Protein AF-A0A4Y6VAG4-F1 (afdb_monomer_lite)

Radius of gyration: 31.55 Å; chains: 1; bounding box: 88×59×96 Å

pLDDT: mean 84.58, std 19.12, range [27.62, 98.25]

Foldseek 3Di:
DALVLQLVLLCVPPVPLSVLCVLAARVLSRLLLVLLLVVDDDDPPDDSSNSSSVSSVVLLVPDDPLLSNCRNVLQDALVRQVVVCVVPVDRCVVVSVLSVLLSCLQSVNFPVRPPSVVRRVVVVLVVQQPAFDAADPVCRVPTDGNNNVVVVVLVVLLVLLLLQQQLQVCCQCVQLVWFKKKFKAFAPPVCSNPRLVVLVVLQVVLVVQLLVVCVVVVWAKWHKWKFDADRSRRTIITTIITGHPVCVVVSLVSSCVSRVVCPVVVPVRIDTCPDSVVSSCVRCVCRPPPPIDMDIGQWDPCLSVLSVCLCVVHDPQQAWPLLSVLLNVCVVVVPHRNLSCLSSVTGPDVLSVQLLPPDHRCPSPPDPVSQVVSQVSVCSRPVDRDRPPDPDPPPPPDDDDDDDDDDDDDDDDDDPPPPTNNDPPDPPDDDPPPPPDDDDDDDD

Sequence (444 aa):
MQYEEIESYIKTDRPDIWRRLCPLHRFYKDQITRTTAENCVFLACYEEAEQVAHEVIAWVKTQPDELVSGFDLLSQSHTELKELRRITGRVFTRKANRLRRNLRRVIGLLPEHDAVQQNFDNARTISAKSFIIVPDAEHPERSLSAHDLRQFHLRRSYAVNLAIADGIHDLAVNFLNHEGLFLTLTLPAEYRNCSYEQAKAEIGRRWKRVRRKARNRDILLLGMTALELHEDETPHYHIQLYVSAEHRAWVEEQILDAFPNELDRRDDAIKDIRDVARASRYTTKDYGKPETSLTFIGLRKDIKRRYRGVYEGKNTGTLSEWRVSRASQLMKQKTSGGAVLLLLRGFSDERLNRLSARHPDFHYARTDTQKLQTMFLHTLHFRVVKNFRKTDTFQVSMISKAPKQGNTASCFGPVPTCLYKNQEGVHVRGLPCECINSLGQPPP

Secondary structure (DSSP, 8-state):
--HHHHHHHHHHH-HHHHHHHTTS-HHHHHHHHHHHHHH----TTS-HHHHHHHHHHHHHHHS-HHHHTTHHHHH--HHHHHHHHHHHS---HHHHHHHHHHHHHHHT--GGG-HHHHHHHHHHHHHHHS-EEE--SS-GGGPEEHHHHHHHHHHHHHHHHHHHHHHHHHIIIIIT-EEEEEEEE---GGGGGS-HHHHHHHHHHHHHHHHHHHHHTT---EEEEEEEE-TTS-EEEEEEEEEEHHHHHHHHHHHHHH-GGGSTTHHHHEEE-S-HHHHHHHHHTTTTSTT-EEEEESB-TTHHHHHHHHHTT---TTS-HHHHHHHHHHHHHT--SHHHHHHTT-BSSHHHHHTTSSS---TT--SHHHHHHHHHHHHHHHS----TT-------------------------------TT-TT--S----------------

InterPro domains:
  IPR056906 Replication-associated protein ORF2/G2P domain [PF23343] (181-285)

Organism: NCBI:txid661191

Structure (mmCIF, N/CA/C/O backbone):
data_AF-A0A4Y6VAG4-F1
#
_entry.id   AF-A0A4Y6VAG4-F1
#
loop_
_atom_site.group_PDB
_atom_site.id
_atom_site.type_symbol
_atom_site.label_atom_id
_atom_site.label_alt_id
_atom_site.label_comp_id
_atom_site.label_asym_id
_atom_site.label_entity_id
_atom_site.label_seq_id
_atom_site.pdbx_PDB_ins_code
_atom_site.Cartn_x
_atom_site.Cartn_y
_atom_site.Cartn_z
_atom_site.occupancy
_atom_site.B_iso_or_equiv
_atom_site.auth_seq_id
_atom_site.auth_comp_id
_atom_site.auth_asym_id
_atom_site.auth_atom_id
_atom_site.pdbx_PDB_model_num
ATOM 1 N N . MET A 1 1 ? 27.426 -9.714 -24.149 1.00 87.44 1 MET A N 1
ATOM 2 C CA . MET A 1 1 ? 26.994 -8.860 -25.263 1.00 87.44 1 MET A CA 1
ATOM 3 C C . MET A 1 1 ? 26.466 -7.546 -24.711 1.00 87.44 1 MET A C 1
ATOM 5 O O . MET A 1 1 ? 25.578 -7.575 -23.859 1.00 87.44 1 MET A O 1
ATOM 9 N N . GLN A 1 2 ? 27.067 -6.428 -25.110 1.00 92.88 2 GLN A N 1
ATOM 10 C CA . GLN A 1 2 ? 26.607 -5.063 -24.817 1.00 92.88 2 GLN A CA 1
ATOM 11 C C . GLN A 1 2 ? 25.712 -4.534 -25.943 1.00 92.88 2 GLN A C 1
ATOM 13 O O . GLN A 1 2 ? 25.754 -5.051 -27.060 1.00 92.88 2 GLN A O 1
ATOM 18 N N . TYR A 1 3 ? 24.922 -3.486 -25.686 1.00 94.50 3 TYR A N 1
ATOM 19 C CA . TYR A 1 3 ? 24.035 -2.931 -26.715 1.00 94.50 3 TYR A CA 1
ATOM 20 C C . TYR A 1 3 ? 24.801 -2.379 -27.928 1.00 94.50 3 TYR A C 1
ATOM 22 O O . TYR A 1 3 ? 24.326 -2.475 -29.058 1.00 94.50 3 TYR A O 1
ATOM 30 N N . GLU A 1 4 ? 26.000 -1.828 -27.717 1.00 95.00 4 GLU A N 1
ATOM 31 C CA . GLU A 1 4 ? 26.813 -1.278 -28.809 1.00 95.00 4 GLU A CA 1
ATOM 32 C C . GLU A 1 4 ? 27.215 -2.332 -29.852 1.00 95.00 4 GLU A C 1
ATOM 34 O O . GLU A 1 4 ? 27.414 -1.987 -31.014 1.00 95.00 4 GLU A O 1
ATOM 39 N N . GLU A 1 5 ? 27.298 -3.607 -29.457 1.00 93.88 5 GLU A N 1
ATOM 40 C CA . GLU A 1 5 ? 27.646 -4.723 -30.347 1.00 93.88 5 GLU A CA 1
ATOM 41 C C . GLU A 1 5 ? 26.517 -5.036 -31.345 1.00 93.88 5 GLU A C 1
ATOM 43 O O . GLU A 1 5 ? 26.783 -5.538 -32.433 1.00 93.88 5 GLU A O 1
ATOM 48 N N . ILE A 1 6 ? 25.266 -4.709 -30.999 1.00 95.31 6 ILE A N 1
ATOM 49 C CA . ILE A 1 6 ? 24.076 -5.038 -31.801 1.00 95.31 6 ILE A CA 1
ATOM 50 C C . ILE A 1 6 ? 23.415 -3.814 -32.455 1.00 95.31 6 ILE A C 1
ATOM 52 O O . ILE A 1 6 ? 22.513 -3.951 -33.284 1.00 95.31 6 ILE A O 1
ATOM 56 N N . GLU A 1 7 ? 23.830 -2.596 -32.092 1.00 96.38 7 GLU A N 1
ATOM 57 C CA . GLU A 1 7 ? 23.147 -1.359 -32.488 1.00 96.38 7 GLU A CA 1
ATOM 58 C C . GLU A 1 7 ? 23.098 -1.157 -34.012 1.00 96.38 7 GLU A C 1
ATOM 60 O O . GLU A 1 7 ? 22.078 -0.700 -34.540 1.00 96.38 7 GLU A O 1
ATOM 65 N N . SER A 1 8 ? 24.175 -1.499 -34.727 1.00 95.38 8 SER A N 1
ATOM 66 C CA . SER A 1 8 ? 24.268 -1.362 -36.187 1.00 95.38 8 SER A CA 1
ATOM 67 C C . SER A 1 8 ? 23.216 -2.204 -36.914 1.00 95.38 8 SER A C 1
ATOM 69 O O . SER A 1 8 ? 22.565 -1.695 -37.833 1.00 95.38 8 SER A O 1
ATOM 71 N N . TYR A 1 9 ? 22.997 -3.444 -36.468 1.00 95.38 9 TYR A N 1
ATOM 72 C CA . TYR A 1 9 ? 21.982 -4.345 -37.015 1.00 95.38 9 TYR A CA 1
ATOM 73 C C . TYR A 1 9 ? 20.579 -3.785 -36.766 1.00 95.38 9 TYR A C 1
ATOM 75 O O . TYR A 1 9 ? 19.806 -3.609 -37.707 1.00 95.38 9 TYR A O 1
ATOM 83 N N . ILE A 1 10 ? 20.273 -3.358 -35.530 1.00 95.75 10 ILE A N 1
ATOM 84 C CA . ILE A 1 10 ? 18.957 -2.773 -35.206 1.00 95.75 10 ILE A CA 1
ATOM 85 C C . ILE A 1 10 ? 18.687 -1.521 -36.048 1.00 95.75 10 ILE A C 1
ATOM 87 O O . ILE A 1 10 ? 17.578 -1.328 -36.555 1.00 95.75 10 ILE A O 1
ATOM 91 N N . LYS A 1 11 ? 19.691 -0.654 -36.207 1.00 95.81 11 LYS A N 1
ATOM 92 C CA . LYS A 1 11 ? 19.572 0.589 -36.977 1.00 95.81 11 LYS A CA 1
ATOM 93 C C . LYS A 1 11 ? 19.311 0.331 -38.462 1.00 95.81 11 LYS A C 1
ATOM 95 O O . LYS A 1 11 ? 18.573 1.106 -39.072 1.00 95.81 11 LYS A O 1
ATOM 100 N N . THR A 1 12 ? 19.908 -0.721 -39.014 1.00 95.12 12 THR A N 1
ATOM 101 C CA . THR A 1 12 ? 19.772 -1.103 -40.426 1.00 95.12 12 THR A CA 1
ATOM 102 C C . THR A 1 12 ? 18.420 -1.761 -40.683 1.00 95.12 12 THR A C 1
ATOM 104 O O . THR A 1 12 ? 17.682 -1.316 -41.562 1.00 95.12 12 THR A O 1
ATOM 107 N N . ASP A 1 13 ? 18.041 -2.734 -39.857 1.00 93.69 13 ASP A N 1
ATOM 108 C CA . ASP A 1 13 ? 16.842 -3.543 -40.083 1.00 93.69 13 ASP A CA 1
ATOM 109 C C . ASP A 1 13 ? 15.559 -2.822 -39.664 1.00 93.69 13 ASP A C 1
ATOM 111 O O . ASP A 1 13 ? 14.528 -2.901 -40.338 1.00 93.69 13 ASP A O 1
ATOM 115 N N . ARG A 1 14 ? 15.591 -2.125 -38.519 1.00 95.56 14 ARG A N 1
ATOM 116 C CA . ARG A 1 14 ? 14.425 -1.480 -37.893 1.00 95.56 14 ARG A CA 1
ATOM 117 C C . ARG A 1 14 ? 14.773 -0.105 -37.316 1.00 95.56 14 ARG A C 1
ATOM 119 O O . ARG A 1 14 ? 14.751 0.093 -36.094 1.00 95.56 14 ARG A O 1
ATOM 126 N N . PRO A 1 15 ? 14.994 0.904 -38.182 1.00 95.69 15 PRO A N 1
ATOM 127 C CA . PRO A 1 15 ? 15.335 2.260 -37.750 1.00 95.69 15 PRO A CA 1
ATOM 128 C C . PRO A 1 15 ? 14.253 2.906 -36.871 1.00 95.69 15 PRO A C 1
ATOM 130 O O . PRO A 1 15 ? 14.553 3.789 -36.068 1.00 95.69 15 PRO A O 1
ATOM 133 N N . ASP A 1 16 ? 12.993 2.483 -36.991 1.00 95.38 16 ASP A N 1
ATOM 134 C CA . ASP A 1 16 ? 11.889 2.935 -36.142 1.00 95.38 16 ASP A CA 1
ATOM 135 C C . ASP A 1 16 ? 12.039 2.474 -34.683 1.00 95.38 16 ASP A C 1
ATOM 137 O O . ASP A 1 16 ? 11.803 3.262 -33.765 1.00 95.38 16 ASP A O 1
ATOM 141 N N . ILE A 1 17 ? 12.474 1.230 -34.460 1.00 95.00 17 ILE A N 1
ATOM 142 C CA . ILE A 1 17 ? 12.711 0.668 -33.122 1.00 95.00 17 ILE A CA 1
ATOM 143 C C . ILE A 1 17 ? 13.999 1.225 -32.533 1.00 95.00 17 ILE A C 1
ATOM 145 O O . ILE A 1 17 ? 14.003 1.624 -31.367 1.00 95.00 17 ILE A O 1
ATOM 149 N N . TRP A 1 18 ? 15.050 1.362 -33.344 1.00 96.69 18 TRP A N 1
ATOM 150 C CA . TRP A 1 18 ? 16.277 2.039 -32.928 1.00 96.69 18 TRP A CA 1
ATOM 151 C C . TRP A 1 18 ? 15.993 3.450 -32.382 1.00 96.69 18 TRP A C 1
ATOM 153 O O . TRP A 1 18 ? 16.444 3.789 -31.288 1.00 96.69 18 TRP A O 1
ATOM 163 N N . ARG A 1 19 ? 15.158 4.256 -33.062 1.00 95.62 19 ARG A N 1
ATOM 164 C CA . ARG A 1 19 ? 14.761 5.593 -32.565 1.00 95.62 19 ARG A CA 1
ATOM 165 C C . ARG A 1 19 ? 14.032 5.542 -31.223 1.00 95.62 19 ARG A C 1
ATOM 167 O O . ARG A 1 19 ? 14.214 6.446 -30.413 1.00 95.62 19 ARG A O 1
ATOM 174 N N . ARG A 1 20 ? 13.209 4.515 -30.984 1.00 94.44 20 ARG A N 1
ATOM 175 C CA . ARG A 1 20 ? 12.506 4.329 -29.702 1.00 94.44 20 ARG A CA 1
ATOM 176 C C . ARG A 1 20 ? 13.467 3.942 -28.585 1.00 94.44 20 ARG A C 1
ATOM 178 O O . ARG A 1 20 ? 13.320 4.446 -27.479 1.00 94.44 20 ARG A O 1
ATOM 185 N N . LEU A 1 21 ? 14.447 3.086 -28.873 1.00 95.50 21 LEU A N 1
ATOM 186 C CA . LEU A 1 21 ? 15.484 2.678 -27.924 1.00 95.50 21 LEU A CA 1
ATOM 187 C C . LEU A 1 21 ? 16.494 3.791 -27.651 1.00 95.50 21 LEU A C 1
ATOM 189 O O . LEU A 1 21 ? 17.008 3.866 -26.545 1.00 95.50 21 LEU A O 1
ATOM 193 N N . CYS A 1 22 ? 16.762 4.672 -28.615 1.00 94.81 22 CYS A N 1
ATOM 194 C CA . CYS A 1 22 ? 17.738 5.757 -28.508 1.00 94.81 22 CYS A CA 1
ATOM 195 C C . CYS A 1 22 ? 17.709 6.521 -27.161 1.00 94.81 22 CYS A C 1
ATOM 197 O O . CYS A 1 22 ? 18.756 6.548 -26.508 1.00 94.81 22 CYS A O 1
ATOM 199 N N . PRO A 1 23 ? 16.562 7.041 -26.674 1.00 95.19 23 PRO A N 1
ATOM 200 C CA . PRO A 1 23 ? 16.489 7.768 -25.404 1.00 95.19 23 PRO A CA 1
ATOM 201 C C . PRO A 1 23 ? 16.596 6.891 -24.142 1.00 95.19 23 PRO A C 1
ATOM 203 O O . PRO A 1 23 ? 16.655 7.422 -23.035 1.00 95.19 23 PRO A O 1
ATOM 206 N N . LEU A 1 24 ? 16.595 5.560 -24.271 1.00 96.88 24 LEU A N 1
ATOM 207 C CA . LEU A 1 24 ? 16.756 4.656 -23.138 1.00 96.88 24 LEU A CA 1
ATOM 208 C C . LEU A 1 24 ? 18.189 4.735 -22.586 1.00 96.88 24 LEU A C 1
ATOM 210 O O . LEU A 1 24 ? 19.168 4.695 -23.336 1.00 96.88 24 LEU A O 1
ATOM 214 N N . HIS A 1 25 ? 18.320 4.809 -21.264 1.00 97.25 25 HIS A N 1
ATOM 215 C CA . HIS A 1 25 ? 19.608 4.846 -20.583 1.00 97.25 25 HIS A CA 1
ATOM 216 C C . HIS A 1 25 ? 20.439 3.610 -20.948 1.00 97.25 25 HIS A C 1
ATOM 218 O O . HIS A 1 25 ? 19.922 2.491 -20.914 1.00 97.25 25 HIS A O 1
ATOM 224 N N . ARG A 1 26 ? 21.735 3.805 -21.228 1.00 96.56 26 ARG A N 1
ATOM 225 C CA . ARG A 1 26 ? 22.671 2.746 -21.651 1.00 96.56 26 ARG A CA 1
ATOM 226 C C . ARG A 1 26 ? 22.583 1.493 -20.777 1.00 96.56 26 ARG A C 1
ATOM 228 O O . ARG A 1 26 ? 22.306 0.423 -21.291 1.00 96.56 26 ARG A O 1
ATOM 235 N N . PHE A 1 27 ? 22.638 1.670 -19.453 1.00 96.81 27 PHE A N 1
ATOM 236 C CA . PHE A 1 27 ? 22.433 0.585 -18.484 1.00 96.81 27 PHE A CA 1
ATOM 237 C C . PHE A 1 27 ? 21.229 -0.318 -18.813 1.00 96.81 27 PHE A C 1
ATOM 239 O O . PHE A 1 27 ? 21.370 -1.531 -18.825 1.00 96.81 27 PHE A O 1
ATOM 246 N N . TYR A 1 28 ? 20.050 0.242 -19.105 1.00 97.44 28 TYR A N 1
ATOM 247 C CA . TYR A 1 28 ? 18.873 -0.572 -19.414 1.00 97.44 28 TYR A CA 1
ATOM 248 C C . TYR A 1 28 ? 18.969 -1.246 -20.784 1.00 97.44 28 TYR A C 1
ATOM 250 O O . TYR A 1 28 ? 18.512 -2.377 -20.919 1.00 97.44 28 TYR A O 1
ATOM 258 N N . LYS A 1 29 ? 19.573 -0.588 -21.781 1.00 96.81 29 LYS A N 1
ATOM 259 C CA . LYS A 1 29 ? 19.835 -1.201 -23.091 1.00 96.81 29 LYS A CA 1
ATOM 260 C C . LYS A 1 29 ? 20.732 -2.431 -22.953 1.00 96.81 29 LYS A C 1
ATOM 262 O O . LYS A 1 29 ? 20.414 -3.477 -23.513 1.00 96.81 29 LYS A O 1
ATOM 267 N N . ASP A 1 30 ? 21.789 -2.323 -22.154 1.00 96.56 30 ASP A N 1
ATOM 268 C CA . ASP A 1 30 ? 22.719 -3.424 -21.898 1.00 96.56 30 ASP A CA 1
ATOM 269 C C . ASP A 1 30 ? 22.041 -4.557 -21.125 1.00 96.56 30 ASP A C 1
ATOM 271 O O . ASP A 1 30 ? 22.222 -5.724 -21.460 1.00 96.56 30 ASP A O 1
ATOM 275 N N . GLN A 1 31 ? 21.198 -4.231 -20.137 1.00 96.12 31 GLN A N 1
ATOM 276 C CA . GLN A 1 31 ? 20.412 -5.237 -19.415 1.00 96.12 31 GLN A CA 1
ATOM 277 C C . GLN A 1 31 ? 19.458 -5.992 -20.344 1.00 96.12 31 GLN A C 1
ATOM 279 O O . GLN A 1 31 ? 19.462 -7.217 -20.338 1.00 96.12 31 GLN A O 1
ATOM 284 N N . ILE A 1 32 ? 18.688 -5.282 -21.175 1.00 95.88 32 ILE A N 1
ATOM 285 C CA . ILE A 1 32 ? 17.787 -5.904 -22.157 1.00 95.88 32 ILE A CA 1
ATOM 286 C C . ILE A 1 32 ? 18.582 -6.798 -23.110 1.00 95.88 32 ILE A C 1
ATOM 288 O O . ILE A 1 32 ? 18.198 -7.943 -23.331 1.00 95.88 32 ILE A O 1
ATOM 292 N N . THR A 1 33 ? 19.699 -6.298 -23.640 1.00 95.94 33 THR A N 1
ATOM 293 C CA . THR A 1 33 ? 20.556 -7.037 -24.579 1.00 95.94 33 THR A CA 1
ATOM 294 C C . THR A 1 33 ? 21.098 -8.309 -23.942 1.00 95.94 33 THR A C 1
ATOM 296 O O . THR A 1 33 ? 20.971 -9.386 -24.517 1.00 95.94 33 THR A O 1
ATOM 299 N N . ARG A 1 34 ? 21.632 -8.212 -22.721 1.00 94.75 34 ARG A N 1
ATOM 300 C CA . ARG A 1 34 ? 22.160 -9.354 -21.973 1.00 94.75 34 ARG A CA 1
ATOM 301 C C . ARG A 1 34 ? 21.080 -10.391 -21.677 1.00 94.75 34 ARG A C 1
ATOM 303 O O . ARG A 1 34 ? 21.273 -11.555 -22.001 1.00 94.75 34 ARG A O 1
ATOM 310 N N . THR A 1 35 ? 19.949 -9.974 -21.110 1.00 92.19 35 THR A N 1
ATOM 311 C CA . THR A 1 35 ? 18.838 -10.885 -20.797 1.00 92.19 35 THR A CA 1
ATOM 312 C C . THR A 1 35 ? 18.273 -11.529 -22.061 1.00 92.19 35 THR A C 1
ATOM 314 O O . THR A 1 35 ? 17.873 -12.687 -22.033 1.00 92.19 35 THR A O 1
ATOM 317 N N . THR A 1 36 ? 18.260 -10.814 -23.186 1.00 92.94 36 THR A N 1
ATOM 318 C CA . THR A 1 36 ? 17.840 -11.384 -24.471 1.00 92.94 36 THR A CA 1
ATOM 319 C C . THR A 1 36 ? 18.849 -12.423 -24.951 1.00 92.94 36 THR A C 1
ATOM 321 O O . THR A 1 36 ? 18.453 -13.545 -25.242 1.00 92.94 36 THR A O 1
ATOM 324 N N . ALA A 1 37 ? 20.146 -12.100 -24.946 1.00 91.94 37 ALA A N 1
ATOM 325 C CA . ALA A 1 37 ? 21.214 -13.012 -25.353 1.00 91.94 37 ALA A CA 1
ATOM 326 C C . ALA A 1 37 ? 2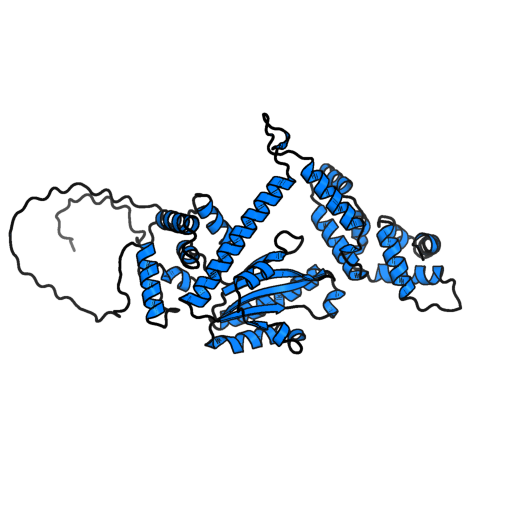1.253 -14.304 -24.518 1.00 91.94 37 ALA A C 1
ATOM 328 O O . ALA A 1 37 ? 21.430 -15.380 -25.075 1.00 91.94 37 ALA A O 1
ATOM 329 N N . GLU A 1 38 ? 21.026 -14.217 -23.204 1.00 89.44 38 GLU A N 1
ATOM 330 C CA . GLU A 1 38 ? 20.948 -15.382 -22.305 1.00 89.44 38 GLU A CA 1
ATOM 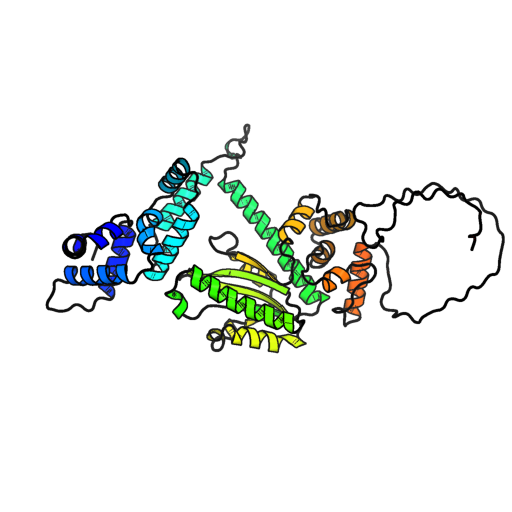331 C C . GLU A 1 38 ? 19.788 -16.335 -22.646 1.00 89.44 38 GLU A C 1
ATOM 333 O O . GLU A 1 38 ? 19.862 -17.522 -22.339 1.00 89.44 38 GLU A O 1
ATOM 338 N N . ASN A 1 39 ? 18.730 -15.828 -23.287 1.00 86.81 39 ASN A N 1
ATOM 339 C CA . ASN A 1 39 ? 17.550 -16.602 -23.681 1.00 86.81 39 ASN A CA 1
ATOM 340 C C . ASN A 1 39 ? 17.514 -16.932 -25.185 1.00 86.81 39 ASN A C 1
ATOM 342 O O . ASN A 1 39 ? 16.582 -17.601 -25.636 1.00 86.81 39 ASN A O 1
ATOM 346 N N . CYS A 1 40 ? 18.494 -16.469 -25.967 1.00 87.88 40 CYS A N 1
ATOM 347 C CA . CYS A 1 40 ? 18.567 -16.743 -27.398 1.00 87.88 40 CYS A CA 1
ATOM 348 C C . CYS A 1 40 ? 19.004 -18.187 -27.650 1.00 87.88 40 CYS A C 1
ATOM 350 O O . CYS A 1 40 ? 19.985 -18.672 -27.087 1.00 87.88 40 CYS A O 1
ATOM 352 N N . VAL A 1 41 ? 18.302 -18.864 -28.558 1.00 85.56 41 VAL A N 1
ATOM 353 C CA . VAL A 1 41 ? 18.765 -20.136 -29.117 1.00 85.56 41 VAL A CA 1
ATOM 354 C C . VAL A 1 41 ? 19.588 -19.818 -30.356 1.00 85.56 41 VAL A C 1
ATOM 356 O O . VAL A 1 41 ? 19.028 -19.501 -31.404 1.00 85.56 41 VAL A O 1
ATOM 359 N N . PHE A 1 42 ? 20.912 -19.885 -30.226 1.00 86.81 42 PHE A N 1
ATOM 360 C CA . PHE A 1 42 ? 21.798 -19.485 -31.311 1.00 86.81 42 PHE A CA 1
ATOM 361 C C . PHE A 1 42 ? 21.744 -20.464 -32.487 1.00 86.81 42 PHE A C 1
ATOM 363 O O . PHE A 1 42 ? 22.041 -21.653 -32.343 1.00 86.81 42 PHE A O 1
ATOM 370 N N . LEU A 1 43 ? 21.372 -19.965 -33.667 1.00 80.62 43 LEU A N 1
ATOM 371 C CA . LEU A 1 43 ? 21.391 -20.744 -34.907 1.00 80.62 43 LEU A CA 1
ATOM 372 C C . LEU A 1 43 ? 22.765 -20.625 -35.574 1.00 80.62 43 LEU A C 1
ATOM 374 O O . LEU A 1 43 ? 23.318 -19.535 -35.670 1.00 80.62 43 LEU A O 1
ATOM 378 N N . ALA A 1 44 ? 23.294 -21.721 -36.117 1.00 78.12 44 ALA A N 1
ATOM 379 C CA . ALA A 1 44 ? 24.623 -21.732 -36.742 1.00 78.12 44 ALA A CA 1
ATOM 380 C C . ALA A 1 44 ? 24.746 -20.859 -38.013 1.00 78.12 44 ALA A C 1
ATOM 382 O O . ALA A 1 44 ? 25.845 -20.679 -38.529 1.00 78.12 44 ALA A O 1
ATOM 383 N N . CYS A 1 45 ? 23.629 -20.364 -38.554 1.00 75.19 45 CYS A N 1
ATOM 384 C CA . CYS A 1 45 ? 23.563 -19.649 -39.828 1.00 75.19 45 CYS A CA 1
ATOM 385 C C . CYS A 1 45 ? 2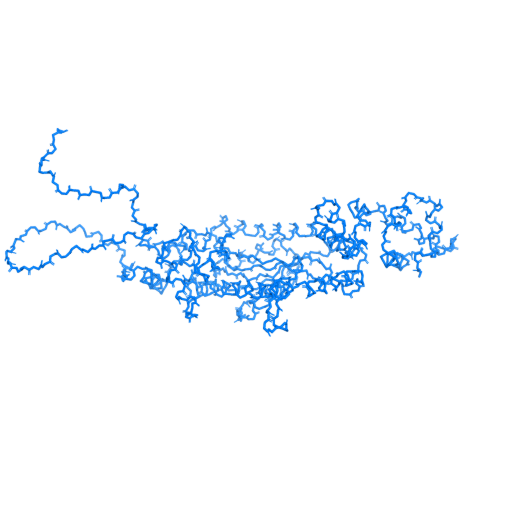3.613 -18.117 -39.733 1.00 75.19 45 CYS A C 1
ATOM 387 O O . CYS A 1 45 ? 23.691 -17.484 -40.783 1.00 75.19 45 CYS A O 1
ATOM 389 N N . TYR A 1 46 ? 23.587 -17.523 -38.536 1.00 75.38 46 TYR A N 1
ATOM 390 C CA . TYR A 1 46 ? 23.767 -16.075 -38.384 1.00 75.38 46 TYR A CA 1
ATOM 391 C C . TYR A 1 46 ? 24.850 -15.760 -37.359 1.00 75.38 46 TYR A C 1
ATOM 393 O O . TYR A 1 46 ? 25.143 -16.570 -36.478 1.00 75.38 46 TYR A O 1
ATOM 401 N N . GLU A 1 47 ? 25.396 -14.550 -37.448 1.00 87.94 47 GLU A N 1
ATOM 402 C CA . GLU A 1 47 ? 26.224 -13.996 -36.385 1.00 87.94 47 GLU A CA 1
ATOM 403 C C . GLU A 1 47 ? 25.389 -13.828 -35.107 1.00 87.94 47 GLU A C 1
ATOM 405 O O . GLU A 1 47 ? 24.242 -13.376 -35.145 1.00 87.94 47 GLU A O 1
ATOM 410 N N . GLU A 1 48 ? 25.966 -14.173 -33.953 1.00 89.88 48 GLU A N 1
ATOM 411 C CA . GLU A 1 48 ? 25.266 -14.111 -32.661 1.00 89.88 48 GLU A CA 1
ATOM 412 C C . GLU A 1 48 ? 24.694 -12.710 -32.381 1.00 89.88 48 GLU A C 1
ATOM 414 O O . GLU A 1 48 ? 23.578 -12.578 -31.881 1.00 89.88 48 GLU A O 1
ATOM 419 N N . ALA A 1 49 ? 25.429 -11.657 -32.758 1.00 90.81 49 ALA A N 1
ATOM 420 C CA . ALA A 1 49 ? 25.008 -10.267 -32.594 1.00 90.81 49 ALA A CA 1
ATOM 421 C C . ALA A 1 49 ? 23.774 -9.911 -33.442 1.00 90.81 49 ALA A C 1
ATOM 423 O O . ALA A 1 49 ? 22.889 -9.194 -32.971 1.00 90.81 49 ALA A O 1
ATOM 424 N N . GLU A 1 50 ? 23.680 -10.442 -34.663 1.00 92.94 50 GLU A N 1
ATOM 425 C CA . GLU A 1 50 ? 22.533 -10.235 -35.550 1.00 92.94 50 GLU A CA 1
ATOM 426 C C . GLU A 1 50 ? 21.273 -10.908 -34.982 1.00 92.94 50 GLU A C 1
ATOM 428 O O . GLU A 1 50 ? 20.206 -10.293 -34.923 1.00 92.94 50 GLU A O 1
ATOM 433 N N . GLN A 1 51 ? 21.400 -12.134 -34.464 1.00 92.88 51 GLN A N 1
ATOM 434 C CA . GLN A 1 51 ? 20.270 -12.846 -33.853 1.00 92.88 51 GLN A CA 1
ATOM 435 C C . GLN A 1 51 ? 19.760 -12.134 -32.606 1.00 92.88 51 GLN A C 1
ATOM 437 O O . GLN A 1 51 ? 18.557 -11.915 -32.457 1.00 92.88 51 GLN A O 1
ATOM 442 N N . VAL A 1 52 ? 20.670 -11.713 -31.724 1.00 94.25 52 VAL A N 1
ATOM 443 C CA . VAL A 1 52 ? 20.283 -10.965 -30.524 1.00 94.25 52 VAL A CA 1
ATOM 444 C C . VAL A 1 52 ? 19.639 -9.632 -30.908 1.00 94.25 52 VAL A C 1
ATOM 446 O O . VAL A 1 52 ? 18.660 -9.234 -30.277 1.00 94.25 52 VAL A O 1
ATOM 449 N N . ALA A 1 53 ? 20.103 -8.957 -31.967 1.00 95.19 53 ALA A N 1
ATOM 450 C CA . ALA A 1 53 ? 19.449 -7.754 -32.482 1.00 95.19 53 ALA A CA 1
ATOM 451 C C . ALA A 1 53 ? 17.991 -8.019 -32.900 1.00 95.19 53 ALA A C 1
ATOM 453 O O . ALA A 1 53 ? 17.097 -7.239 -32.548 1.00 95.19 53 ALA A O 1
ATOM 454 N N . HIS A 1 54 ? 17.732 -9.120 -33.613 1.00 94.25 54 HIS A N 1
ATOM 455 C CA . HIS A 1 54 ? 16.381 -9.520 -34.030 1.00 94.25 54 HIS A CA 1
ATOM 456 C C . HIS A 1 54 ? 15.481 -9.849 -32.840 1.00 94.25 54 HIS A C 1
ATOM 458 O O . HIS A 1 54 ? 14.329 -9.404 -32.804 1.00 94.25 54 HIS A O 1
ATOM 464 N N . GLU A 1 55 ? 16.007 -10.539 -31.833 1.00 95.19 55 GLU A N 1
ATOM 465 C CA . GLU A 1 55 ? 15.263 -10.862 -30.614 1.00 95.19 55 GLU A CA 1
ATOM 466 C C . GLU A 1 55 ? 14.989 -9.619 -29.754 1.00 95.19 55 GLU A C 1
ATOM 468 O O . GLU A 1 55 ? 13.880 -9.450 -29.245 1.00 95.19 55 GLU A O 1
ATOM 473 N N . VAL A 1 56 ? 15.920 -8.662 -29.669 1.00 96.00 56 VAL A N 1
ATOM 474 C CA . VAL A 1 56 ? 15.671 -7.367 -29.006 1.00 96.00 56 VAL A CA 1
ATOM 475 C C . VAL A 1 56 ? 14.581 -6.586 -29.747 1.00 96.00 56 VAL A C 1
ATOM 477 O O . VAL A 1 56 ? 13.678 -6.021 -29.120 1.00 96.00 56 VAL A O 1
ATOM 480 N N . ILE A 1 57 ? 14.609 -6.573 -31.083 1.00 96.06 57 ILE A N 1
ATOM 481 C CA . ILE A 1 57 ? 13.553 -5.979 -31.917 1.00 96.06 57 ILE A CA 1
ATOM 482 C C . ILE A 1 57 ? 12.197 -6.632 -31.626 1.00 96.06 57 ILE A C 1
ATOM 484 O O . ILE A 1 57 ? 11.190 -5.925 -31.503 1.00 96.06 57 ILE A O 1
ATOM 488 N N . ALA A 1 58 ? 12.153 -7.962 -31.539 1.00 95.19 58 ALA A N 1
ATOM 489 C CA . ALA A 1 58 ? 10.942 -8.708 -31.221 1.00 95.19 58 ALA A CA 1
ATOM 490 C C . ALA A 1 58 ? 10.446 -8.370 -29.809 1.00 95.19 58 ALA A C 1
ATOM 492 O O . ALA A 1 58 ? 9.276 -8.020 -29.641 1.00 95.19 58 ALA A O 1
ATOM 493 N N . TRP A 1 59 ? 11.341 -8.354 -28.822 1.00 94.81 59 TRP A N 1
ATOM 494 C CA . TRP A 1 59 ? 11.036 -7.997 -27.441 1.00 94.81 59 TRP A CA 1
ATOM 495 C C . TRP A 1 59 ? 10.440 -6.591 -27.322 1.00 94.81 59 TRP A C 1
ATOM 497 O O . TRP A 1 59 ? 9.418 -6.425 -26.660 1.00 94.81 59 TRP A O 1
ATOM 507 N N . VAL A 1 60 ? 10.997 -5.575 -27.997 1.00 95.38 60 VAL A N 1
ATOM 508 C CA . VAL A 1 60 ? 10.442 -4.205 -27.947 1.00 95.38 60 VAL A CA 1
ATOM 509 C C . VAL A 1 60 ? 9.009 -4.164 -28.483 1.00 95.38 60 VAL A C 1
ATOM 511 O O . VAL A 1 60 ? 8.180 -3.426 -27.950 1.00 95.38 60 VAL A O 1
ATOM 514 N N . LYS A 1 61 ? 8.695 -4.954 -29.517 1.00 94.50 61 LYS A N 1
ATOM 515 C CA . LYS A 1 61 ? 7.346 -5.013 -30.107 1.00 94.50 61 LYS A CA 1
ATOM 516 C C . LYS A 1 61 ? 6.319 -5.679 -29.195 1.00 94.50 61 LYS A C 1
ATOM 518 O O . LYS A 1 61 ? 5.137 -5.379 -29.332 1.00 94.50 61 LYS A O 1
ATOM 523 N N . THR A 1 62 ? 6.738 -6.575 -28.302 1.00 93.12 62 THR A N 1
ATOM 524 C CA . THR A 1 62 ? 5.826 -7.226 -27.348 1.00 93.12 62 THR A CA 1
ATOM 525 C C . THR A 1 62 ? 5.555 -6.367 -26.114 1.00 93.12 62 THR A C 1
ATOM 527 O O . THR A 1 62 ? 4.615 -6.651 -25.370 1.00 93.12 62 THR A O 1
ATOM 530 N N . GLN A 1 63 ? 6.332 -5.299 -25.898 1.00 93.25 63 GLN A N 1
ATOM 531 C CA . GLN A 1 63 ? 6.160 -4.435 -24.736 1.00 93.25 63 GLN A CA 1
ATOM 532 C C . GLN A 1 63 ? 4.955 -3.493 -24.856 1.00 93.25 63 GLN A C 1
ATOM 534 O O . GLN A 1 63 ? 4.646 -3.010 -25.946 1.00 93.25 63 GLN A O 1
ATOM 539 N N . PRO A 1 64 ? 4.304 -3.144 -23.728 1.00 92.25 64 PRO A N 1
ATOM 540 C CA . PRO A 1 64 ? 3.229 -2.160 -23.728 1.00 92.25 64 PRO A CA 1
ATOM 541 C C . PRO A 1 64 ? 3.688 -0.799 -24.267 1.00 92.25 64 PRO A C 1
ATOM 543 O O . PRO A 1 64 ? 4.726 -0.277 -23.849 1.00 92.25 64 PRO A O 1
ATOM 546 N N . ASP A 1 65 ? 2.858 -0.160 -25.094 1.00 92.25 65 ASP A N 1
ATOM 547 C CA . ASP A 1 65 ? 3.155 1.157 -25.679 1.00 92.25 65 ASP A CA 1
ATOM 548 C C . ASP A 1 65 ? 3.476 2.227 -24.625 1.00 92.25 65 ASP A C 1
ATOM 550 O O . ASP A 1 65 ? 4.335 3.084 -24.841 1.00 92.25 65 ASP A O 1
ATOM 554 N N . GLU A 1 66 ? 2.828 2.179 -23.453 1.00 92.75 66 GLU A N 1
ATOM 555 C CA . GLU A 1 66 ? 3.118 3.102 -22.347 1.00 92.75 66 GLU A CA 1
ATOM 556 C C . GLU A 1 66 ? 4.566 2.968 -21.848 1.00 92.75 66 GLU A C 1
ATOM 558 O O . GLU A 1 66 ? 5.188 3.972 -21.491 1.00 92.75 66 GLU A O 1
ATOM 563 N N . LEU A 1 67 ? 5.108 1.748 -21.825 1.00 94.19 67 LEU A N 1
ATOM 564 C CA . LEU A 1 67 ? 6.480 1.497 -21.396 1.00 94.19 67 LEU A CA 1
ATOM 565 C C . LEU A 1 67 ? 7.471 2.009 -22.445 1.00 94.19 67 LEU A C 1
ATOM 567 O O . LEU A 1 67 ? 8.363 2.785 -22.104 1.00 94.19 67 LEU A O 1
ATOM 571 N N . VAL A 1 68 ? 7.267 1.642 -23.714 1.00 94.56 68 VAL A N 1
ATOM 572 C CA . VAL A 1 68 ? 8.170 1.994 -24.824 1.00 94.56 68 VAL A CA 1
ATOM 573 C C . VAL A 1 68 ? 8.185 3.503 -25.079 1.00 94.56 68 VAL A C 1
ATOM 575 O O . VAL A 1 68 ? 9.247 4.110 -25.187 1.00 94.56 68 VAL A O 1
ATOM 578 N N . SER A 1 69 ? 7.016 4.150 -25.092 1.00 94.81 69 SER A N 1
ATOM 579 C CA . SER A 1 69 ? 6.925 5.617 -25.190 1.00 94.81 69 SER A CA 1
ATOM 580 C C . SER A 1 69 ? 7.483 6.343 -23.957 1.00 94.81 69 SER A C 1
ATOM 582 O O . SER A 1 69 ? 7.741 7.545 -24.002 1.00 94.81 69 SER A O 1
ATOM 584 N N . GLY A 1 70 ? 7.675 5.626 -22.847 1.00 96.00 70 GLY A N 1
ATOM 585 C CA . GLY A 1 70 ? 8.218 6.131 -21.592 1.00 96.00 70 GLY A CA 1
ATOM 586 C C . GLY A 1 70 ? 9.739 6.027 -21.445 1.00 96.00 70 GLY A C 1
ATOM 587 O O . GLY A 1 70 ? 10.245 6.445 -20.402 1.00 96.00 70 GLY A O 1
ATOM 588 N N . PHE A 1 71 ? 10.464 5.490 -22.434 1.00 97.00 71 PHE A N 1
ATOM 589 C CA . PHE A 1 71 ? 11.912 5.239 -22.348 1.00 97.00 71 PHE A CA 1
ATOM 590 C C . PHE A 1 71 ? 12.755 6.482 -22.066 1.00 97.00 71 PHE A C 1
ATOM 592 O O . PHE A 1 71 ? 13.653 6.422 -21.231 1.00 97.00 71 PHE A O 1
ATOM 599 N N . ASP A 1 72 ? 12.425 7.617 -22.677 1.00 95.88 72 ASP A N 1
ATOM 600 C CA . ASP A 1 72 ? 13.039 8.905 -22.335 1.00 95.88 72 ASP A CA 1
ATOM 601 C C . ASP A 1 72 ? 12.809 9.241 -20.855 1.00 95.88 72 ASP A C 1
ATOM 603 O O . ASP A 1 72 ? 13.739 9.358 -20.056 1.00 95.88 72 ASP A O 1
ATOM 607 N N . LEU A 1 73 ? 11.543 9.277 -20.439 1.00 96.50 73 LEU A N 1
ATOM 608 C CA . LEU A 1 73 ? 11.184 9.735 -19.103 1.00 96.50 73 LEU A CA 1
ATOM 609 C C . LEU A 1 73 ? 11.756 8.862 -17.977 1.00 96.50 73 LEU A C 1
ATOM 611 O O . LEU A 1 73 ? 12.099 9.376 -16.909 1.00 96.50 73 LEU A O 1
ATOM 615 N N . LEU A 1 74 ? 11.821 7.543 -18.172 1.00 96.31 74 LEU A N 1
ATOM 616 C CA . LEU A 1 74 ? 12.386 6.636 -17.172 1.00 96.31 74 LEU A CA 1
ATOM 617 C C . LEU A 1 74 ? 13.914 6.744 -17.097 1.00 96.31 74 LEU A C 1
ATOM 619 O O . LEU A 1 74 ? 14.490 6.450 -16.051 1.00 96.31 74 LEU A O 1
ATOM 623 N N . SER A 1 75 ? 14.565 7.223 -18.153 1.00 97.00 75 SER A N 1
ATOM 624 C CA . SER A 1 75 ? 16.023 7.359 -18.222 1.00 97.00 75 SER A CA 1
ATOM 625 C C . SER A 1 75 ? 16.534 8.656 -17.596 1.00 97.00 75 SER A C 1
ATOM 627 O O . SER A 1 75 ? 17.697 8.729 -17.214 1.00 97.00 75 SER A O 1
ATOM 629 N N . GLN A 1 76 ? 15.658 9.648 -17.409 1.00 96.44 76 GLN A N 1
ATOM 630 C CA . GLN A 1 76 ? 16.018 10.948 -16.842 1.00 96.44 76 GLN A CA 1
ATOM 631 C C . GLN A 1 76 ? 16.435 10.880 -15.364 1.00 96.44 76 GLN A C 1
ATOM 633 O O . GLN A 1 76 ? 15.745 10.331 -14.497 1.00 96.44 76 GLN A O 1
ATOM 638 N N . SER A 1 77 ? 17.543 11.536 -15.051 1.00 96.25 77 SER A N 1
ATOM 639 C CA . SER A 1 77 ? 18.060 11.779 -13.708 1.00 96.25 77 SER A CA 1
ATOM 640 C C . SER A 1 77 ? 17.119 12.642 -12.853 1.00 96.25 77 SER A C 1
ATOM 642 O O . SER A 1 77 ? 16.146 13.248 -13.312 1.00 96.25 77 SER A O 1
ATOM 644 N N . HIS A 1 78 ? 17.413 12.737 -11.551 1.00 95.69 78 HIS A N 1
ATOM 645 C CA . HIS A 1 78 ? 16.629 13.590 -10.655 1.00 95.69 78 HIS A CA 1
ATOM 646 C C . HIS A 1 78 ? 16.675 15.075 -11.053 1.00 95.69 78 HIS A C 1
ATOM 648 O O . HIS A 1 78 ? 15.664 15.772 -10.927 1.00 95.69 78 HIS A O 1
ATOM 654 N N . THR A 1 79 ? 17.826 15.545 -11.535 1.00 94.38 79 THR A N 1
ATOM 655 C CA . THR A 1 79 ? 18.038 16.935 -11.952 1.00 94.38 79 THR A CA 1
ATOM 656 C C . THR A 1 79 ? 17.267 17.249 -13.229 1.00 94.38 79 THR A C 1
ATOM 658 O O . THR A 1 79 ? 16.556 18.251 -13.268 1.00 94.38 79 THR A O 1
ATOM 661 N N . GLU A 1 80 ? 17.299 16.358 -14.220 1.00 95.94 80 GLU A N 1
ATOM 662 C CA . GLU A 1 80 ? 16.541 16.518 -15.469 1.00 95.94 80 GLU A CA 1
ATOM 663 C C . GLU A 1 80 ? 15.032 16.553 -15.206 1.00 95.94 80 GLU A C 1
ATOM 665 O O . GLU A 1 80 ? 14.347 17.459 -15.673 1.00 95.94 80 GLU A O 1
ATOM 670 N N . LEU A 1 81 ? 14.504 15.669 -14.346 1.00 96.00 81 LEU A N 1
ATOM 671 C CA . LEU A 1 81 ? 13.083 15.717 -13.973 1.00 96.00 81 LEU A CA 1
ATOM 672 C C . LEU A 1 81 ? 12.696 16.991 -13.206 1.00 96.00 81 LEU A C 1
ATOM 674 O O . LEU A 1 81 ? 11.538 17.419 -13.261 1.00 96.00 81 LEU A O 1
ATOM 678 N N . LYS A 1 82 ? 13.624 17.586 -12.446 1.00 93.75 82 LYS A N 1
ATOM 679 C CA . LYS A 1 82 ? 13.401 18.882 -11.790 1.00 93.75 82 LYS A CA 1
ATOM 680 C C . LYS A 1 82 ? 13.341 20.013 -12.807 1.00 93.75 82 LYS A C 1
ATOM 682 O O . LYS A 1 82 ? 12.481 20.881 -12.665 1.00 93.75 82 LYS A O 1
ATOM 687 N N . GLU A 1 83 ? 14.208 19.984 -13.808 1.00 94.56 83 GLU A N 1
ATOM 688 C CA . GLU A 1 83 ? 14.218 20.978 -14.875 1.00 94.56 83 GLU A CA 1
ATOM 689 C C . GLU A 1 83 ? 12.972 20.854 -15.755 1.00 94.56 83 GLU A C 1
ATOM 691 O O . GLU A 1 83 ? 12.242 21.824 -15.950 1.00 94.56 83 GLU A O 1
ATOM 696 N N . LEU A 1 84 ? 12.599 19.630 -16.126 1.00 93.81 84 LEU A N 1
ATOM 697 C CA . LEU A 1 84 ? 11.356 19.360 -16.842 1.00 93.81 84 LEU A CA 1
ATOM 698 C C . LEU A 1 84 ? 10.128 19.864 -16.066 1.00 93.81 84 LEU A C 1
ATOM 700 O O . LEU A 1 84 ? 9.192 20.408 -16.655 1.00 93.81 84 LEU A O 1
ATOM 704 N N . ARG A 1 85 ? 10.128 19.741 -14.731 1.00 93.94 85 ARG A N 1
ATOM 705 C CA . ARG A 1 85 ? 9.085 20.329 -13.877 1.00 93.94 85 ARG A CA 1
ATOM 706 C C . ARG A 1 85 ? 9.083 21.856 -13.930 1.00 93.94 85 ARG A C 1
ATOM 708 O O . ARG A 1 85 ? 7.998 22.428 -13.885 1.00 93.94 85 ARG A O 1
ATOM 715 N N . ARG A 1 86 ? 10.243 22.514 -13.971 1.00 92.81 86 ARG A N 1
ATOM 716 C CA . ARG A 1 86 ? 10.325 23.981 -14.078 1.00 92.81 86 ARG A CA 1
ATOM 717 C C . ARG A 1 86 ? 9.737 24.467 -15.397 1.00 92.81 86 ARG A C 1
ATOM 719 O O . ARG A 1 86 ? 8.934 25.390 -15.377 1.00 92.81 86 ARG A O 1
ATOM 726 N N . ILE A 1 87 ? 10.060 23.787 -16.495 1.00 94.00 87 ILE A N 1
ATOM 727 C CA . ILE A 1 87 ? 9.584 24.130 -17.842 1.00 94.00 87 ILE A CA 1
ATOM 728 C C . ILE A 1 87 ? 8.075 23.886 -17.980 1.00 94.00 87 ILE A C 1
ATOM 730 O O . ILE A 1 87 ? 7.336 24.732 -18.471 1.00 94.00 87 ILE A O 1
ATOM 734 N N . THR A 1 88 ? 7.595 22.720 -17.545 1.00 93.44 88 THR A N 1
ATOM 735 C CA . THR A 1 88 ? 6.210 22.280 -17.813 1.00 93.44 88 THR A CA 1
ATOM 736 C C . THR A 1 88 ? 5.223 22.573 -16.680 1.00 93.44 88 THR A C 1
ATOM 738 O O . THR A 1 88 ? 4.019 22.366 -16.838 1.00 93.44 88 THR A O 1
ATOM 741 N N . GLY A 1 89 ? 5.714 22.930 -15.491 1.00 92.81 89 GLY A N 1
ATOM 742 C CA . GLY A 1 89 ? 4.934 23.013 -14.252 1.00 92.81 89 GLY A CA 1
ATOM 743 C C . GLY A 1 89 ? 4.478 21.660 -13.678 1.00 92.81 89 GLY A C 1
ATOM 744 O O . GLY A 1 89 ? 3.890 21.617 -12.594 1.00 92.81 89 GLY A O 1
ATOM 745 N N . ARG A 1 90 ? 4.734 20.532 -14.360 1.00 92.69 90 ARG A N 1
ATOM 746 C CA . ARG A 1 90 ? 4.218 19.201 -13.989 1.00 92.69 90 ARG A CA 1
ATOM 747 C C . ARG A 1 90 ? 5.268 18.351 -13.275 1.00 92.69 90 ARG A C 1
ATOM 749 O O . ARG A 1 90 ? 6.453 18.388 -13.578 1.00 92.69 90 ARG A O 1
ATOM 756 N N . VAL A 1 91 ? 4.833 17.539 -12.309 1.00 91.94 91 VAL A N 1
ATOM 757 C CA . VAL A 1 91 ? 5.723 16.641 -11.550 1.00 91.94 91 VAL A CA 1
ATOM 758 C C . VAL A 1 91 ? 5.753 15.256 -12.192 1.00 91.94 91 VAL A C 1
ATOM 760 O O . VAL A 1 91 ? 4.785 14.505 -12.084 1.00 91.94 91 VAL A O 1
ATOM 763 N N . PHE A 1 92 ? 6.889 14.876 -12.779 1.00 94.00 92 PHE A N 1
ATOM 764 C CA . PHE A 1 92 ? 7.024 13.591 -13.476 1.00 94.00 92 PHE A CA 1
ATOM 765 C C . PHE A 1 92 ? 7.698 12.472 -12.675 1.00 94.00 92 PHE A C 1
ATOM 767 O O . PHE A 1 92 ? 7.615 11.312 -13.067 1.00 94.00 92 PHE A O 1
ATOM 774 N N . THR A 1 93 ? 8.285 12.768 -11.511 1.00 92.81 93 THR A N 1
ATOM 775 C CA . THR A 1 93 ? 9.011 11.785 -10.680 1.00 92.81 93 THR A CA 1
ATOM 776 C C . THR A 1 93 ? 8.220 10.507 -10.395 1.00 92.81 93 THR A C 1
ATOM 778 O O . THR A 1 93 ? 8.773 9.414 -10.441 1.00 92.81 93 THR A O 1
ATOM 781 N N . ARG A 1 94 ? 6.914 10.619 -10.117 1.00 91.75 94 ARG A N 1
ATOM 782 C CA . ARG A 1 94 ? 6.070 9.438 -9.866 1.00 91.75 94 ARG A CA 1
ATOM 783 C C . ARG A 1 94 ? 5.900 8.578 -11.118 1.00 91.75 94 ARG A C 1
ATOM 785 O O . ARG A 1 94 ? 5.953 7.360 -11.011 1.00 91.75 94 ARG A O 1
ATOM 792 N N . LYS A 1 95 ? 5.712 9.208 -12.283 1.00 94.00 95 LYS A N 1
ATOM 793 C CA . LYS A 1 95 ? 5.563 8.508 -13.563 1.00 94.00 95 LYS A CA 1
ATOM 794 C C . LYS A 1 95 ? 6.876 7.832 -13.969 1.00 94.00 95 LYS A C 1
ATOM 796 O O . LYS A 1 95 ? 6.844 6.662 -14.320 1.00 94.00 95 LYS A O 1
ATOM 801 N N . ALA A 1 96 ? 8.012 8.517 -13.827 1.00 95.81 96 ALA A N 1
ATOM 802 C CA . ALA A 1 96 ? 9.334 7.944 -14.093 1.00 95.81 96 ALA A CA 1
ATOM 803 C C . ALA A 1 96 ? 9.614 6.710 -13.214 1.00 95.81 96 ALA A C 1
ATOM 805 O O . ALA A 1 96 ? 9.913 5.642 -13.736 1.00 95.81 96 ALA A O 1
ATOM 806 N N . ASN A 1 97 ? 9.415 6.806 -11.892 1.00 94.69 97 ASN A N 1
ATOM 807 C CA . ASN A 1 97 ? 9.622 5.669 -10.983 1.00 94.69 97 ASN A CA 1
ATOM 808 C C . ASN A 1 97 ? 8.693 4.481 -11.291 1.00 94.69 97 ASN A C 1
ATOM 810 O O . ASN A 1 97 ? 9.096 3.330 -11.144 1.00 94.69 97 ASN A O 1
ATOM 814 N N . ARG A 1 98 ? 7.453 4.755 -11.714 1.00 94.19 98 ARG A N 1
ATOM 815 C CA . ARG A 1 98 ? 6.503 3.726 -12.153 1.00 94.19 98 ARG A CA 1
ATOM 816 C C . ARG A 1 98 ? 6.993 3.003 -13.407 1.00 94.19 98 ARG A C 1
ATOM 818 O O . ARG A 1 98 ? 6.966 1.780 -13.446 1.00 94.19 98 ARG A O 1
ATOM 825 N N . LEU A 1 99 ? 7.466 3.754 -14.400 1.00 95.94 99 LEU A N 1
ATOM 826 C CA . LEU A 1 99 ? 8.017 3.193 -15.633 1.00 95.94 99 LEU A CA 1
ATOM 827 C C . LEU A 1 99 ? 9.268 2.353 -15.361 1.00 95.94 99 LEU A C 1
ATOM 829 O O . LEU A 1 99 ? 9.348 1.243 -15.870 1.00 95.94 99 LEU A O 1
ATOM 833 N N . ARG A 1 100 ? 10.189 2.817 -14.502 1.00 95.94 100 ARG A N 1
ATOM 834 C CA . ARG A 1 100 ? 11.368 2.025 -14.104 1.00 95.94 100 ARG A CA 1
ATOM 835 C C . ARG A 1 100 ? 10.990 0.716 -13.424 1.00 95.94 100 ARG A C 1
ATOM 837 O O . ARG A 1 100 ? 11.565 -0.310 -13.752 1.00 95.94 100 ARG A O 1
ATOM 844 N N . ARG A 1 101 ? 9.996 0.728 -12.528 1.00 94.88 101 ARG A N 1
ATOM 845 C CA . ARG A 1 101 ? 9.458 -0.511 -11.941 1.00 94.88 101 ARG A CA 1
ATOM 846 C C . ARG A 1 101 ? 8.929 -1.453 -13.010 1.00 94.88 101 ARG A C 1
ATOM 848 O O . ARG A 1 101 ? 9.263 -2.627 -13.009 1.00 94.88 101 ARG A O 1
ATOM 855 N N . ASN A 1 102 ? 8.080 -0.956 -13.903 1.00 94.94 102 ASN A N 1
ATOM 856 C CA . ASN A 1 102 ? 7.502 -1.815 -14.930 1.00 94.94 102 ASN A CA 1
ATOM 857 C C . ASN A 1 102 ? 8.589 -2.362 -15.867 1.00 94.94 102 ASN A C 1
ATOM 859 O O . ASN A 1 102 ? 8.534 -3.538 -16.199 1.00 94.94 102 ASN A O 1
ATOM 863 N N . LEU A 1 103 ? 9.615 -1.570 -16.197 1.00 95.19 103 LEU A N 1
ATOM 864 C CA . LEU A 1 103 ? 10.781 -2.055 -16.932 1.00 95.19 103 LEU A CA 1
ATOM 865 C C . LEU A 1 103 ? 11.506 -3.168 -16.168 1.00 95.19 103 LEU A C 1
ATOM 867 O O . LEU A 1 103 ? 11.706 -4.239 -16.726 1.00 95.19 103 LEU A O 1
ATOM 871 N N . ARG A 1 104 ? 11.840 -2.940 -14.890 1.00 94.31 104 ARG A N 1
ATOM 872 C CA . ARG A 1 104 ? 12.493 -3.926 -14.014 1.00 94.31 104 ARG A CA 1
ATOM 873 C C . ARG A 1 104 ? 11.740 -5.248 -13.957 1.00 94.31 104 ARG A C 1
ATOM 875 O O . ARG A 1 104 ? 12.352 -6.295 -14.122 1.00 94.31 104 ARG A O 1
ATOM 882 N N . ARG A 1 105 ? 10.417 -5.195 -13.788 1.00 92.06 105 ARG A N 1
ATOM 883 C CA . ARG A 1 105 ? 9.549 -6.382 -13.774 1.00 92.06 105 ARG A CA 1
ATOM 884 C C . ARG A 1 105 ? 9.613 -7.165 -15.082 1.00 92.06 105 ARG A C 1
ATOM 886 O O . ARG A 1 105 ? 9.677 -8.384 -15.041 1.00 92.06 105 ARG A O 1
ATOM 893 N N . VAL A 1 106 ? 9.621 -6.471 -16.220 1.00 91.12 106 VAL A N 1
ATOM 894 C CA . VAL A 1 106 ? 9.691 -7.107 -17.545 1.00 91.12 106 VAL A CA 1
ATOM 895 C C . VAL A 1 106 ? 11.048 -7.770 -17.783 1.00 91.12 106 VAL A C 1
ATOM 897 O O . VAL A 1 106 ? 11.093 -8.866 -18.329 1.00 91.12 106 VAL A O 1
ATOM 900 N N . ILE A 1 107 ? 12.148 -7.123 -17.388 1.00 91.38 107 ILE A N 1
ATOM 901 C CA . ILE A 1 107 ? 13.509 -7.635 -17.633 1.00 91.38 107 ILE A CA 1
ATOM 902 C C . ILE A 1 107 ? 14.052 -8.499 -16.482 1.00 91.38 107 ILE A C 1
ATOM 904 O O . ILE A 1 107 ? 15.207 -8.904 -16.518 1.00 91.38 107 ILE A O 1
ATOM 908 N N . GLY A 1 108 ? 13.259 -8.744 -15.433 1.00 89.12 108 GLY A N 1
ATOM 909 C CA . GLY A 1 108 ? 13.684 -9.514 -14.258 1.00 89.12 108 GLY A CA 1
ATOM 910 C C . GLY A 1 108 ? 14.777 -8.845 -13.410 1.00 89.12 108 GLY A C 1
ATOM 911 O O . GLY A 1 108 ? 15.497 -9.529 -12.686 1.00 89.12 108 GLY A O 1
ATOM 912 N N . LEU A 1 109 ? 14.926 -7.519 -13.483 1.00 92.25 109 LEU A N 1
ATOM 913 C CA . LEU A 1 109 ? 15.956 -6.783 -12.746 1.00 92.25 109 LEU A CA 1
ATOM 914 C C . LEU A 1 109 ? 15.482 -6.442 -11.328 1.00 92.25 109 LEU A C 1
ATOM 916 O O . LEU A 1 109 ? 14.519 -5.696 -11.147 1.00 92.25 109 LEU A O 1
ATOM 920 N N . LEU A 1 110 ? 16.208 -6.921 -10.316 1.00 91.81 110 LEU A N 1
ATOM 921 C CA . LEU A 1 110 ? 15.924 -6.585 -8.919 1.00 91.81 110 LEU A CA 1
ATOM 922 C C . LEU A 1 110 ? 16.182 -5.091 -8.629 1.00 91.81 110 LEU A C 1
ATOM 924 O O . LEU A 1 110 ? 17.136 -4.517 -9.163 1.00 91.81 110 LEU A O 1
ATOM 928 N N . PRO A 1 111 ? 15.398 -4.444 -7.740 1.00 91.06 111 PRO A N 1
ATOM 929 C CA . PRO A 1 111 ? 15.578 -3.027 -7.401 1.00 91.06 111 PRO A CA 1
ATOM 930 C C . PRO A 1 111 ? 16.979 -2.663 -6.891 1.00 91.06 111 PRO A C 1
ATOM 932 O O . PRO A 1 111 ? 17.460 -1.556 -7.124 1.00 91.06 111 PRO A O 1
ATOM 935 N N . GLU A 1 112 ? 17.642 -3.588 -6.202 1.00 91.69 112 GLU A N 1
ATOM 936 C CA . GLU A 1 112 ? 19.003 -3.433 -5.674 1.00 91.69 112 GLU A CA 1
ATOM 937 C C . GLU A 1 112 ? 20.105 -3.522 -6.739 1.00 91.69 112 GLU A C 1
ATOM 939 O O . GLU A 1 112 ? 21.240 -3.129 -6.483 1.00 91.69 112 GLU A O 1
ATOM 944 N N . HIS A 1 113 ? 19.773 -3.977 -7.945 1.00 94.44 113 HIS A N 1
ATOM 945 C CA . HIS A 1 113 ? 20.691 -4.019 -9.080 1.00 94.44 113 HIS A CA 1
ATOM 946 C C . HIS A 1 113 ? 20.422 -2.896 -10.091 1.00 94.44 113 HIS A C 1
ATOM 948 O O . HIS A 1 113 ? 21.164 -2.741 -11.056 1.00 94.44 113 HIS A O 1
ATOM 954 N N . ASP A 1 114 ? 19.388 -2.077 -9.877 1.00 95.56 114 ASP A N 1
ATOM 955 C CA . ASP A 1 114 ? 19.066 -0.944 -10.742 1.00 95.56 114 ASP A CA 1
ATOM 956 C C . ASP A 1 114 ? 19.879 0.301 -10.360 1.00 95.56 114 ASP A C 1
ATOM 958 O O . ASP A 1 114 ? 19.444 1.159 -9.583 1.00 95.56 114 ASP A O 1
ATOM 962 N N . ALA A 1 115 ? 21.069 0.415 -10.955 1.00 95.69 115 ALA A N 1
ATOM 963 C CA . ALA A 1 115 ? 21.975 1.544 -10.750 1.00 95.69 115 ALA A CA 1
ATOM 964 C C . ALA A 1 115 ? 21.333 2.898 -11.112 1.00 95.69 115 ALA A C 1
ATOM 966 O O . ALA A 1 115 ? 21.607 3.914 -10.468 1.00 95.69 115 ALA A O 1
ATOM 967 N N . VAL A 1 116 ? 20.440 2.932 -12.109 1.00 96.38 116 VAL A N 1
ATOM 968 C CA . VAL A 1 116 ? 19.749 4.162 -12.528 1.00 96.38 116 VAL A CA 1
ATOM 969 C C . VAL A 1 116 ? 18.782 4.619 -11.435 1.00 96.38 116 VAL A C 1
ATOM 971 O O . VAL A 1 116 ? 18.780 5.795 -11.056 1.00 96.38 116 VAL A O 1
ATOM 974 N N . GLN A 1 117 ? 17.995 3.700 -10.871 1.00 95.44 117 GLN A N 1
ATOM 975 C CA . GLN A 1 117 ? 17.093 3.996 -9.756 1.00 95.44 117 GLN A CA 1
ATOM 976 C C . GLN A 1 117 ? 17.859 4.375 -8.480 1.00 95.44 117 GLN A C 1
ATOM 978 O O . GLN A 1 117 ? 17.464 5.325 -7.799 1.00 95.44 117 GLN A O 1
ATOM 983 N N . GLN A 1 118 ? 18.964 3.696 -8.172 1.00 95.62 118 GLN A N 1
ATOM 984 C CA . GLN A 1 118 ? 19.803 4.025 -7.015 1.00 95.62 118 GLN A CA 1
ATOM 985 C C . GLN A 1 118 ? 20.388 5.432 -7.120 1.00 95.62 118 GLN A C 1
ATOM 987 O O . GLN A 1 118 ? 20.242 6.236 -6.197 1.00 95.62 118 GLN A O 1
ATOM 992 N N . ASN A 1 119 ? 20.977 5.773 -8.269 1.00 96.12 119 ASN A N 1
ATOM 993 C CA . ASN A 1 119 ? 21.500 7.113 -8.527 1.00 96.12 119 ASN A CA 1
ATOM 994 C C . ASN A 1 119 ? 20.398 8.172 -8.420 1.00 96.12 119 ASN A C 1
ATOM 996 O O . ASN A 1 119 ? 20.599 9.232 -7.820 1.00 96.12 119 ASN A O 1
ATOM 1000 N N . PHE A 1 120 ? 19.207 7.865 -8.937 1.00 96.06 120 PHE A N 1
ATOM 1001 C CA . PHE A 1 120 ? 18.043 8.734 -8.826 1.00 96.06 120 PHE A CA 1
ATOM 1002 C C . PHE A 1 120 ? 17.638 9.002 -7.366 1.00 96.06 120 PHE A C 1
ATOM 1004 O O . PHE A 1 120 ? 17.442 10.160 -6.976 1.00 96.06 120 PHE A O 1
ATOM 1011 N N . ASP A 1 121 ? 17.512 7.957 -6.547 1.00 94.00 121 ASP A N 1
ATOM 1012 C CA . ASP A 1 121 ? 17.095 8.079 -5.146 1.00 94.00 121 ASP A CA 1
ATOM 1013 C C . ASP A 1 121 ? 18.172 8.731 -4.268 1.00 94.00 121 ASP A C 1
ATOM 1015 O O . ASP A 1 121 ? 17.844 9.537 -3.383 1.00 94.00 121 ASP A O 1
ATOM 1019 N N . ASN A 1 122 ? 19.449 8.479 -4.564 1.00 95.75 122 ASN A N 1
ATOM 1020 C CA . ASN A 1 122 ? 20.587 9.136 -3.924 1.00 95.75 122 ASN A CA 1
ATOM 1021 C C . ASN A 1 122 ? 20.595 10.637 -4.221 1.00 95.75 122 ASN A C 1
ATOM 1023 O O . ASN A 1 122 ? 20.582 11.447 -3.291 1.00 95.75 122 ASN A O 1
ATOM 1027 N N . ALA A 1 123 ? 20.508 11.028 -5.496 1.00 95.44 123 ALA A N 1
ATOM 1028 C CA . ALA A 1 123 ? 20.454 12.433 -5.903 1.00 95.44 123 ALA A CA 1
ATOM 1029 C C . ALA A 1 123 ? 19.247 13.163 -5.290 1.00 95.44 123 ALA A C 1
ATOM 1031 O O . ALA A 1 123 ? 19.355 14.299 -4.817 1.00 95.44 123 ALA A O 1
ATOM 1032 N N . ARG A 1 124 ? 18.089 12.495 -5.226 1.00 93.94 124 ARG A N 1
ATOM 1033 C CA . ARG A 1 124 ? 16.890 13.021 -4.562 1.00 93.94 124 ARG A CA 1
ATOM 1034 C C . ARG A 1 124 ? 17.097 13.233 -3.065 1.00 93.94 124 ARG A C 1
ATOM 1036 O O . ARG A 1 124 ? 16.620 14.230 -2.521 1.00 93.94 124 ARG A O 1
ATOM 1043 N N . THR A 1 125 ? 17.777 12.309 -2.398 1.00 93.75 125 THR A N 1
ATOM 1044 C CA . THR A 1 125 ? 18.059 12.398 -0.961 1.00 93.75 125 THR A CA 1
ATOM 1045 C C . THR A 1 125 ? 19.065 13.503 -0.664 1.00 93.75 125 THR A C 1
ATOM 1047 O O . THR A 1 125 ? 18.805 14.325 0.213 1.00 93.75 125 THR A O 1
ATOM 1050 N N . ILE A 1 126 ? 20.155 13.583 -1.431 1.00 95.06 126 ILE A N 1
ATOM 1051 C CA . ILE A 1 126 ? 21.157 14.654 -1.335 1.00 95.06 126 ILE A CA 1
ATOM 1052 C C . ILE A 1 126 ? 20.486 16.015 -1.517 1.00 95.06 126 ILE A C 1
ATOM 1054 O O . ILE A 1 126 ? 20.624 16.890 -0.667 1.00 95.06 126 ILE A O 1
ATOM 1058 N N . SER A 1 127 ? 19.665 16.165 -2.559 1.00 93.19 127 SER A N 1
ATOM 1059 C CA . SER A 1 127 ? 18.956 17.419 -2.800 1.00 93.19 127 SER A CA 1
ATOM 1060 C C . SER A 1 127 ? 17.965 17.789 -1.690 1.00 93.19 127 SER A C 1
ATOM 1062 O O . SER A 1 127 ? 17.681 18.972 -1.515 1.00 93.19 127 SER A O 1
ATOM 1064 N N . ALA A 1 128 ? 17.383 16.815 -0.987 1.00 92.50 128 ALA A N 1
ATOM 1065 C CA . ALA A 1 128 ? 16.492 17.089 0.138 1.00 92.50 128 ALA A CA 1
ATOM 1066 C C . ALA A 1 128 ? 17.265 17.476 1.408 1.00 92.50 128 ALA A C 1
ATOM 1068 O O . ALA A 1 128 ? 16.756 18.262 2.203 1.00 92.50 128 ALA A O 1
ATOM 1069 N N . LYS A 1 129 ? 18.473 16.936 1.597 1.00 93.81 129 LYS A N 1
ATOM 1070 C CA . LYS A 1 129 ? 19.362 17.280 2.714 1.00 93.81 129 LYS A CA 1
ATOM 1071 C C . LYS A 1 129 ? 19.978 18.670 2.554 1.00 93.81 129 LYS A C 1
ATOM 1073 O O . LYS A 1 129 ? 20.123 19.375 3.541 1.00 93.81 129 LYS A O 1
ATOM 1078 N N . SER A 1 130 ? 20.295 19.082 1.327 1.00 92.31 130 SER A N 1
ATOM 1079 C CA . SER A 1 130 ? 20.897 20.396 1.070 1.00 92.31 130 SER A CA 1
ATOM 1080 C C . SER A 1 130 ? 19.917 21.570 1.176 1.00 92.31 130 SER A C 1
ATOM 1082 O O . SER A 1 130 ? 20.344 22.714 1.286 1.00 92.31 130 SER A O 1
ATOM 1084 N N . PHE A 1 131 ? 18.605 21.318 1.138 1.00 92.19 131 PHE A N 1
ATOM 1085 C CA . PHE A 1 131 ? 17.594 22.371 1.211 1.00 92.19 131 PHE A CA 1
ATOM 1086 C C . PHE A 1 131 ? 17.147 22.608 2.657 1.00 92.19 131 PHE A C 1
ATOM 1088 O O . PHE A 1 131 ? 16.340 21.842 3.190 1.00 92.19 131 PHE A O 1
ATOM 1095 N N . ILE A 1 132 ? 17.657 23.673 3.277 1.00 93.06 132 ILE A N 1
ATOM 1096 C CA . ILE A 1 132 ? 17.272 24.104 4.626 1.00 93.06 132 ILE A CA 1
ATOM 1097 C C . ILE A 1 132 ? 15.897 24.777 4.589 1.00 93.06 132 ILE A C 1
ATOM 1099 O O . ILE A 1 132 ? 15.671 25.698 3.808 1.00 93.06 132 ILE A O 1
ATOM 1103 N N . ILE A 1 133 ? 14.972 24.297 5.426 1.00 92.38 133 ILE A N 1
ATOM 1104 C CA . ILE A 1 133 ? 13.615 24.853 5.551 1.00 92.38 133 ILE A CA 1
ATOM 1105 C C . ILE A 1 133 ? 13.486 25.701 6.813 1.00 92.38 133 ILE A C 1
ATOM 1107 O O . ILE A 1 133 ? 12.876 26.766 6.768 1.00 92.38 133 ILE A O 1
ATOM 1111 N N . VAL A 1 134 ? 14.027 25.220 7.933 1.00 92.50 134 VAL A N 1
ATOM 1112 C CA . VAL A 1 134 ? 14.006 25.943 9.209 1.00 92.50 134 VAL A CA 1
ATOM 1113 C C . VAL A 1 134 ? 15.449 26.273 9.565 1.00 92.50 134 VAL A C 1
ATOM 1115 O O . VAL A 1 134 ? 16.157 25.377 10.029 1.00 92.50 134 VAL A O 1
ATOM 1118 N N . PRO A 1 135 ? 15.911 27.502 9.288 1.00 90.69 135 PRO A N 1
ATOM 1119 C CA . PRO A 1 135 ? 17.233 27.931 9.705 1.00 90.69 135 PRO A CA 1
ATOM 1120 C C . PRO A 1 135 ? 17.246 28.175 11.216 1.00 90.69 135 PRO A C 1
ATOM 1122 O O . PRO A 1 135 ? 16.288 28.713 11.772 1.00 90.69 135 PRO A O 1
ATOM 1125 N N . ASP A 1 136 ? 18.343 27.800 11.860 1.00 89.12 136 ASP A N 1
ATOM 1126 C CA . ASP A 1 136 ? 18.670 28.207 13.224 1.00 89.12 136 ASP A CA 1
ATOM 1127 C C . ASP A 1 136 ? 19.832 29.206 13.139 1.00 89.12 136 ASP A C 1
ATOM 1129 O O . ASP A 1 136 ? 20.912 28.878 12.645 1.00 89.12 136 ASP A O 1
ATOM 1133 N N . ALA A 1 137 ? 19.561 30.458 13.517 1.00 84.94 137 ALA A N 1
ATOM 1134 C CA . ALA A 1 137 ? 20.503 31.567 13.368 1.00 84.94 137 ALA A CA 1
ATOM 1135 C C . ALA A 1 137 ? 21.645 31.516 14.393 1.00 84.94 137 ALA A C 1
ATOM 1137 O O . ALA A 1 137 ? 22.729 32.023 14.116 1.00 84.94 137 ALA A O 1
ATOM 1138 N N . GLU A 1 138 ? 21.401 30.915 15.558 1.00 86.44 138 GLU A N 1
ATOM 1139 C CA . GLU A 1 138 ? 22.382 30.804 16.641 1.00 86.44 138 GLU A CA 1
ATOM 1140 C C . GLU A 1 138 ? 23.228 29.537 16.484 1.00 86.44 138 GLU A C 1
ATOM 1142 O O . GLU A 1 138 ? 24.415 29.531 16.807 1.00 86.44 138 GLU A O 1
ATOM 1147 N N . HIS A 1 139 ? 22.626 28.482 15.932 1.00 86.38 139 HIS A N 1
ATOM 1148 C CA . HIS A 1 139 ? 23.244 27.173 15.761 1.00 86.38 139 HIS A CA 1
ATOM 1149 C C . HIS A 1 139 ? 22.981 26.617 14.356 1.00 86.38 139 HIS A C 1
ATOM 1151 O O . HIS A 1 139 ? 22.096 25.772 14.187 1.00 86.38 139 HIS A O 1
ATOM 1157 N N . PRO A 1 140 ? 23.735 27.041 13.323 1.00 84.31 140 PRO A N 1
ATOM 1158 C CA . PRO A 1 140 ? 23.520 26.600 11.944 1.00 84.31 140 PRO A CA 1
ATOM 1159 C C . PRO A 1 140 ? 23.464 25.074 11.779 1.00 84.31 140 PRO A C 1
ATOM 1161 O O . PRO A 1 140 ? 22.696 24.571 10.957 1.00 84.31 140 PRO A O 1
ATOM 1164 N N . GLU A 1 141 ? 24.203 24.328 12.602 1.00 84.44 141 GLU A N 1
ATOM 1165 C CA . GLU A 1 141 ? 24.219 22.864 12.666 1.00 84.44 141 GLU A CA 1
ATOM 1166 C C . GLU A 1 141 ? 22.894 22.228 13.121 1.00 84.44 141 GLU A C 1
ATOM 1168 O O . GLU A 1 141 ? 22.660 21.045 12.867 1.00 84.44 141 GLU A O 1
ATOM 1173 N N . ARG A 1 142 ? 22.013 22.994 13.774 1.00 86.94 142 ARG A N 1
ATOM 1174 C CA . ARG A 1 142 ? 20.669 22.571 14.205 1.00 86.94 142 ARG A CA 1
ATOM 1175 C C . ARG A 1 142 ? 19.577 22.912 13.194 1.00 86.94 142 ARG A C 1
ATOM 1177 O O . ARG A 1 142 ? 18.415 22.556 13.411 1.00 86.94 142 ARG A O 1
ATOM 1184 N N . SER A 1 143 ? 19.933 23.562 12.086 1.00 89.56 143 SER A N 1
ATOM 1185 C CA . SER A 1 143 ? 18.993 23.874 11.011 1.00 89.56 143 SER A CA 1
ATOM 1186 C C . SER A 1 143 ? 18.345 22.602 10.461 1.00 89.56 143 SER A C 1
ATOM 1188 O O . SER A 1 143 ? 19.009 21.593 10.225 1.00 89.56 143 SER A O 1
ATOM 1190 N N . LEU A 1 144 ? 17.036 22.649 10.213 1.00 92.62 144 LEU A N 1
ATOM 1191 C CA . LEU A 1 144 ? 16.292 21.492 9.721 1.00 92.62 144 LEU A CA 1
ATOM 1192 C C . LEU A 1 144 ? 16.172 21.536 8.200 1.00 92.62 144 LEU A C 1
ATOM 1194 O O . LEU A 1 144 ? 15.574 22.455 7.622 1.00 92.62 144 LEU A O 1
ATOM 1198 N N . SER A 1 145 ? 16.682 20.492 7.550 1.00 94.81 145 SER A N 1
ATOM 1199 C CA . SER A 1 145 ? 16.520 20.301 6.112 1.00 94.81 145 SER A CA 1
ATOM 1200 C C . SER A 1 145 ? 15.122 19.790 5.747 1.00 94.81 145 SER A C 1
ATOM 1202 O O . SER A 1 145 ? 14.355 19.289 6.581 1.00 94.81 145 SER A O 1
ATOM 1204 N N . ALA A 1 146 ? 14.787 19.841 4.456 1.00 92.81 146 ALA A N 1
ATOM 1205 C CA . ALA A 1 146 ? 13.587 19.194 3.928 1.00 92.81 146 ALA A CA 1
ATOM 1206 C C . ALA A 1 146 ? 13.569 17.688 4.204 1.00 92.81 146 ALA A C 1
ATOM 1208 O O . ALA A 1 146 ? 12.499 17.103 4.406 1.00 92.81 146 ALA A O 1
ATOM 1209 N N . HIS A 1 147 ? 14.742 17.053 4.211 1.00 93.81 147 HIS A N 1
ATOM 1210 C CA . HIS A 1 147 ? 14.873 15.656 4.591 1.00 93.81 147 HIS A CA 1
ATOM 1211 C C . HIS A 1 147 ? 14.481 15.439 6.061 1.00 93.81 147 HIS A C 1
ATOM 1213 O O . HIS A 1 147 ? 13.679 14.545 6.340 1.00 93.81 147 HIS A O 1
ATOM 1219 N N . ASP A 1 148 ? 14.962 16.272 6.982 1.00 93.56 148 ASP A N 1
ATOM 1220 C CA . ASP A 1 148 ? 14.734 16.094 8.425 1.00 93.56 148 ASP A CA 1
ATOM 1221 C C . ASP A 1 148 ? 13.267 16.274 8.796 1.00 93.56 148 ASP A C 1
ATOM 1223 O O . ASP A 1 148 ? 12.682 15.423 9.471 1.00 93.56 148 ASP A O 1
ATOM 1227 N N . LEU A 1 149 ? 12.622 17.311 8.256 1.00 93.38 149 LEU A N 1
ATOM 1228 C CA . LEU A 1 149 ? 11.184 17.510 8.434 1.00 93.38 149 LEU A CA 1
ATOM 1229 C C . LEU A 1 149 ? 10.373 16.344 7.861 1.00 93.38 149 LEU A C 1
ATOM 1231 O O . LEU A 1 149 ? 9.407 15.885 8.480 1.00 93.38 149 LEU A O 1
ATOM 1235 N N . ARG A 1 150 ? 10.774 15.803 6.702 1.00 92.12 150 ARG A N 1
ATOM 1236 C CA . ARG A 1 150 ? 10.120 14.624 6.118 1.00 92.12 150 ARG A CA 1
ATOM 1237 C C . ARG A 1 150 ? 10.258 13.401 7.025 1.00 92.12 150 ARG A C 1
ATOM 1239 O O . ARG A 1 150 ? 9.260 12.706 7.228 1.00 92.12 150 ARG A O 1
ATOM 1246 N N . GLN A 1 151 ? 11.443 13.144 7.580 1.00 92.69 151 GLN A N 1
ATOM 1247 C CA . GLN A 1 151 ? 11.662 12.033 8.513 1.00 92.69 151 GLN A CA 1
ATOM 1248 C C . GLN A 1 151 ? 10.874 12.219 9.810 1.00 92.69 151 GLN A C 1
ATOM 1250 O O . GLN A 1 151 ? 10.235 11.277 10.284 1.00 92.69 151 GLN A O 1
ATOM 1255 N N . PHE A 1 152 ? 10.839 13.436 10.353 1.00 91.69 152 PHE A N 1
ATOM 1256 C CA . PHE A 1 152 ? 10.037 13.768 11.527 1.00 91.69 152 PHE A CA 1
ATOM 1257 C C . PHE A 1 152 ? 8.547 13.483 11.293 1.00 91.69 152 PHE A C 1
ATOM 1259 O O . PHE A 1 152 ? 7.911 12.766 12.073 1.00 91.69 152 PHE A O 1
ATOM 1266 N N . HIS A 1 153 ? 7.985 13.966 10.181 1.00 90.81 153 HIS A N 1
ATOM 1267 C CA . HIS A 1 153 ? 6.593 13.696 9.821 1.00 90.81 153 HIS A CA 1
ATOM 1268 C C . HIS A 1 153 ? 6.319 12.208 9.593 1.00 90.81 153 HIS A C 1
ATOM 1270 O O . HIS A 1 153 ? 5.245 11.723 9.970 1.00 90.81 153 HIS A O 1
ATOM 1276 N N . LEU A 1 154 ? 7.273 11.475 9.012 1.00 90.81 154 LEU A N 1
ATOM 1277 C CA . LEU A 1 154 ? 7.152 10.037 8.805 1.00 90.81 154 LEU A CA 1
ATOM 1278 C C . LEU A 1 154 ? 7.097 9.286 10.141 1.00 90.81 154 LEU A C 1
ATOM 1280 O O . LEU A 1 154 ? 6.134 8.553 10.368 1.00 90.81 154 LEU A O 1
ATOM 1284 N N . ARG A 1 155 ? 8.051 9.534 11.049 1.00 90.69 155 ARG A N 1
ATOM 1285 C CA . ARG A 1 155 ? 8.094 8.947 12.405 1.00 90.69 155 ARG A CA 1
ATOM 1286 C C . ARG A 1 155 ? 6.825 9.253 13.190 1.00 90.69 155 ARG A C 1
ATOM 1288 O O . ARG A 1 155 ? 6.228 8.363 13.792 1.00 90.69 155 ARG A O 1
ATOM 1295 N N . ARG A 1 156 ? 6.354 10.500 13.126 1.00 89.19 156 ARG A N 1
ATOM 1296 C CA . ARG A 1 156 ? 5.101 10.905 13.769 1.00 89.19 156 ARG A CA 1
ATOM 1297 C C . ARG A 1 156 ? 3.906 10.144 13.203 1.00 89.19 156 ARG A C 1
ATOM 1299 O O . ARG A 1 156 ? 3.063 9.655 13.950 1.00 89.19 156 ARG A O 1
ATOM 1306 N N . SER A 1 157 ? 3.809 10.049 11.879 1.00 89.81 157 SER A N 1
ATOM 1307 C CA . SER A 1 157 ? 2.706 9.336 11.241 1.00 89.81 157 SER A CA 1
ATOM 1308 C C . SER A 1 157 ? 2.758 7.829 11.494 1.00 89.81 157 SER A C 1
ATOM 1310 O O . SER A 1 157 ? 1.698 7.215 11.586 1.00 89.81 157 SER A O 1
ATOM 1312 N N . TYR A 1 158 ? 3.954 7.254 11.607 1.00 90.88 158 TYR A N 1
ATOM 1313 C CA . TYR A 1 158 ? 4.176 5.870 12.011 1.00 90.88 158 TYR A CA 1
ATOM 1314 C C . TYR A 1 158 ? 3.656 5.624 13.432 1.00 90.88 158 TYR A C 1
ATOM 1316 O O . TYR A 1 158 ? 2.828 4.739 13.626 1.00 90.88 158 TYR A O 1
ATOM 1324 N N . ALA A 1 159 ? 4.038 6.469 14.395 1.00 88.81 159 ALA A N 1
ATOM 1325 C CA . ALA A 1 159 ? 3.578 6.366 15.781 1.00 88.81 159 ALA A CA 1
ATOM 1326 C C . ALA A 1 159 ? 2.046 6.450 15.898 1.00 88.81 159 ALA A C 1
ATOM 1328 O O . ALA A 1 159 ? 1.438 5.682 16.637 1.00 88.81 159 ALA A O 1
ATOM 1329 N N . VAL A 1 160 ? 1.404 7.332 15.120 1.00 90.12 160 VAL A N 1
ATOM 1330 C CA . VAL A 1 160 ? -0.067 7.404 15.050 1.00 90.12 160 VAL A CA 1
ATOM 1331 C C . VAL A 1 160 ? -0.667 6.112 14.497 1.00 90.12 160 VAL A C 1
ATOM 1333 O O . VAL A 1 160 ? -1.675 5.645 15.018 1.00 90.12 160 VAL A O 1
ATOM 1336 N N . ASN A 1 161 ? -0.081 5.530 13.445 1.00 91.38 161 ASN A N 1
ATOM 1337 C CA . ASN A 1 161 ? -0.598 4.279 12.894 1.00 91.38 161 ASN A CA 1
ATOM 1338 C C . ASN A 1 161 ? -0.484 3.132 13.906 1.00 91.38 161 ASN A C 1
ATOM 1340 O O . ASN A 1 161 ? -1.432 2.365 14.035 1.00 91.38 161 ASN A O 1
ATOM 1344 N N . LEU A 1 162 ? 0.636 3.055 14.631 1.00 90.50 162 LEU A N 1
ATOM 1345 C CA . LEU A 1 162 ? 0.862 2.046 15.663 1.00 90.50 162 LEU A CA 1
ATOM 1346 C C . LEU A 1 162 ? -0.122 2.207 16.830 1.00 90.50 162 LEU A C 1
ATOM 1348 O O . LEU A 1 162 ? -0.772 1.251 17.217 1.00 90.50 162 LEU A O 1
ATOM 1352 N N . ALA A 1 163 ? -0.346 3.433 17.306 1.00 90.31 163 ALA A N 1
ATOM 1353 C CA . ALA A 1 163 ? -1.317 3.670 18.373 1.00 90.31 163 ALA A CA 1
ATOM 1354 C C . ALA A 1 163 ? -2.760 3.306 17.965 1.00 90.31 163 ALA A C 1
ATOM 1356 O O . ALA A 1 163 ? -3.531 2.794 18.773 1.00 90.31 163 ALA A O 1
ATOM 1357 N N . ILE A 1 164 ? -3.138 3.545 16.702 1.00 92.88 164 ILE A N 1
ATOM 1358 C CA . ILE A 1 164 ? -4.446 3.116 16.178 1.00 92.88 164 ILE A CA 1
ATOM 1359 C C . ILE A 1 164 ? -4.515 1.588 16.077 1.00 92.88 164 ILE A C 1
ATOM 1361 O O . ILE A 1 164 ? -5.540 1.014 16.431 1.00 92.88 164 ILE A O 1
ATOM 1365 N N . ALA A 1 165 ? -3.451 0.943 15.596 1.00 92.75 165 ALA A N 1
ATOM 1366 C CA . ALA A 1 165 ? -3.335 -0.510 15.529 1.00 92.75 165 ALA A CA 1
ATOM 1367 C C . ALA A 1 165 ? -3.522 -1.164 16.904 1.00 92.75 165 ALA A C 1
ATOM 1369 O O . ALA A 1 165 ? -4.381 -2.032 17.055 1.00 92.75 165 ALA A O 1
ATOM 1370 N N . ASP A 1 166 ? -2.794 -0.677 17.906 1.00 90.75 166 ASP A N 1
ATOM 1371 C CA . ASP A 1 166 ? -2.878 -1.158 19.283 1.00 90.75 166 ASP A CA 1
ATOM 1372 C C . ASP A 1 166 ? -4.283 -0.928 19.860 1.00 90.75 166 ASP A C 1
ATOM 1374 O O . ASP A 1 166 ? -4.847 -1.804 20.511 1.00 90.75 166 ASP A O 1
ATOM 1378 N N . GLY A 1 167 ? -4.905 0.217 19.554 1.00 92.38 167 GLY A N 1
ATOM 1379 C CA . GLY A 1 167 ? -6.289 0.492 19.939 1.00 92.38 167 GLY A CA 1
ATOM 1380 C C . GLY A 1 167 ? -7.309 -0.448 19.285 1.00 92.38 167 GLY A C 1
ATOM 1381 O O . GLY A 1 167 ? -8.286 -0.830 19.927 1.00 92.38 167 GLY A O 1
ATOM 1382 N N . ILE A 1 168 ? -7.101 -0.843 18.023 1.00 94.75 168 ILE A N 1
ATOM 1383 C CA . ILE A 1 168 ? -7.949 -1.849 17.370 1.00 94.75 168 ILE A CA 1
ATOM 1384 C C . ILE A 1 168 ? -7.785 -3.195 18.067 1.00 94.75 168 ILE A C 1
ATOM 1386 O O . ILE A 1 168 ? -8.790 -3.837 18.362 1.00 94.75 168 ILE A O 1
ATOM 1390 N N . HIS A 1 169 ? -6.543 -3.610 18.316 1.00 93.56 169 HIS A N 1
ATOM 1391 C CA . HIS A 1 169 ? -6.251 -4.874 18.976 1.00 93.56 169 HIS A CA 1
ATOM 1392 C C . HIS A 1 169 ? -6.903 -4.955 20.359 1.00 93.56 169 HIS A C 1
ATOM 1394 O O . HIS A 1 169 ? -7.619 -5.915 20.634 1.00 93.56 169 HIS A O 1
ATOM 1400 N N . ASP A 1 170 ? -6.706 -3.930 21.189 1.00 91.12 170 ASP A N 1
ATOM 1401 C CA . ASP A 1 170 ? -7.272 -3.853 22.535 1.00 91.12 170 ASP A CA 1
ATOM 1402 C C . ASP A 1 170 ? -8.802 -3.977 22.506 1.00 91.12 170 ASP A C 1
ATOM 1404 O O . ASP A 1 170 ? -9.376 -4.785 23.233 1.00 91.12 170 ASP A O 1
ATOM 1408 N N . LEU A 1 171 ? -9.479 -3.260 21.598 1.00 92.69 171 LEU A N 1
ATOM 1409 C CA . LEU A 1 171 ? -10.928 -3.416 21.451 1.00 92.69 171 LEU A CA 1
ATOM 1410 C C . LEU A 1 171 ? -11.306 -4.819 20.958 1.00 92.69 171 LEU A C 1
ATOM 1412 O O . LEU A 1 171 ? -12.247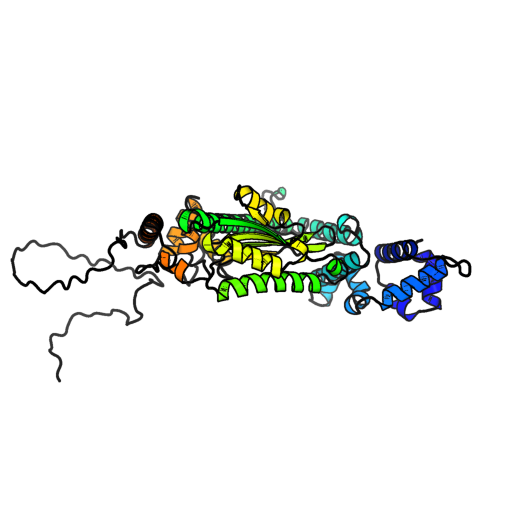 -5.422 21.466 1.00 92.69 171 LEU A O 1
ATOM 1416 N N . ALA A 1 172 ? -10.622 -5.332 19.941 1.00 94.50 172 ALA A N 1
ATOM 1417 C CA . ALA A 1 172 ? -10.992 -6.593 19.319 1.00 94.50 172 ALA A CA 1
ATOM 1418 C C . ALA A 1 172 ? -10.829 -7.771 20.287 1.00 94.50 172 ALA A C 1
ATOM 1420 O O . ALA A 1 172 ? -11.750 -8.567 20.443 1.00 94.50 172 ALA A O 1
ATOM 1421 N N . VAL A 1 173 ? -9.694 -7.859 20.972 1.00 91.56 173 VAL A N 1
ATOM 1422 C CA . VAL A 1 173 ? -9.373 -9.004 21.827 1.00 91.56 173 VAL A CA 1
ATOM 1423 C C . VAL A 1 173 ? -9.953 -8.823 23.227 1.00 91.56 173 VAL A C 1
ATOM 1425 O O . VAL A 1 173 ? -10.740 -9.654 23.669 1.00 91.56 173 VAL A O 1
ATOM 1428 N N . ASN A 1 174 ? -9.653 -7.713 23.906 1.00 88.94 174 ASN A N 1
ATOM 1429 C CA . ASN A 1 174 ? -10.000 -7.557 25.326 1.00 88.94 174 ASN A CA 1
ATOM 1430 C C . ASN A 1 174 ? -11.470 -7.181 25.560 1.00 88.94 174 ASN A C 1
ATOM 1432 O O . ASN A 1 174 ? -11.996 -7.401 26.654 1.00 88.94 174 ASN A O 1
ATOM 1436 N N . PHE A 1 175 ? -12.132 -6.590 24.561 1.00 90.25 175 PHE A N 1
ATOM 1437 C CA . PHE A 1 175 ? -13.546 -6.225 24.652 1.00 90.25 175 PHE A CA 1
ATOM 1438 C C . PHE A 1 175 ? -14.427 -7.151 23.807 1.00 90.25 175 PHE A C 1
ATOM 1440 O O . PHE A 1 175 ? -15.338 -7.779 24.336 1.00 90.25 175 PHE A O 1
ATOM 1447 N N . LEU A 1 176 ? -14.173 -7.288 22.503 1.00 92.06 176 LEU A N 1
ATOM 1448 C CA . LEU A 1 176 ? -15.036 -8.083 21.617 1.00 92.06 176 LEU A CA 1
ATOM 1449 C C . LEU A 1 176 ? -14.773 -9.595 21.677 1.00 92.06 176 LEU A C 1
ATOM 1451 O O . LEU A 1 176 ? -15.552 -10.353 21.097 1.00 92.06 176 LEU A O 1
ATOM 1455 N N . ASN A 1 177 ? -13.715 -10.037 22.366 1.00 92.62 177 ASN A N 1
ATOM 1456 C CA . ASN A 1 177 ? -13.290 -11.437 22.414 1.00 92.62 177 ASN A CA 1
ATOM 1457 C C . ASN A 1 177 ? -13.127 -12.048 21.006 1.00 92.62 177 ASN A C 1
ATOM 1459 O O . ASN A 1 177 ? -13.583 -13.154 20.723 1.00 92.62 177 ASN A O 1
ATOM 1463 N N . HIS A 1 178 ? -12.572 -11.265 20.083 1.00 95.44 178 HIS A N 1
ATOM 1464 C CA . HIS A 1 178 ? -12.230 -11.702 18.734 1.00 95.44 178 HIS A CA 1
ATOM 1465 C C . HIS A 1 178 ? -10.845 -12.345 18.710 1.00 95.44 178 HIS A C 1
ATOM 1467 O O . HIS A 1 178 ? -9.964 -11.998 19.495 1.00 95.44 178 HIS A O 1
ATOM 1473 N N . GLU A 1 179 ? -10.639 -13.234 17.751 1.00 95.81 179 GLU A N 1
ATOM 1474 C CA . GLU A 1 179 ? -9.359 -13.878 17.495 1.00 95.81 179 GLU A CA 1
ATOM 1475 C C . GLU A 1 179 ? -8.546 -13.075 16.480 1.00 95.81 179 GLU A C 1
ATOM 1477 O O . GLU A 1 179 ? -9.102 -12.448 15.574 1.00 95.81 179 GLU A O 1
ATOM 1482 N N . GLY A 1 180 ? -7.222 -13.075 16.646 1.00 96.56 180 GLY A N 1
ATOM 1483 C CA . GLY A 1 180 ? -6.289 -12.371 15.772 1.00 96.56 180 GLY A CA 1
ATOM 1484 C C . GLY A 1 180 ? -5.630 -13.299 14.755 1.00 96.56 180 GLY A C 1
ATOM 1485 O O . GLY A 1 180 ? -4.965 -14.259 15.132 1.00 96.56 180 GLY A O 1
ATOM 1486 N N . LEU A 1 181 ? -5.741 -12.943 13.479 1.00 97.44 181 LEU A N 1
ATOM 1487 C CA . LEU A 1 181 ? -5.111 -13.594 12.336 1.00 97.44 181 LEU A CA 1
ATOM 1488 C C . LEU A 1 181 ? -4.075 -12.664 11.702 1.00 97.44 181 LEU A C 1
ATOM 1490 O O . LEU A 1 181 ? -4.360 -11.502 11.402 1.00 97.44 181 LEU A O 1
ATOM 1494 N N . PHE A 1 182 ? -2.883 -13.186 11.450 1.00 97.50 182 PHE A N 1
ATOM 1495 C CA . PHE A 1 182 ? -1.847 -12.559 10.652 1.00 97.50 182 PHE A CA 1
ATOM 1496 C C . PHE A 1 182 ? -1.811 -13.211 9.272 1.00 97.50 182 PHE A C 1
ATOM 1498 O O . PHE A 1 182 ? -1.474 -14.387 9.145 1.00 97.50 182 PHE A O 1
ATOM 1505 N N . LEU A 1 183 ? -2.166 -12.445 8.243 1.00 97.31 183 LEU A N 1
ATOM 1506 C CA . LEU A 1 183 ? -2.242 -12.921 6.868 1.00 97.31 183 LEU A CA 1
ATOM 1507 C C . LEU A 1 183 ? -1.050 -12.420 6.057 1.00 97.31 183 LEU A C 1
ATOM 1509 O O . LEU A 1 183 ? -0.725 -11.232 6.111 1.00 97.31 183 LEU A O 1
ATOM 1513 N N . THR A 1 184 ? -0.465 -13.299 5.250 1.00 96.00 184 THR A N 1
ATOM 1514 C CA . THR A 1 184 ? 0.507 -12.953 4.204 1.00 96.00 184 THR A CA 1
ATOM 1515 C C . THR A 1 184 ? -0.006 -13.460 2.865 1.00 96.00 184 THR A C 1
ATOM 1517 O O . THR A 1 184 ? 0.188 -14.624 2.528 1.00 96.00 184 THR A O 1
ATOM 1520 N N . LEU A 1 185 ? -0.672 -12.580 2.117 1.00 96.75 185 LEU A N 1
ATOM 1521 C CA . LEU A 1 185 ? -1.372 -12.923 0.877 1.00 96.75 185 LEU A CA 1
ATOM 1522 C C . LEU A 1 185 ? -0.591 -12.414 -0.332 1.00 96.75 185 LEU A C 1
ATOM 1524 O O . LEU A 1 185 ? -0.354 -11.209 -0.457 1.00 96.75 185 LEU A O 1
ATOM 1528 N N . THR A 1 186 ? -0.227 -13.314 -1.233 1.00 95.44 186 THR A N 1
ATOM 1529 C CA . THR A 1 186 ? 0.528 -13.041 -2.455 1.00 95.44 186 THR A CA 1
ATOM 1530 C C . THR A 1 186 ? -0.333 -13.294 -3.690 1.00 95.44 186 THR A C 1
ATOM 1532 O O . THR A 1 186 ? -1.444 -13.828 -3.623 1.00 95.44 186 THR A O 1
ATOM 1535 N N . LEU A 1 187 ? 0.165 -12.848 -4.841 1.00 95.12 187 LEU A N 1
ATOM 1536 C CA . LEU A 1 187 ? -0.405 -13.201 -6.134 1.00 95.12 187 LEU A CA 1
ATOM 1537 C C . LEU A 1 187 ? 0.310 -14.423 -6.724 1.00 95.12 187 LEU A C 1
ATOM 1539 O O . LEU A 1 187 ? 1.495 -14.618 -6.448 1.00 95.12 187 LEU A O 1
ATOM 1543 N N . PRO A 1 188 ? -0.375 -15.209 -7.576 1.00 91.75 188 PRO A N 1
ATOM 1544 C CA . PRO A 1 188 ? 0.264 -16.264 -8.354 1.00 91.75 188 PRO A CA 1
ATOM 1545 C C . PRO A 1 188 ? 1.421 -15.736 -9.218 1.00 91.75 188 PRO A C 1
ATOM 1547 O O . PRO A 1 188 ? 1.445 -14.562 -9.598 1.00 91.75 188 PRO A O 1
ATOM 1550 N N . ALA A 1 189 ? 2.355 -16.622 -9.575 1.00 87.88 189 ALA A N 1
ATOM 1551 C CA . ALA A 1 189 ? 3.566 -16.267 -10.320 1.00 87.88 189 ALA A CA 1
ATOM 1552 C C . ALA A 1 189 ? 3.290 -15.600 -11.682 1.00 87.88 189 ALA A C 1
ATOM 1554 O O . ALA A 1 189 ? 4.081 -14.772 -12.120 1.00 87.88 189 ALA A O 1
ATOM 1555 N N . GLU A 1 190 ? 2.146 -15.881 -12.314 1.00 89.00 190 GLU A N 1
ATOM 1556 C CA . GLU A 1 190 ? 1.718 -15.243 -13.571 1.00 89.00 190 GLU A CA 1
ATOM 1557 C C . GLU A 1 190 ? 1.663 -13.705 -13.483 1.00 89.00 190 GLU A C 1
ATOM 1559 O O . GLU A 1 190 ? 1.926 -13.011 -14.464 1.00 89.00 190 GLU A O 1
ATOM 1564 N N . TYR A 1 191 ? 1.407 -13.149 -12.292 1.00 90.81 191 TYR A N 1
ATOM 1565 C CA . TYR A 1 191 ? 1.365 -11.701 -12.090 1.00 90.81 191 TYR A CA 1
ATOM 1566 C C . TYR A 1 191 ? 2.749 -11.062 -12.031 1.00 90.81 191 TYR A C 1
ATOM 1568 O O . TYR A 1 191 ? 2.825 -9.837 -12.061 1.00 90.81 191 TYR A O 1
ATOM 1576 N N . ARG A 1 192 ? 3.844 -11.831 -11.980 1.00 84.56 192 ARG A N 1
ATOM 1577 C CA . ARG A 1 192 ? 5.211 -11.287 -12.084 1.00 84.56 192 ARG A CA 1
ATOM 1578 C C . ARG A 1 192 ? 5.436 -10.593 -13.425 1.00 84.56 192 ARG A C 1
ATOM 1580 O O . ARG A 1 192 ? 6.028 -9.520 -13.458 1.00 84.56 192 ARG A O 1
ATOM 1587 N N . ASN A 1 193 ? 4.848 -11.145 -14.484 1.00 81.62 193 ASN A N 1
ATOM 1588 C CA . ASN A 1 193 ? 5.050 -10.706 -15.865 1.00 81.62 193 ASN A CA 1
ATOM 1589 C C . ASN A 1 193 ? 4.076 -9.599 -16.303 1.00 81.62 193 ASN A C 1
ATOM 1591 O O . ASN A 1 193 ? 4.099 -9.172 -17.454 1.00 81.62 193 ASN A O 1
ATOM 1595 N N . CYS A 1 194 ? 3.199 -9.131 -15.410 1.00 88.12 194 CYS A N 1
ATOM 1596 C CA . CYS A 1 194 ? 2.271 -8.043 -15.700 1.00 88.12 194 CYS A CA 1
ATOM 1597 C C . CYS A 1 194 ? 2.761 -6.707 -15.121 1.00 88.12 194 CYS A C 1
ATOM 1599 O O . CYS A 1 194 ? 3.654 -6.651 -14.262 1.00 88.12 194 CYS A O 1
ATOM 1601 N N . SER A 1 195 ? 2.124 -5.607 -15.536 1.00 90.75 195 SER A N 1
ATOM 1602 C CA . SER A 1 195 ? 2.435 -4.299 -14.958 1.00 90.75 195 SER A CA 1
ATOM 1603 C C . SER A 1 195 ? 2.120 -4.271 -13.462 1.00 90.75 195 SER A C 1
ATOM 1605 O O . SER A 1 195 ? 1.219 -4.965 -12.971 1.00 90.75 195 SER A O 1
ATOM 1607 N N . TYR A 1 196 ? 2.843 -3.437 -12.717 1.00 93.25 196 TYR A N 1
ATOM 1608 C CA . TYR A 1 196 ? 2.586 -3.250 -11.292 1.00 93.25 196 TYR A CA 1
ATOM 1609 C C . TYR A 1 196 ? 1.136 -2.814 -11.026 1.00 93.25 196 TYR A C 1
ATOM 1611 O O . TYR A 1 196 ? 0.517 -3.245 -10.053 1.00 93.25 196 TYR A O 1
ATOM 1619 N N . GLU A 1 197 ? 0.562 -1.991 -11.902 1.00 93.38 197 GLU A N 1
ATOM 1620 C CA . GLU A 1 197 ? -0.815 -1.509 -11.798 1.00 93.38 197 GLU A CA 1
ATOM 1621 C C . GLU A 1 197 ? -1.825 -2.650 -11.895 1.00 93.38 197 GLU A C 1
ATOM 1623 O O . GLU A 1 197 ? -2.774 -2.690 -11.108 1.00 93.38 197 GLU A O 1
ATOM 1628 N N . GLN A 1 198 ? -1.610 -3.579 -12.831 1.00 94.38 198 GLN A N 1
ATOM 1629 C CA . GLN A 1 198 ? -2.453 -4.759 -13.011 1.00 94.38 198 GLN A CA 1
ATOM 1630 C C . GLN A 1 198 ? -2.383 -5.664 -11.778 1.00 94.38 198 GLN A C 1
ATOM 1632 O O . GLN A 1 198 ? -3.424 -5.988 -11.202 1.00 94.38 198 GLN A O 1
ATOM 1637 N N . ALA A 1 199 ? -1.175 -5.975 -11.298 1.00 95.38 199 ALA A N 1
ATOM 1638 C CA . ALA A 1 199 ? -0.984 -6.776 -10.089 1.00 95.38 199 ALA A CA 1
ATOM 1639 C C . ALA A 1 199 ? -1.636 -6.108 -8.862 1.00 95.38 199 ALA A C 1
ATOM 1641 O O . ALA A 1 199 ? -2.408 -6.720 -8.121 1.00 95.38 199 ALA A O 1
ATOM 1642 N N . LYS A 1 200 ? -1.415 -4.803 -8.671 1.00 95.94 200 LYS A N 1
ATOM 1643 C CA . LYS A 1 200 ? -2.002 -4.030 -7.566 1.00 95.94 200 LYS A CA 1
ATOM 1644 C C . LYS A 1 200 ? -3.530 -3.999 -7.622 1.00 95.94 200 LYS A C 1
ATOM 1646 O O . LYS A 1 200 ? -4.194 -4.083 -6.582 1.00 95.94 200 LYS A O 1
ATOM 1651 N N . ALA A 1 201 ? -4.099 -3.837 -8.814 1.00 96.50 201 ALA A N 1
ATOM 1652 C CA . ALA A 1 201 ? -5.542 -3.853 -9.006 1.00 96.50 201 ALA A CA 1
ATOM 1653 C C . ALA A 1 201 ? -6.122 -5.225 -8.648 1.00 96.50 201 ALA A C 1
ATOM 1655 O O . ALA A 1 201 ? -7.132 -5.288 -7.939 1.00 96.50 201 ALA A O 1
ATOM 1656 N N . GLU A 1 202 ? -5.457 -6.300 -9.067 1.00 97.44 202 GLU A N 1
ATOM 1657 C CA . GLU A 1 202 ? -5.904 -7.666 -8.824 1.00 97.44 202 GLU A CA 1
ATOM 1658 C C . GLU A 1 202 ? -5.871 -8.038 -7.342 1.00 97.44 202 GLU A C 1
ATOM 1660 O O . GLU A 1 202 ? -6.898 -8.442 -6.785 1.00 97.44 202 GLU A O 1
ATOM 1665 N N . ILE A 1 203 ? -4.737 -7.840 -6.664 1.00 97.06 203 ILE A N 1
ATOM 1666 C CA . ILE A 1 203 ? -4.631 -8.175 -5.239 1.00 97.06 203 ILE A CA 1
ATOM 1667 C C . ILE A 1 203 ? -5.650 -7.375 -4.415 1.00 97.06 203 ILE A C 1
ATOM 1669 O O . ILE A 1 203 ? -6.342 -7.907 -3.540 1.00 97.06 203 ILE A O 1
ATOM 1673 N N . GLY A 1 204 ? -5.839 -6.098 -4.763 1.00 97.19 204 GLY A N 1
ATOM 1674 C CA . GLY A 1 204 ? -6.852 -5.244 -4.160 1.00 97.19 204 GLY A CA 1
ATOM 1675 C C . GLY A 1 204 ? -8.281 -5.720 -4.440 1.00 97.19 204 GLY A C 1
ATOM 1676 O O . GLY A 1 204 ? -9.141 -5.611 -3.561 1.00 97.19 204 GLY A O 1
ATOM 1677 N N . ARG A 1 205 ? -8.563 -6.248 -5.637 1.00 98.06 205 ARG A N 1
ATOM 1678 C CA . ARG A 1 205 ? -9.868 -6.815 -6.017 1.00 98.06 205 ARG A CA 1
ATOM 1679 C C . ARG A 1 205 ? -10.180 -8.071 -5.205 1.00 98.06 205 ARG A C 1
ATOM 1681 O O . ARG A 1 205 ? -11.282 -8.151 -4.654 1.00 98.06 205 ARG A O 1
ATOM 1688 N N . ARG A 1 206 ? -9.221 -8.995 -5.073 1.00 98.06 206 ARG A N 1
ATOM 1689 C CA . ARG A 1 206 ? -9.341 -10.215 -4.252 1.00 98.06 206 ARG A CA 1
ATOM 1690 C C . ARG A 1 206 ? -9.642 -9.868 -2.795 1.00 98.06 206 ARG A C 1
ATOM 1692 O O . ARG A 1 206 ? -10.670 -10.280 -2.261 1.00 98.06 206 ARG A O 1
ATOM 1699 N N . TRP A 1 207 ? -8.867 -8.968 -2.189 1.00 97.62 207 TRP A N 1
ATOM 1700 C CA . TRP A 1 207 ? -9.116 -8.547 -0.806 1.00 97.62 207 TRP A CA 1
ATOM 1701 C C . TRP A 1 207 ? -10.448 -7.794 -0.614 1.00 97.62 207 TRP A C 1
ATOM 1703 O O . TRP A 1 207 ? -11.161 -7.976 0.378 1.00 97.62 207 TRP A O 1
ATOM 1713 N N . LYS A 1 208 ? -10.849 -6.945 -1.573 1.00 97.25 208 LYS A N 1
ATOM 1714 C CA . LYS A 1 208 ? -12.175 -6.297 -1.552 1.00 97.25 208 LYS A CA 1
ATOM 1715 C C . LYS A 1 208 ? -13.312 -7.320 -1.616 1.00 97.25 208 LYS A C 1
ATOM 1717 O O . LYS A 1 208 ? -14.330 -7.097 -0.962 1.00 97.25 208 LYS A O 1
ATOM 1722 N N . ARG A 1 209 ? -13.151 -8.419 -2.363 1.00 98.00 209 ARG A N 1
ATOM 1723 C CA . ARG A 1 209 ? -14.140 -9.504 -2.452 1.00 98.00 209 ARG A CA 1
ATOM 1724 C C . ARG A 1 209 ? -14.373 -10.148 -1.086 1.00 98.00 209 ARG A C 1
ATOM 1726 O O . ARG A 1 209 ? -15.532 -10.222 -0.682 1.00 98.00 209 ARG A O 1
ATOM 1733 N N . VAL A 1 210 ? -13.308 -10.507 -0.363 1.00 98.12 210 VAL A N 1
ATOM 1734 C CA . VAL A 1 210 ? -13.389 -11.078 0.999 1.00 98.12 210 VAL A CA 1
ATOM 1735 C C . VAL A 1 210 ? -14.172 -10.149 1.926 1.00 98.12 210 VAL A C 1
ATOM 1737 O O . VAL A 1 210 ? -15.206 -10.527 2.476 1.00 98.12 210 VAL A O 1
ATOM 1740 N N . ARG A 1 211 ? -13.757 -8.878 2.019 1.00 97.56 211 ARG A N 1
ATOM 1741 C CA . ARG A 1 211 ? -14.424 -7.891 2.888 1.00 97.56 211 ARG A CA 1
ATOM 1742 C C . ARG A 1 211 ? -15.884 -7.642 2.514 1.00 97.56 211 ARG A C 1
ATOM 1744 O O . ARG A 1 211 ? -16.701 -7.386 3.394 1.00 97.56 211 ARG A O 1
ATOM 1751 N N . ARG A 1 212 ? -16.222 -7.687 1.221 1.00 97.25 212 ARG A N 1
ATOM 1752 C CA . ARG A 1 212 ? -17.607 -7.552 0.750 1.00 97.25 212 ARG A CA 1
ATOM 1753 C C . ARG A 1 212 ? -18.451 -8.749 1.181 1.00 97.25 212 ARG A C 1
ATOM 1755 O O . ARG A 1 212 ? -19.536 -8.538 1.705 1.00 97.25 212 ARG A O 1
ATOM 1762 N N . LYS A 1 213 ? -17.953 -9.977 0.996 1.00 98.12 213 LYS A N 1
ATOM 1763 C CA . LYS A 1 213 ? -18.654 -11.193 1.434 1.00 98.12 213 LYS A CA 1
ATOM 1764 C C . LYS A 1 213 ? -18.897 -11.174 2.949 1.00 98.12 213 LYS A C 1
ATOM 1766 O O . LYS A 1 213 ? -20.011 -11.455 3.370 1.00 98.12 213 LYS A O 1
ATOM 1771 N N . ALA A 1 214 ? -17.895 -10.783 3.742 1.00 97.62 214 ALA A N 1
ATOM 1772 C CA . ALA A 1 214 ? -18.030 -10.673 5.197 1.00 97.62 214 ALA A CA 1
ATOM 1773 C C . ALA A 1 214 ? -19.094 -9.639 5.596 1.00 97.62 214 ALA A C 1
ATOM 1775 O O . ALA A 1 214 ? -19.993 -9.945 6.371 1.00 97.62 214 ALA A O 1
ATOM 1776 N N . ARG A 1 215 ? -19.069 -8.449 4.981 1.00 95.94 215 ARG A N 1
ATOM 1777 C CA . ARG A 1 215 ? -20.082 -7.411 5.220 1.00 95.94 215 ARG A CA 1
ATOM 1778 C C . ARG A 1 215 ? -21.500 -7.877 4.887 1.00 95.94 215 ARG A C 1
ATOM 1780 O O . ARG A 1 215 ? -22.418 -7.561 5.627 1.00 95.94 215 ARG A O 1
ATOM 1787 N N . ASN A 1 216 ? -21.682 -8.610 3.789 1.00 96.69 216 ASN A N 1
ATOM 1788 C CA . ASN A 1 216 ? -22.999 -9.118 3.393 1.00 96.69 216 ASN A CA 1
ATOM 1789 C C . ASN A 1 216 ? -23.565 -10.142 4.390 1.00 96.69 216 ASN A C 1
ATOM 1791 O O . ASN A 1 216 ? -24.774 -10.333 4.428 1.00 96.69 216 ASN A O 1
ATOM 1795 N N . ARG A 1 217 ? -22.701 -10.784 5.184 1.00 96.88 217 ARG A N 1
ATOM 1796 C CA . ARG A 1 217 ? -23.079 -11.678 6.286 1.00 96.88 217 ARG A CA 1
ATOM 1797 C C . ARG A 1 217 ? -23.124 -10.980 7.649 1.00 96.88 217 ARG A C 1
ATOM 1799 O O . ARG A 1 217 ? -23.205 -11.656 8.662 1.00 96.88 217 ARG A O 1
ATOM 1806 N N . ASP A 1 218 ? -23.035 -9.652 7.674 1.00 95.19 218 ASP A N 1
ATOM 1807 C CA . ASP A 1 218 ? -22.940 -8.856 8.902 1.00 95.19 218 ASP A CA 1
ATOM 1808 C C . ASP A 1 218 ? -21.756 -9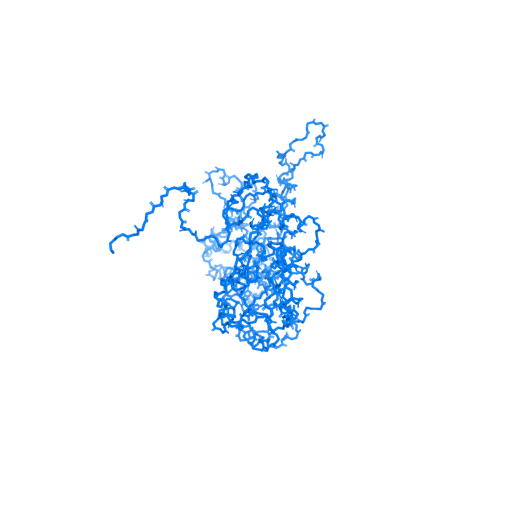.247 9.813 1.00 95.19 218 ASP A C 1
ATOM 1810 O O . ASP A 1 218 ? -21.790 -9.089 11.029 1.00 95.19 218 ASP A O 1
ATOM 1814 N N . ILE A 1 219 ? -20.669 -9.752 9.219 1.00 96.50 219 ILE A N 1
ATOM 1815 C CA . ILE A 1 219 ? -19.464 -10.143 9.954 1.00 96.50 219 ILE A CA 1
ATOM 1816 C C . ILE A 1 219 ? -18.560 -8.923 10.104 1.00 96.50 219 ILE A C 1
ATOM 1818 O O . ILE A 1 219 ? -18.032 -8.375 9.125 1.00 96.50 219 ILE A O 1
ATOM 1822 N N . LEU A 1 220 ? -18.353 -8.518 11.354 1.00 96.56 220 LEU A N 1
ATOM 1823 C CA . LEU A 1 220 ? -17.434 -7.451 11.712 1.00 96.56 220 LEU A CA 1
ATOM 1824 C C . LEU A 1 220 ? -15.984 -7.907 11.510 1.00 96.56 220 LEU A C 1
ATOM 1826 O O . LEU A 1 220 ? -15.507 -8.835 12.157 1.00 96.56 220 LEU A O 1
ATOM 1830 N N . LEU A 1 221 ? -15.270 -7.200 10.633 1.00 97.75 221 LEU A N 1
ATOM 1831 C CA . LEU A 1 221 ? -13.826 -7.333 10.469 1.00 97.75 221 LEU A CA 1
ATOM 1832 C C . LEU A 1 221 ? -13.138 -6.072 10.987 1.00 97.75 221 LEU A C 1
ATOM 1834 O O . LEU A 1 221 ? -13.480 -4.958 10.573 1.00 97.75 221 LEU A O 1
ATOM 1838 N N . LEU A 1 222 ? -12.130 -6.254 11.835 1.00 97.88 222 LEU A N 1
ATOM 1839 C CA . LEU A 1 222 ? -11.279 -5.187 12.363 1.00 97.88 222 LEU A CA 1
ATOM 1840 C C . LEU A 1 222 ? -9.810 -5.480 12.046 1.00 97.88 222 LEU A C 1
ATOM 1842 O O . LEU A 1 222 ? -9.445 -6.623 11.802 1.00 97.88 222 LEU A O 1
ATOM 1846 N N . GLY A 1 223 ? -8.957 -4.456 12.041 1.00 96.81 223 GLY A N 1
ATOM 1847 C CA . GLY A 1 223 ? -7.506 -4.641 11.942 1.00 96.81 223 GLY A CA 1
ATOM 1848 C C . GLY A 1 223 ? -6.819 -3.661 10.999 1.00 96.81 223 GLY A C 1
ATOM 1849 O O . GLY A 1 223 ? -7.268 -2.525 10.822 1.00 96.81 223 GLY A O 1
ATOM 1850 N N . MET A 1 224 ? -5.721 -4.081 10.376 1.00 96.06 224 MET A N 1
ATOM 1851 C CA . MET A 1 224 ? -4.945 -3.249 9.458 1.00 96.06 224 MET A CA 1
ATOM 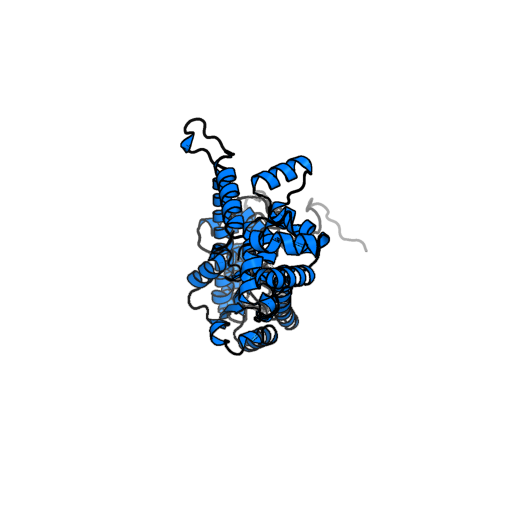1852 C C . MET A 1 224 ? -4.374 -4.059 8.297 1.00 96.06 224 MET A C 1
ATOM 1854 O O . MET A 1 224 ? -4.075 -5.238 8.433 1.00 96.06 224 MET A O 1
ATOM 1858 N N . THR A 1 225 ? -4.175 -3.400 7.163 1.00 96.25 225 THR A N 1
ATOM 1859 C CA . THR A 1 225 ? -3.494 -3.954 5.991 1.00 96.25 225 THR A CA 1
ATOM 1860 C C . THR A 1 225 ? -2.273 -3.108 5.666 1.00 96.25 225 THR A C 1
ATOM 1862 O O . THR A 1 225 ? -2.404 -1.882 5.568 1.00 96.25 225 THR A O 1
ATOM 1865 N N . ALA A 1 226 ? -1.159 -3.749 5.358 1.00 95.94 226 ALA A N 1
ATOM 1866 C CA . ALA A 1 226 ? -0.048 -3.171 4.626 1.00 95.94 226 ALA A CA 1
ATOM 1867 C C . ALA A 1 226 ? 0.057 -3.856 3.264 1.00 95.94 226 ALA A C 1
ATOM 1869 O O . ALA A 1 226 ? 0.136 -5.076 3.180 1.00 95.94 226 ALA A O 1
ATOM 1870 N N . LEU A 1 227 ? -0.017 -3.065 2.198 1.00 95.75 227 LEU A N 1
ATOM 1871 C CA . LEU A 1 227 ? 0.394 -3.498 0.869 1.00 95.75 227 LEU A CA 1
ATOM 1872 C C . LEU A 1 227 ? 1.878 -3.179 0.747 1.00 95.75 227 LEU A C 1
ATOM 1874 O O . LEU A 1 227 ? 2.224 -2.003 0.871 1.00 95.75 227 LEU A O 1
ATOM 1878 N N . GLU A 1 228 ? 2.702 -4.185 0.510 1.00 92.94 228 GLU A N 1
ATOM 1879 C CA . GLU A 1 228 ? 4.153 -4.074 0.354 1.00 92.94 228 GLU A CA 1
ATOM 1880 C C . GLU A 1 228 ? 4.575 -4.674 -0.991 1.00 92.94 228 GLU A C 1
ATOM 1882 O O . GLU A 1 228 ? 3.803 -5.381 -1.643 1.00 92.94 228 GLU A O 1
ATOM 1887 N N . LEU A 1 229 ? 5.782 -4.337 -1.436 1.00 91.25 229 LEU A N 1
ATOM 1888 C CA . LEU A 1 229 ? 6.393 -4.932 -2.619 1.00 91.25 229 LEU A CA 1
ATOM 1889 C C . LEU A 1 229 ? 7.296 -6.077 -2.171 1.00 91.25 229 LEU A C 1
ATOM 1891 O O . LEU A 1 229 ? 8.079 -5.908 -1.239 1.00 91.25 229 LEU A O 1
ATOM 1895 N N . HIS A 1 230 ? 7.183 -7.229 -2.826 1.00 89.06 230 HIS A N 1
ATOM 1896 C CA . HIS A 1 230 ? 8.170 -8.297 -2.698 1.00 89.06 230 HIS A CA 1
ATOM 1897 C C . HIS A 1 230 ? 9.461 -7.916 -3.458 1.00 89.06 230 HIS A C 1
ATOM 1899 O O . HIS A 1 230 ? 9.510 -6.874 -4.117 1.00 89.06 230 HIS A O 1
ATOM 1905 N N . GLU A 1 231 ? 10.511 -8.732 -3.366 1.00 86.12 231 GLU A N 1
ATOM 1906 C CA . GLU A 1 231 ? 11.806 -8.489 -4.031 1.00 86.12 231 GLU A CA 1
ATOM 1907 C C . GLU A 1 231 ? 11.674 -8.346 -5.558 1.00 86.12 231 GLU A C 1
ATOM 1909 O O . GLU A 1 231 ? 12.333 -7.509 -6.168 1.00 86.12 231 GLU A O 1
ATOM 1914 N N . ASP A 1 232 ? 10.731 -9.078 -6.158 1.00 86.75 232 ASP A N 1
ATOM 1915 C CA . ASP A 1 232 ? 10.355 -9.024 -7.581 1.00 86.75 232 ASP A CA 1
ATOM 1916 C C . ASP A 1 232 ? 9.380 -7.867 -7.910 1.00 86.75 232 ASP A C 1
ATOM 1918 O O . ASP A 1 232 ? 8.747 -7.822 -8.968 1.00 86.75 232 ASP A O 1
ATOM 1922 N N . GLU A 1 233 ? 9.197 -6.937 -6.972 1.00 90.19 233 GLU A N 1
ATOM 1923 C CA . GLU A 1 233 ? 8.233 -5.836 -7.005 1.00 90.19 233 GLU A CA 1
ATOM 1924 C C . GLU A 1 233 ? 6.764 -6.274 -7.157 1.00 90.19 233 GLU A C 1
ATOM 1926 O O . GLU A 1 233 ? 5.898 -5.446 -7.466 1.00 90.19 233 GLU A O 1
ATOM 1931 N N . THR A 1 234 ? 6.444 -7.556 -6.938 1.00 92.25 234 THR A N 1
ATOM 1932 C CA . THR A 1 234 ? 5.058 -8.035 -6.957 1.00 92.25 234 THR A CA 1
ATOM 1933 C C . THR A 1 234 ? 4.383 -7.637 -5.645 1.00 92.25 234 THR A C 1
ATOM 1935 O O . THR A 1 234 ? 4.916 -7.900 -4.562 1.00 92.25 234 THR A O 1
ATOM 1938 N N . PRO A 1 235 ? 3.221 -6.960 -5.695 1.00 94.62 235 PRO A N 1
ATOM 1939 C CA . PRO A 1 235 ? 2.551 -6.523 -4.486 1.00 94.62 235 PRO A CA 1
ATOM 1940 C C . PRO A 1 235 ? 2.022 -7.721 -3.693 1.00 94.62 235 PRO A C 1
ATOM 1942 O O . PRO A 1 235 ? 1.409 -8.622 -4.263 1.00 94.62 235 PRO A O 1
ATOM 1945 N N . HIS A 1 236 ? 2.190 -7.687 -2.375 1.00 94.56 236 HIS A N 1
ATOM 1946 C CA . HIS A 1 236 ? 1.593 -8.637 -1.439 1.00 94.56 236 HIS A CA 1
ATOM 1947 C C . HIS A 1 236 ? 0.996 -7.901 -0.236 1.00 94.56 236 HIS A C 1
ATOM 1949 O O . HIS A 1 236 ? 1.347 -6.756 0.065 1.00 94.56 236 HIS A O 1
ATOM 1955 N N . TYR A 1 237 ? 0.040 -8.538 0.433 1.00 96.62 237 TYR A N 1
ATOM 1956 C CA . TYR A 1 237 ? -0.578 -8.006 1.639 1.00 96.62 237 TYR A CA 1
ATOM 1957 C C . TYR A 1 237 ? -0.008 -8.672 2.884 1.00 96.62 237 TYR A C 1
ATOM 1959 O O . TYR A 1 237 ? -0.049 -9.893 3.006 1.00 96.62 237 TYR A O 1
ATOM 1967 N N . HIS A 1 238 ? 0.371 -7.850 3.857 1.00 96.69 238 HIS A N 1
ATOM 1968 C CA . HIS A 1 238 ? 0.415 -8.237 5.259 1.00 96.69 238 HIS A CA 1
ATOM 1969 C C . HIS A 1 238 ? -0.813 -7.673 5.967 1.00 96.69 238 HIS A C 1
ATOM 1971 O O . HIS A 1 238 ? -1.091 -6.472 5.898 1.00 96.69 238 HIS A O 1
ATOM 1977 N N . ILE A 1 239 ? -1.596 -8.532 6.612 1.00 97.38 239 ILE A N 1
ATOM 1978 C CA . ILE A 1 239 ? -2.862 -8.138 7.234 1.00 97.38 239 ILE A CA 1
ATOM 1979 C C . ILE A 1 239 ? -2.884 -8.623 8.669 1.00 97.38 239 ILE A C 1
ATOM 1981 O O . ILE A 1 239 ? -2.732 -9.808 8.926 1.00 97.38 239 ILE A O 1
ATOM 1985 N N . GLN A 1 240 ? -3.158 -7.715 9.594 1.00 97.31 240 GLN A N 1
ATOM 1986 C CA . GLN A 1 240 ? -3.687 -8.093 10.896 1.00 97.31 240 GLN A CA 1
ATOM 1987 C C . GLN A 1 240 ? -5.194 -8.009 10.819 1.00 97.31 240 GLN A C 1
ATOM 1989 O O . GLN A 1 240 ? -5.739 -6.943 10.521 1.00 97.31 240 GLN A O 1
ATOM 1994 N N . LEU A 1 241 ? -5.853 -9.128 11.054 1.00 98.12 241 LEU A N 1
ATOM 1995 C CA . LEU A 1 241 ? -7.291 -9.262 10.967 1.00 98.12 241 LEU A CA 1
ATOM 1996 C C . LEU A 1 241 ? -7.815 -9.788 12.293 1.00 98.12 241 LEU A C 1
ATOM 1998 O O . LEU A 1 241 ? -7.310 -10.776 12.806 1.00 98.12 241 LEU A O 1
ATOM 2002 N N . TYR A 1 242 ? -8.848 -9.148 12.819 1.00 98.12 242 TYR A N 1
ATOM 2003 C CA . TYR A 1 242 ? -9.580 -9.637 13.972 1.00 98.12 242 TYR A CA 1
ATOM 2004 C C . TYR A 1 242 ? -11.005 -9.988 13.571 1.00 98.12 242 TYR A C 1
ATOM 2006 O O . TYR A 1 242 ? -11.675 -9.201 12.887 1.00 98.12 242 TYR A O 1
ATOM 2014 N N . VAL A 1 243 ? -11.449 -11.163 14.005 1.00 97.62 243 VAL A N 1
ATOM 2015 C CA . VAL A 1 243 ? -12.756 -11.741 13.684 1.00 97.62 243 VAL A CA 1
ATOM 2016 C C . VAL A 1 243 ? -13.286 -12.529 14.883 1.00 97.62 243 VAL A C 1
ATOM 2018 O O . VAL A 1 243 ? -12.514 -13.093 15.652 1.00 97.62 243 VAL A O 1
ATOM 2021 N N . SER A 1 244 ? -14.606 -12.566 15.061 1.00 96.19 244 SER A N 1
ATOM 2022 C CA . SER A 1 244 ? -15.239 -13.442 16.056 1.00 96.19 244 SER A CA 1
ATOM 2023 C C . SER A 1 244 ? -14.874 -14.911 15.806 1.00 96.19 244 SER A C 1
ATOM 2025 O O . SER A 1 244 ? -14.913 -15.354 14.655 1.00 96.19 244 SER A O 1
ATOM 2027 N N . ALA A 1 245 ? -14.598 -15.672 16.870 1.00 95.56 245 ALA A N 1
ATOM 2028 C CA . ALA A 1 245 ? -14.282 -17.104 16.796 1.00 95.56 245 ALA A CA 1
ATOM 2029 C C . ALA A 1 245 ? -15.340 -17.900 16.004 1.00 95.56 245 ALA A C 1
ATOM 2031 O O . ALA A 1 245 ? -15.007 -18.724 15.157 1.00 95.56 245 ALA A O 1
ATOM 2032 N N . GLU A 1 246 ? -16.621 -17.557 16.188 1.00 96.00 246 GLU A N 1
ATOM 2033 C CA . GLU A 1 246 ? -17.772 -18.145 15.480 1.00 96.00 246 GLU A CA 1
ATOM 2034 C C . GLU A 1 246 ? -17.666 -18.037 13.945 1.00 96.00 246 GLU A C 1
ATOM 2036 O O . GLU A 1 246 ? -18.172 -18.882 13.211 1.00 96.00 246 GLU A O 1
ATOM 2041 N N . HIS A 1 247 ? -17.006 -16.995 13.437 1.00 97.12 247 HIS A N 1
ATOM 2042 C CA . HIS A 1 247 ? -16.924 -16.703 12.004 1.00 97.12 247 HIS A CA 1
ATOM 2043 C C . HIS A 1 247 ? -15.545 -16.974 11.408 1.00 97.12 247 HIS A C 1
ATOM 2045 O O . HIS A 1 247 ? -15.366 -16.810 10.199 1.00 97.12 247 HIS A O 1
ATOM 2051 N N . ARG A 1 248 ? -14.572 -17.390 12.224 1.00 97.25 248 ARG A N 1
ATOM 2052 C CA . ARG A 1 248 ? -13.185 -17.566 11.798 1.00 97.25 248 ARG A CA 1
ATOM 2053 C C . ARG A 1 248 ? -13.051 -18.540 10.633 1.00 97.25 248 ARG A C 1
ATOM 2055 O O . ARG A 1 248 ? -12.535 -18.147 9.591 1.00 97.25 248 ARG A O 1
ATOM 2062 N N . ALA A 1 249 ? -13.550 -19.767 10.790 1.00 97.31 249 ALA A N 1
ATOM 2063 C CA . ALA A 1 249 ? -13.425 -20.812 9.771 1.00 97.31 249 ALA A CA 1
ATOM 2064 C C . ALA A 1 249 ? -14.008 -20.359 8.423 1.00 97.31 249 ALA A C 1
ATOM 2066 O O . ALA A 1 249 ? -13.383 -20.516 7.377 1.00 97.31 249 ALA A O 1
ATOM 2067 N N . TRP A 1 250 ? -15.167 -19.698 8.467 1.00 98.25 250 TRP A N 1
ATOM 2068 C CA . TRP A 1 250 ? -15.798 -19.139 7.279 1.00 98.25 250 TRP A CA 1
ATOM 2069 C C . TRP A 1 250 ? -14.958 -18.020 6.638 1.00 98.25 250 TRP A C 1
ATOM 2071 O O . TRP A 1 250 ? -14.840 -17.955 5.414 1.00 98.25 250 TRP A O 1
ATOM 2081 N N . VAL A 1 251 ? -14.358 -17.125 7.433 1.00 98.12 251 VAL A N 1
ATOM 2082 C CA . VAL A 1 251 ? -13.496 -16.050 6.910 1.00 98.12 251 VAL A CA 1
ATOM 2083 C C . VAL A 1 251 ? -12.223 -16.610 6.276 1.00 98.12 251 VAL A C 1
ATOM 2085 O O . VAL A 1 251 ? -11.854 -16.144 5.197 1.00 98.12 251 VAL A O 1
ATOM 2088 N N . GLU A 1 252 ? -11.582 -17.603 6.894 1.00 98.00 252 GLU A N 1
ATOM 2089 C CA . GLU A 1 252 ? -10.419 -18.293 6.320 1.00 98.00 252 GLU A CA 1
ATOM 2090 C C . GLU A 1 252 ? -10.763 -18.937 4.971 1.00 98.00 252 GLU A C 1
ATOM 2092 O O . GLU A 1 252 ? -10.053 -18.716 3.992 1.00 98.00 252 GLU A O 1
ATOM 2097 N N . GLU A 1 253 ? -11.899 -19.632 4.878 1.00 97.75 253 GLU A N 1
ATOM 2098 C CA . GLU A 1 253 ? -12.397 -20.199 3.619 1.00 97.75 253 GLU A CA 1
ATOM 2099 C C . GLU A 1 253 ? -12.560 -19.120 2.537 1.00 97.75 253 GLU A C 1
ATOM 2101 O O . GLU A 1 253 ? -12.113 -19.294 1.406 1.00 97.75 253 GLU A O 1
ATOM 2106 N N . GLN A 1 254 ? -13.142 -17.960 2.868 1.00 98.19 254 GLN A N 1
ATOM 2107 C CA . GLN A 1 254 ? -13.293 -16.881 1.885 1.00 98.19 254 GLN A CA 1
ATOM 2108 C C . GLN A 1 254 ? -11.967 -16.239 1.474 1.00 98.19 254 GLN A C 1
ATOM 2110 O O . GLN A 1 254 ? -11.871 -15.715 0.361 1.00 98.19 254 GLN A O 1
ATOM 2115 N N . ILE A 1 255 ? -10.973 -16.221 2.365 1.00 98.06 255 ILE A N 1
ATOM 2116 C CA . ILE A 1 255 ? -9.618 -15.776 2.032 1.00 98.06 255 ILE A CA 1
ATOM 2117 C C . ILE A 1 255 ? -9.017 -16.747 1.018 1.00 98.06 255 ILE A C 1
ATOM 2119 O O . ILE A 1 255 ? -8.567 -16.294 -0.030 1.00 98.06 255 ILE A O 1
ATOM 2123 N N . LEU A 1 256 ? -9.083 -18.051 1.276 1.00 97.44 256 LEU A N 1
ATOM 2124 C CA . LEU A 1 256 ? -8.530 -19.078 0.390 1.00 97.44 256 LEU A CA 1
ATOM 2125 C C . LEU A 1 256 ? -9.269 -19.152 -0.960 1.00 97.44 256 LEU A C 1
ATOM 2127 O O . LEU A 1 256 ? -8.625 -19.257 -1.997 1.00 97.44 256 LEU A O 1
ATOM 2131 N N . ASP A 1 257 ? -10.592 -18.962 -0.989 1.00 97.38 257 ASP A N 1
ATOM 2132 C CA . ASP A 1 257 ? -11.372 -18.818 -2.235 1.00 97.38 257 ASP A CA 1
ATOM 2133 C C . ASP A 1 257 ? -10.929 -17.596 -3.063 1.00 97.38 257 ASP A C 1
ATOM 2135 O O . ASP A 1 257 ? -10.861 -17.625 -4.293 1.00 97.38 257 ASP A O 1
ATOM 2139 N N . ALA A 1 258 ? -10.614 -16.481 -2.401 1.00 97.25 258 ALA A N 1
ATOM 2140 C CA . ALA A 1 258 ? -10.124 -15.291 -3.088 1.00 97.25 258 ALA A CA 1
ATOM 2141 C C . ALA A 1 258 ? -8.642 -15.397 -3.488 1.00 97.25 258 ALA A C 1
ATOM 2143 O O . ALA A 1 258 ? -8.226 -14.707 -4.421 1.00 97.25 258 ALA A O 1
ATOM 2144 N N . PHE A 1 259 ? -7.865 -16.227 -2.794 1.00 97.12 259 PHE A N 1
ATOM 2145 C CA . PHE A 1 259 ? -6.428 -16.419 -2.966 1.00 97.12 259 PHE A CA 1
ATOM 2146 C C . PHE A 1 259 ? -6.092 -17.918 -3.058 1.00 97.12 259 PHE A C 1
ATOM 2148 O O . PHE A 1 259 ? -5.484 -18.472 -2.146 1.00 97.12 259 PHE A O 1
ATOM 2155 N N . PRO A 1 260 ? -6.463 -18.591 -4.161 1.00 94.88 260 PRO A N 1
ATOM 2156 C CA . PRO A 1 260 ? -6.313 -20.043 -4.278 1.00 94.88 260 PRO A CA 1
ATOM 2157 C C . PRO A 1 260 ? -4.850 -20.508 -4.249 1.00 94.88 260 PRO A C 1
ATOM 2159 O O . PRO A 1 260 ? -4.569 -21.607 -3.791 1.00 94.88 260 PRO A O 1
ATOM 2162 N N . ASN A 1 261 ? -3.903 -19.651 -4.648 1.00 93.75 261 ASN A N 1
ATOM 2163 C CA . ASN A 1 261 ? -2.460 -19.906 -4.536 1.00 93.75 261 ASN A CA 1
ATOM 2164 C C . ASN A 1 261 ? -1.954 -20.018 -3.086 1.00 93.75 261 ASN A C 1
ATOM 2166 O O . ASN A 1 261 ? -0.782 -20.306 -2.869 1.00 93.75 261 ASN A O 1
ATOM 2170 N N . GLU A 1 262 ? -2.808 -19.738 -2.104 1.00 95.44 262 GLU A N 1
ATOM 2171 C CA . GLU A 1 262 ? -2.494 -19.847 -0.683 1.00 95.44 262 GLU A CA 1
ATOM 2172 C C . GLU A 1 262 ? -2.909 -21.186 -0.082 1.00 95.44 262 GLU A C 1
ATOM 2174 O O . GLU A 1 262 ? -2.528 -21.467 1.049 1.00 95.44 262 GLU A O 1
ATOM 2179 N N . LEU A 1 263 ? -3.670 -22.013 -0.811 1.00 93.50 263 LEU A N 1
ATOM 2180 C CA . LEU A 1 263 ? -4.156 -23.305 -0.318 1.00 93.50 263 LEU A CA 1
ATOM 2181 C C . LEU A 1 263 ? -3.002 -24.223 0.097 1.00 93.50 263 LEU A C 1
ATOM 2183 O O . LEU A 1 263 ? -2.998 -24.723 1.221 1.00 93.50 263 LEU A O 1
ATOM 2187 N N . ASP A 1 264 ? -1.992 -24.356 -0.762 1.00 91.19 264 ASP A N 1
ATOM 2188 C CA . ASP A 1 264 ? -0.840 -25.239 -0.527 1.00 91.19 264 ASP A CA 1
ATOM 2189 C C . ASP A 1 264 ? 0.088 -24.731 0.585 1.00 91.19 264 ASP A C 1
ATOM 2191 O O . ASP A 1 264 ? 0.872 -25.489 1.148 1.00 91.19 264 ASP A O 1
ATOM 2195 N N . ARG A 1 265 ? -0.007 -23.439 0.924 1.00 92.81 265 ARG A N 1
ATOM 2196 C CA . ARG A 1 265 ? 0.795 -22.783 1.965 1.00 92.81 265 ARG A CA 1
ATOM 2197 C C . ARG A 1 265 ? -0.072 -22.152 3.051 1.00 92.81 265 ARG A C 1
ATOM 2199 O O . ARG A 1 265 ? 0.309 -21.135 3.631 1.00 92.81 265 ARG A O 1
ATOM 2206 N N . ARG A 1 266 ? -1.244 -22.738 3.331 1.00 92.88 266 ARG A N 1
ATOM 2207 C CA . ARG A 1 266 ? -2.251 -22.183 4.253 1.00 92.88 266 ARG A CA 1
ATOM 2208 C C . ARG A 1 266 ? -1.654 -21.817 5.609 1.00 92.88 266 ARG A C 1
ATOM 2210 O O . ARG A 1 266 ? -1.879 -20.704 6.080 1.00 92.88 266 ARG A O 1
ATOM 2217 N N . ASP A 1 267 ? -0.876 -22.724 6.193 1.00 91.19 267 ASP A N 1
ATOM 2218 C CA . ASP A 1 267 ? -0.271 -22.547 7.520 1.00 91.19 267 ASP A CA 1
ATOM 2219 C C . ASP A 1 267 ? 0.779 -21.425 7.540 1.00 91.19 267 ASP A C 1
ATOM 2221 O O . ASP A 1 267 ? 1.055 -20.821 8.580 1.00 91.19 267 ASP A O 1
ATOM 2225 N N . ASP A 1 268 ? 1.337 -21.090 6.374 1.00 91.81 268 ASP A N 1
ATOM 2226 C CA . ASP A 1 268 ? 2.222 -19.946 6.201 1.00 91.81 268 ASP A CA 1
ATOM 2227 C C . ASP A 1 268 ? 1.483 -18.644 5.900 1.00 91.81 268 ASP A C 1
ATOM 2229 O O . ASP A 1 268 ? 1.883 -17.571 6.369 1.00 91.81 268 ASP A O 1
ATOM 2233 N N . ALA A 1 269 ? 0.406 -18.735 5.126 1.00 93.62 269 ALA A N 1
ATOM 2234 C CA . ALA A 1 269 ? -0.399 -17.608 4.693 1.00 93.62 269 ALA A CA 1
ATOM 2235 C C . ALA A 1 269 ? -1.310 -17.070 5.801 1.00 93.62 269 ALA A C 1
ATOM 2237 O O . ALA A 1 269 ? -1.584 -15.870 5.805 1.00 93.62 269 ALA A O 1
ATOM 2238 N N . ILE A 1 270 ? -1.773 -17.919 6.723 1.00 96.75 270 ILE A N 1
ATOM 2239 C CA . ILE A 1 270 ? -2.722 -17.591 7.793 1.00 96.75 270 ILE A CA 1
ATOM 2240 C C . ILE A 1 270 ? -2.155 -18.088 9.128 1.00 96.75 270 ILE A C 1
ATOM 2242 O O . ILE A 1 270 ? -2.161 -19.281 9.411 1.00 96.75 270 ILE A O 1
ATOM 2246 N N . LYS A 1 271 ? -1.683 -17.166 9.973 1.00 96.50 271 LYS A N 1
ATOM 2247 C CA . LYS A 1 271 ? -1.097 -17.475 11.291 1.00 96.50 271 LYS A CA 1
ATOM 2248 C C . LYS A 1 271 ? -1.890 -16.825 12.414 1.00 96.50 271 LYS A C 1
ATOM 2250 O O . LYS A 1 271 ? -2.458 -15.755 12.229 1.00 96.50 271 LYS A O 1
ATOM 2255 N N . ASP A 1 272 ? -1.866 -17.407 13.606 1.00 95.75 272 ASP A N 1
ATOM 2256 C CA . ASP A 1 272 ? -2.403 -16.738 14.794 1.00 95.75 272 ASP A CA 1
ATOM 2257 C C . ASP A 1 272 ? -1.507 -15.579 15.240 1.00 95.75 272 ASP A C 1
ATOM 2259 O O . ASP A 1 272 ? -0.277 -15.699 15.315 1.00 95.75 272 ASP A O 1
ATOM 2263 N N . ILE A 1 273 ? -2.121 -14.460 15.624 1.00 93.62 273 ILE A N 1
ATOM 2264 C CA . ILE A 1 273 ? -1.411 -13.370 16.297 1.00 93.62 273 ILE A CA 1
ATOM 2265 C C . ILE A 1 273 ? -1.226 -13.751 17.767 1.00 93.62 273 ILE A C 1
ATOM 2267 O O . ILE A 1 273 ? -2.118 -13.559 18.588 1.00 93.62 273 ILE A O 1
ATOM 2271 N N . ARG A 1 274 ? -0.034 -14.249 18.104 1.00 88.06 274 ARG A N 1
ATOM 2272 C CA . ARG A 1 274 ? 0.382 -14.498 19.499 1.00 88.06 274 ARG A CA 1
ATOM 2273 C C . ARG A 1 274 ? 1.055 -13.287 20.145 1.00 88.06 274 ARG A C 1
ATOM 2275 O O . ARG A 1 274 ? 0.909 -13.061 21.338 1.00 88.06 274 ARG A O 1
ATOM 2282 N N . ASP A 1 275 ? 1.782 -12.509 19.343 1.00 88.56 275 ASP A N 1
ATOM 2283 C CA . ASP A 1 275 ? 2.466 -11.282 19.760 1.00 88.56 275 ASP A CA 1
ATOM 2284 C C . ASP A 1 275 ? 2.055 -10.133 18.838 1.00 88.56 275 ASP A C 1
ATOM 2286 O O . ASP A 1 275 ? 2.476 -10.029 17.680 1.00 88.56 275 ASP A O 1
ATOM 2290 N N . VAL A 1 276 ? 1.211 -9.261 19.374 1.00 86.44 276 VAL A N 1
ATOM 2291 C CA . VAL A 1 276 ? 0.631 -8.134 18.642 1.00 86.44 276 VAL A CA 1
ATOM 2292 C C . VAL A 1 276 ? 1.671 -7.063 18.378 1.00 86.44 276 VAL A C 1
ATOM 2294 O O . VAL A 1 276 ? 1.681 -6.482 17.298 1.00 86.44 276 VAL A O 1
ATOM 2297 N N . ALA A 1 277 ? 2.575 -6.811 19.324 1.00 85.56 277 ALA A N 1
ATOM 2298 C CA . ALA A 1 277 ? 3.612 -5.807 19.139 1.00 85.56 277 ALA A CA 1
ATOM 2299 C C . ALA A 1 277 ? 4.530 -6.209 17.980 1.00 85.56 277 ALA A C 1
ATOM 2301 O O . ALA A 1 277 ? 4.864 -5.375 17.131 1.00 85.56 277 ALA A O 1
ATOM 2302 N N . ARG A 1 278 ? 4.886 -7.496 17.896 1.00 88.56 278 ARG A N 1
ATOM 2303 C CA . ARG A 1 278 ? 5.649 -8.044 16.771 1.00 88.56 278 ARG A CA 1
ATOM 2304 C C . ARG A 1 278 ? 4.855 -7.997 15.468 1.00 88.56 278 ARG A C 1
ATOM 2306 O O . ARG A 1 278 ? 5.404 -7.531 14.471 1.00 88.56 278 ARG A O 1
ATOM 2313 N N . ALA A 1 279 ? 3.585 -8.403 15.467 1.00 89.69 279 ALA A N 1
ATOM 2314 C CA . ALA A 1 279 ? 2.731 -8.337 14.278 1.00 89.69 279 ALA A CA 1
ATOM 2315 C C . ALA A 1 279 ? 2.586 -6.895 13.757 1.00 89.69 279 ALA A C 1
ATOM 2317 O O . ALA A 1 279 ? 2.769 -6.646 12.562 1.00 89.69 279 ALA A O 1
ATOM 2318 N N . SER A 1 280 ? 2.333 -5.931 14.648 1.00 87.38 280 SER A N 1
ATOM 2319 C CA . SER A 1 280 ? 2.258 -4.493 14.358 1.00 87.38 280 SER A CA 1
ATOM 2320 C C . SER A 1 280 ? 3.541 -3.969 13.761 1.00 87.38 280 SER A C 1
ATOM 2322 O O . SER A 1 280 ? 3.492 -3.435 12.657 1.00 87.38 280 SER A O 1
ATOM 2324 N N . ARG A 1 281 ? 4.687 -4.197 14.408 1.00 87.25 281 ARG A N 1
ATOM 2325 C CA . ARG A 1 281 ? 5.990 -3.777 13.871 1.00 87.25 281 ARG A CA 1
ATOM 2326 C C . ARG A 1 281 ? 6.284 -4.399 12.514 1.00 87.25 281 ARG A C 1
ATOM 2328 O O . ARG A 1 281 ? 6.796 -3.714 11.638 1.00 87.25 281 ARG A O 1
ATOM 2335 N N . TYR A 1 282 ? 5.951 -5.673 12.332 1.00 89.44 282 TYR A N 1
ATOM 2336 C CA . TYR A 1 282 ? 6.167 -6.356 11.064 1.00 89.44 282 TYR A CA 1
ATOM 2337 C C . TYR A 1 282 ? 5.280 -5.777 9.952 1.00 89.44 282 TYR A C 1
ATOM 2339 O O . TYR A 1 282 ? 5.772 -5.494 8.870 1.00 89.44 282 TYR A O 1
ATOM 2347 N N . THR A 1 283 ? 4.002 -5.507 10.234 1.00 88.94 283 THR A N 1
ATOM 2348 C CA . THR A 1 283 ? 3.056 -4.911 9.264 1.00 88.94 283 THR A CA 1
ATOM 2349 C C . THR A 1 283 ? 3.403 -3.459 8.929 1.00 88.94 283 THR A C 1
ATOM 2351 O O . THR A 1 283 ? 2.976 -2.926 7.911 1.00 88.94 283 THR A O 1
ATOM 2354 N N . THR A 1 284 ? 4.128 -2.764 9.804 1.00 87.12 284 THR A N 1
ATOM 2355 C CA . THR A 1 284 ? 4.477 -1.352 9.621 1.00 87.12 284 THR A CA 1
ATOM 2356 C C . THR A 1 284 ? 5.935 -1.134 9.216 1.00 87.12 284 THR A C 1
ATOM 2358 O O . THR A 1 284 ? 6.321 0.026 9.039 1.00 87.12 284 THR A O 1
ATOM 2361 N N . LYS A 1 285 ? 6.736 -2.198 9.053 1.00 86.12 285 LYS A N 1
ATOM 2362 C CA . LYS A 1 285 ? 8.195 -2.133 8.831 1.00 86.12 285 LYS A CA 1
ATOM 2363 C C . LYS A 1 285 ? 8.574 -1.266 7.626 1.00 86.12 285 LYS A C 1
ATOM 2365 O O . LYS A 1 285 ? 9.530 -0.497 7.697 1.00 86.12 285 LYS A O 1
ATOM 2370 N N . ASP A 1 286 ? 7.765 -1.310 6.567 1.00 86.06 286 ASP A N 1
ATOM 2371 C CA . ASP A 1 286 ? 8.023 -0.603 5.311 1.00 86.06 286 ASP A CA 1
ATOM 2372 C C . ASP A 1 286 ? 7.249 0.712 5.185 1.00 86.06 286 ASP A C 1
ATOM 2374 O O . ASP A 1 286 ? 7.179 1.324 4.114 1.00 86.06 286 ASP A O 1
ATOM 2378 N N . TYR A 1 287 ? 6.660 1.196 6.280 1.00 86.75 287 TYR A N 1
ATOM 2379 C CA . TYR A 1 287 ? 5.901 2.436 6.258 1.00 86.75 287 TYR A CA 1
ATOM 2380 C C . TYR A 1 287 ? 6.767 3.623 5.809 1.00 86.75 287 TYR A C 1
ATOM 2382 O O . TYR A 1 287 ? 7.724 4.018 6.471 1.00 86.75 287 TYR A O 1
ATOM 2390 N N . GLY A 1 288 ? 6.376 4.245 4.694 1.00 84.19 288 GLY A N 1
ATOM 2391 C CA . GLY A 1 288 ? 7.099 5.370 4.096 1.00 84.19 288 GLY A CA 1
ATOM 2392 C C . GLY A 1 288 ? 7.997 5.000 2.922 1.00 84.19 288 GLY A C 1
ATOM 2393 O O . GLY A 1 288 ? 8.440 5.915 2.217 1.00 84.19 288 GLY A O 1
ATOM 2394 N N . LYS A 1 289 ? 8.213 3.703 2.666 1.00 87.94 289 LYS A N 1
ATOM 2395 C CA . LYS A 1 289 ? 8.817 3.235 1.417 1.00 87.94 289 LYS A CA 1
ATOM 2396 C C . LYS A 1 289 ? 7.892 3.532 0.226 1.00 87.94 289 LYS A C 1
ATOM 2398 O O . LYS A 1 289 ? 6.679 3.708 0.402 1.00 87.94 289 LYS A O 1
ATOM 2403 N N . PRO A 1 290 ? 8.445 3.668 -0.993 1.00 83.75 290 PRO A N 1
ATOM 2404 C CA . PRO A 1 290 ? 7.639 3.864 -2.189 1.00 83.75 290 PRO A CA 1
ATOM 2405 C C . PRO A 1 290 ? 6.614 2.741 -2.345 1.00 83.75 290 PRO A C 1
ATOM 2407 O O . PRO A 1 290 ? 6.954 1.575 -2.223 1.00 83.75 290 PRO A O 1
ATOM 2410 N N . GLU A 1 291 ? 5.372 3.107 -2.664 1.00 86.50 291 GLU A N 1
ATOM 2411 C CA . GLU A 1 291 ? 4.310 2.169 -3.071 1.00 86.50 291 GLU A CA 1
ATOM 2412 C C . GLU A 1 291 ? 3.816 1.198 -1.995 1.00 86.50 291 GLU A C 1
ATOM 2414 O O . GLU A 1 291 ? 2.835 0.488 -2.214 1.00 86.50 291 GLU A O 1
ATOM 2419 N N . THR A 1 292 ? 4.351 1.321 -0.783 1.00 88.94 292 THR A N 1
ATOM 2420 C CA . THR A 1 292 ? 3.750 0.770 0.423 1.00 88.94 292 THR A CA 1
ATOM 2421 C C . THR A 1 292 ? 2.497 1.556 0.800 1.00 88.94 292 THR A C 1
ATOM 2423 O O . THR A 1 292 ? 2.486 2.794 0.816 1.00 88.94 292 THR A O 1
ATOM 2426 N N . SER A 1 293 ? 1.415 0.857 1.144 1.00 91.38 293 SER A N 1
ATOM 2427 C CA . SER A 1 293 ? 0.187 1.507 1.617 1.00 91.38 293 SER A CA 1
ATOM 2428 C C . SER A 1 293 ? -0.358 0.843 2.871 1.00 91.38 293 SER A C 1
ATOM 2430 O O . SER A 1 293 ? -0.564 -0.363 2.894 1.00 91.38 293 SER A O 1
ATOM 2432 N N . LEU A 1 294 ? -0.632 1.649 3.902 1.00 93.56 294 LEU A N 1
ATOM 2433 C CA . LEU A 1 294 ? -1.205 1.181 5.162 1.00 93.56 294 LEU A CA 1
ATOM 2434 C C . LEU A 1 294 ? -2.637 1.684 5.329 1.00 93.56 294 LEU A C 1
ATOM 2436 O O . LEU A 1 294 ? -2.873 2.901 5.388 1.00 93.56 294 LEU A O 1
ATOM 2440 N N . THR A 1 295 ? -3.584 0.761 5.476 1.00 94.56 295 THR A N 1
ATOM 2441 C CA . THR A 1 295 ? -5.007 1.064 5.695 1.00 94.56 295 THR A CA 1
ATOM 2442 C C . THR A 1 295 ? -5.567 0.299 6.887 1.00 94.56 295 THR A C 1
ATOM 2444 O O . THR A 1 295 ? -5.043 -0.744 7.254 1.00 94.56 295 THR A O 1
ATOM 2447 N N . PHE A 1 296 ? -6.622 0.828 7.504 1.00 96.50 296 PHE A N 1
ATOM 2448 C CA . PHE A 1 296 ? -7.300 0.178 8.625 1.00 96.50 296 PHE A CA 1
ATOM 2449 C C . PHE A 1 296 ? -8.595 -0.487 8.159 1.00 96.50 296 PHE A C 1
ATOM 2451 O O . PHE A 1 296 ? -9.303 0.038 7.294 1.00 96.50 296 PHE A O 1
ATOM 2458 N N . ILE A 1 297 ? -8.901 -1.639 8.742 1.00 97.56 297 ILE A N 1
ATOM 2459 C CA . ILE A 1 297 ? -10.107 -2.428 8.504 1.00 97.56 297 ILE A CA 1
ATOM 2460 C C . ILE A 1 297 ? -11.109 -2.094 9.615 1.00 97.56 297 ILE A C 1
ATOM 2462 O O . ILE A 1 297 ? -10.746 -2.023 10.785 1.00 97.56 297 ILE A O 1
ATOM 2466 N N . GLY A 1 298 ? -12.361 -1.828 9.234 1.00 95.81 298 GLY A N 1
ATOM 2467 C CA . GLY A 1 298 ? -13.447 -1.507 10.169 1.00 95.81 298 GLY A CA 1
ATOM 2468 C C . GLY A 1 298 ? -13.394 -0.105 10.794 1.00 95.81 298 GLY A C 1
ATOM 2469 O O . GLY A 1 298 ? -14.265 0.250 11.587 1.00 95.81 298 GLY A O 1
ATOM 2470 N N . LEU A 1 299 ? -12.418 0.726 10.409 1.00 96.69 299 LEU A N 1
ATOM 2471 C CA . LEU A 1 299 ? -12.332 2.132 10.809 1.00 96.69 299 LEU A CA 1
ATOM 2472 C C . LEU A 1 299 ? -12.794 3.090 9.704 1.00 96.69 299 LEU A C 1
ATOM 2474 O O . LEU A 1 299 ? -12.789 2.774 8.511 1.00 96.69 299 LEU A O 1
ATOM 2478 N N . ARG A 1 300 ? -13.163 4.312 10.097 1.00 94.75 300 ARG A N 1
ATOM 2479 C CA . ARG A 1 300 ? -13.510 5.394 9.167 1.00 94.75 300 ARG A CA 1
ATOM 2480 C C . ARG A 1 300 ? -12.284 5.838 8.374 1.00 94.75 300 ARG A C 1
ATOM 2482 O O . ARG A 1 300 ? -11.170 5.897 8.890 1.00 94.75 300 ARG A O 1
ATOM 2489 N N . LYS A 1 301 ? -12.508 6.249 7.122 1.00 92.38 301 LYS A N 1
ATOM 2490 C CA . LYS A 1 301 ? -11.443 6.724 6.216 1.00 92.38 301 LYS A CA 1
ATOM 2491 C C . LYS A 1 301 ? -10.634 7.891 6.799 1.00 92.38 301 LYS A C 1
ATOM 2493 O O . LYS A 1 301 ? -9.453 8.021 6.494 1.00 92.38 301 LYS A O 1
ATOM 2498 N N . ASP A 1 302 ? -11.249 8.728 7.634 1.00 92.12 302 ASP A N 1
ATOM 2499 C CA . ASP A 1 302 ? -10.621 9.908 8.226 1.00 92.12 302 ASP A CA 1
ATOM 2500 C C . ASP A 1 302 ? -10.051 9.680 9.638 1.00 92.12 302 ASP A C 1
ATOM 2502 O O . ASP A 1 302 ? -9.629 10.649 10.275 1.00 92.12 302 ASP A O 1
ATOM 2506 N N . ILE A 1 303 ? -9.968 8.430 10.122 1.00 93.75 303 ILE A N 1
ATOM 2507 C CA . ILE A 1 303 ? -9.485 8.136 11.481 1.00 93.75 303 ILE A CA 1
ATOM 2508 C C . ILE A 1 303 ? -8.098 8.724 11.753 1.00 93.75 303 ILE A C 1
ATOM 2510 O O . ILE A 1 303 ? -7.905 9.376 12.774 1.00 93.75 303 ILE A O 1
ATOM 2514 N N . LYS A 1 304 ? -7.146 8.579 10.821 1.00 92.62 304 LYS A N 1
ATOM 2515 C CA . LYS A 1 304 ? -5.777 9.103 10.987 1.00 92.62 304 LYS A CA 1
ATOM 2516 C C . LYS A 1 304 ? -5.775 10.619 11.203 1.00 92.62 304 LYS A C 1
ATOM 2518 O O . LYS A 1 304 ? -5.013 11.129 12.020 1.00 92.62 304 LYS A O 1
ATOM 2523 N N . ARG A 1 305 ? -6.649 11.336 10.485 1.00 91.75 305 ARG A N 1
ATOM 2524 C CA . ARG A 1 305 ? -6.821 12.788 10.615 1.00 91.75 305 ARG A CA 1
ATOM 2525 C C . ARG A 1 305 ? -7.451 13.145 11.959 1.00 91.75 305 ARG A C 1
ATOM 2527 O O . ARG A 1 305 ? -6.951 14.053 12.610 1.00 91.75 305 ARG A O 1
ATOM 2534 N N . ARG A 1 306 ? -8.507 12.438 12.379 1.00 91.38 306 ARG A N 1
ATOM 2535 C CA . ARG A 1 306 ? -9.172 12.652 13.679 1.00 91.38 306 ARG A CA 1
ATOM 2536 C C . ARG A 1 306 ? -8.212 12.426 14.839 1.00 91.38 306 ARG A C 1
ATOM 2538 O O . ARG A 1 306 ? -8.057 13.305 15.676 1.00 91.38 306 ARG A O 1
ATOM 2545 N N . TYR A 1 307 ? -7.531 11.282 14.833 1.00 92.75 307 TYR A N 1
ATOM 2546 C CA . TYR A 1 307 ? -6.573 10.900 15.864 1.00 92.75 307 TYR A CA 1
ATOM 2547 C C . TYR A 1 307 ? -5.462 11.944 15.992 1.00 92.75 307 TYR A C 1
ATOM 2549 O O . TYR A 1 307 ? -5.215 12.464 17.076 1.00 92.75 307 TYR A O 1
ATOM 2557 N N . ARG A 1 308 ? -4.841 12.320 14.863 1.00 90.88 308 ARG A N 1
ATOM 2558 C CA . ARG A 1 308 ? -3.811 13.363 14.834 1.00 90.88 308 ARG A CA 1
ATOM 2559 C C . ARG A 1 308 ? -4.348 14.716 15.293 1.00 90.88 308 ARG A C 1
ATOM 2561 O O . ARG A 1 308 ? -3.660 15.395 16.039 1.00 90.88 308 ARG A O 1
ATOM 2568 N N . GLY A 1 309 ? -5.549 15.094 14.856 1.00 90.62 309 GLY A N 1
ATOM 2569 C CA . GLY A 1 309 ? -6.185 16.350 15.242 1.00 90.62 309 GLY A CA 1
ATOM 2570 C C . GLY A 1 309 ? -6.335 16.460 16.755 1.00 90.62 309 GLY A C 1
ATOM 2571 O O . GLY A 1 309 ? -5.864 17.431 17.331 1.00 90.62 309 GLY A O 1
ATOM 2572 N N . VAL A 1 310 ? -6.876 15.427 17.404 1.00 91.12 310 VAL A N 1
ATOM 2573 C CA . VAL A 1 310 ? -7.011 15.394 18.869 1.00 91.12 310 VAL A CA 1
ATOM 2574 C C . VAL A 1 310 ? -5.653 15.385 19.568 1.00 91.12 310 VAL A C 1
ATOM 2576 O O . VAL A 1 310 ? -5.455 16.149 20.511 1.00 91.12 310 VAL A O 1
ATOM 2579 N N . TYR A 1 311 ? -4.697 14.593 19.077 1.00 87.94 311 TYR A N 1
ATOM 2580 C CA . TYR A 1 311 ? -3.334 14.565 19.616 1.00 87.94 311 TYR A CA 1
ATOM 2581 C C . TYR A 1 311 ? -2.634 15.935 19.526 1.00 87.94 311 TYR A C 1
ATOM 2583 O O . TYR A 1 311 ? -1.860 16.307 20.401 1.00 87.94 311 TYR A O 1
ATOM 2591 N N . GLU A 1 312 ? -2.913 16.698 18.468 1.00 87.44 312 GLU A N 1
ATOM 2592 C CA . GLU A 1 312 ? -2.387 18.046 18.222 1.00 87.44 312 GLU A CA 1
ATOM 2593 C C . GLU A 1 312 ? -3.205 19.161 18.890 1.00 87.44 312 GLU A C 1
ATOM 2595 O O . GLU A 1 312 ? -2.851 20.327 18.739 1.00 87.44 312 GLU A O 1
ATOM 2600 N N . GLY A 1 313 ? -4.303 18.844 19.585 1.00 84.56 313 GLY A N 1
ATOM 2601 C CA . GLY A 1 313 ? -5.202 19.854 20.156 1.00 84.56 313 GLY A CA 1
ATOM 2602 C C . GLY A 1 313 ? -5.990 20.658 19.113 1.00 84.56 313 GLY A C 1
ATOM 2603 O O . GLY A 1 313 ? -6.483 21.742 19.407 1.00 84.56 313 GLY A O 1
ATOM 2604 N N . LYS A 1 314 ? -6.116 20.151 17.883 1.00 85.88 314 LYS A N 1
ATOM 2605 C CA . LYS A 1 314 ? -6.900 20.775 16.811 1.00 85.88 314 LYS A CA 1
ATOM 2606 C C . LYS A 1 314 ? -8.380 20.438 16.951 1.00 85.88 314 LYS A C 1
ATOM 2608 O O . LYS A 1 314 ? -8.748 19.320 17.310 1.00 85.88 314 LYS A O 1
ATOM 2613 N N . ASN A 1 315 ? -9.235 21.388 16.577 1.00 73.88 315 ASN A N 1
ATOM 2614 C CA . ASN A 1 315 ? -10.680 21.193 16.597 1.00 73.88 315 ASN A CA 1
ATOM 2615 C C . ASN A 1 315 ? -11.110 20.142 15.556 1.00 73.88 315 ASN A C 1
ATOM 2617 O O . ASN A 1 315 ? -10.882 20.290 14.354 1.00 73.88 315 ASN A O 1
ATOM 2621 N N . THR A 1 316 ? -11.759 19.078 16.021 1.00 73.56 316 THR A N 1
ATOM 2622 C CA . THR A 1 316 ? -12.387 18.060 15.179 1.00 73.56 316 THR A CA 1
ATOM 2623 C C . THR A 1 316 ? -13.895 18.310 15.157 1.00 73.56 316 THR A C 1
ATOM 2625 O O . THR A 1 316 ? -14.621 17.678 15.917 1.00 73.56 316 THR A O 1
ATOM 2628 N N . GLY A 1 317 ? -14.374 19.225 14.305 1.00 69.25 317 GLY A N 1
ATOM 2629 C CA . GLY A 1 317 ? -15.723 19.826 14.381 1.00 69.25 317 GLY A CA 1
ATOM 2630 C C . GLY A 1 317 ? -16.951 18.895 14.399 1.00 69.25 317 GLY A C 1
ATOM 2631 O O . GLY A 1 317 ? -18.061 19.378 14.566 1.00 69.25 317 GLY A O 1
ATOM 2632 N N . THR A 1 318 ? -16.785 17.577 14.258 1.00 78.44 318 THR A N 1
ATOM 2633 C CA . THR A 1 318 ? -17.861 16.574 14.400 1.00 78.44 318 THR A CA 1
ATOM 2634 C C . THR A 1 318 ? -17.904 15.883 15.768 1.00 78.44 318 THR A C 1
ATOM 2636 O O . THR A 1 318 ? -18.722 14.990 15.963 1.00 78.44 318 THR A O 1
ATOM 2639 N N . LEU A 1 319 ? -16.959 16.171 16.664 1.00 83.00 319 LEU A N 1
ATOM 2640 C CA . LEU A 1 319 ? -16.881 15.589 18.007 1.00 83.00 319 LEU A CA 1
ATOM 2641 C C . LEU A 1 319 ? -17.175 16.676 19.041 1.00 83.00 319 LEU A C 1
ATOM 2643 O O . LEU A 1 319 ? -16.829 17.836 18.826 1.00 83.00 319 LEU A O 1
ATOM 2647 N N . SER A 1 320 ? -17.793 16.299 20.160 1.00 83.50 320 SER A N 1
ATOM 2648 C CA . SER A 1 320 ? -17.962 17.211 21.291 1.00 83.50 320 SER A CA 1
ATOM 2649 C C . SER A 1 320 ? -16.603 17.567 21.900 1.00 83.50 320 SER A C 1
ATOM 2651 O O . SER A 1 320 ? -15.683 16.742 21.929 1.00 83.50 320 SER A O 1
ATOM 2653 N N . GLU A 1 321 ? -16.478 18.784 22.433 1.00 83.81 321 GLU A N 1
ATOM 2654 C CA . GLU A 1 321 ? -15.254 19.245 23.111 1.00 83.81 321 GLU A CA 1
ATOM 2655 C C . GLU A 1 321 ? -14.845 18.302 24.248 1.00 83.81 321 GLU A C 1
ATOM 2657 O O . GLU A 1 321 ? -13.665 18.011 24.439 1.00 83.81 321 GLU A O 1
ATOM 2662 N N . TRP A 1 322 ? -15.835 17.741 24.944 1.00 84.25 322 TRP A N 1
ATOM 2663 C CA . TRP A 1 322 ? -15.624 16.745 25.982 1.00 84.25 322 TRP A CA 1
ATOM 2664 C C . TRP A 1 322 ? -14.944 15.466 25.466 1.00 84.25 322 TRP A C 1
ATOM 2666 O O . TRP A 1 322 ? -13.952 15.024 26.050 1.00 84.25 322 TRP A O 1
ATOM 2676 N N . ARG A 1 323 ? -15.418 14.890 24.346 1.00 86.12 323 ARG A N 1
ATOM 2677 C CA . ARG A 1 323 ? -14.787 13.711 23.716 1.00 86.12 323 ARG A CA 1
ATOM 2678 C C . ARG A 1 323 ? -13.342 14.007 23.335 1.00 86.12 323 ARG A C 1
ATOM 2680 O O . ARG A 1 323 ? -12.467 13.183 23.589 1.00 86.12 323 ARG A O 1
ATOM 2687 N N . VAL A 1 324 ? -13.096 15.180 22.751 1.00 88.94 324 VAL A N 1
ATOM 2688 C CA . VAL A 1 324 ? -11.754 15.621 22.342 1.00 88.94 324 VAL A CA 1
ATOM 2689 C C . VAL A 1 324 ? -10.836 15.760 23.553 1.00 88.94 324 VAL A C 1
ATOM 2691 O O . VAL A 1 324 ? -9.744 15.195 23.556 1.00 88.94 324 VAL A O 1
ATOM 2694 N N . SER A 1 325 ? -11.289 16.450 24.600 1.00 88.50 325 SER A N 1
ATOM 2695 C CA . SER A 1 325 ? -10.531 16.645 25.838 1.00 88.50 325 SER A CA 1
ATOM 2696 C C . SER A 1 325 ? -10.203 15.312 26.513 1.00 88.50 325 SER A C 1
ATOM 2698 O O . SER A 1 325 ? -9.039 15.034 26.818 1.00 88.50 325 SER A O 1
ATOM 2700 N N . ARG A 1 326 ? -11.198 14.426 26.660 1.00 88.31 326 ARG A N 1
ATOM 2701 C CA . ARG A 1 326 ? -10.998 13.118 27.290 1.00 88.31 326 ARG A CA 1
ATOM 2702 C C . ARG A 1 326 ? -10.073 12.227 26.469 1.00 88.31 326 ARG A C 1
ATOM 2704 O O . ARG A 1 326 ? -9.140 11.664 27.030 1.00 88.31 326 ARG A O 1
ATOM 2711 N N . ALA A 1 327 ? -10.277 12.132 25.156 1.00 90.69 327 ALA A N 1
ATOM 2712 C CA . ALA A 1 327 ? -9.391 11.368 24.282 1.00 90.69 327 ALA A CA 1
ATOM 2713 C C . ALA A 1 327 ? -7.952 11.914 24.320 1.00 90.69 327 ALA A C 1
ATOM 2715 O O . ALA A 1 327 ? -7.014 11.130 24.420 1.00 90.69 327 ALA A O 1
ATOM 2716 N N . SER A 1 328 ? -7.767 13.237 24.326 1.00 91.12 328 SER A N 1
ATOM 2717 C CA . SER A 1 328 ? -6.450 13.876 24.466 1.00 91.12 328 SER A CA 1
ATOM 2718 C C . SER A 1 328 ? -5.775 13.525 25.797 1.00 91.12 328 SER A C 1
ATOM 2720 O O . SER A 1 328 ? -4.601 13.154 25.817 1.00 91.12 328 SER A O 1
ATOM 2722 N N . GLN A 1 329 ? -6.514 13.559 26.911 1.00 89.81 329 GLN A N 1
ATOM 2723 C CA . GLN A 1 329 ? -6.001 13.150 28.222 1.00 89.81 329 GLN A CA 1
ATOM 2724 C C . GLN A 1 329 ? -5.541 11.686 28.219 1.00 89.81 329 GLN A C 1
ATOM 2726 O O . GLN A 1 329 ? -4.441 11.382 28.677 1.00 89.81 329 GLN A O 1
ATOM 2731 N N . LEU A 1 330 ? -6.364 10.796 27.668 1.00 89.12 330 LEU A N 1
ATOM 2732 C CA . LEU A 1 330 ? -6.078 9.367 27.566 1.00 89.12 330 LEU A CA 1
ATOM 2733 C C . LEU A 1 330 ? -4.853 9.077 26.681 1.00 89.12 330 LEU A C 1
ATOM 2735 O O . LEU A 1 330 ? -3.989 8.287 27.062 1.00 89.12 330 LEU A O 1
ATOM 2739 N N . MET A 1 331 ? -4.726 9.776 25.548 1.00 90.25 331 MET A N 1
ATOM 2740 C CA . MET A 1 331 ? -3.542 9.702 24.684 1.00 90.25 331 MET A CA 1
ATOM 2741 C C . MET A 1 331 ? -2.270 10.163 25.412 1.00 90.25 331 MET A C 1
ATOM 2743 O O . MET A 1 331 ? -1.232 9.518 25.284 1.00 90.25 331 MET A O 1
ATOM 2747 N N . LYS A 1 332 ? -2.338 11.254 26.192 1.00 88.25 332 LYS A N 1
ATOM 2748 C CA . LYS A 1 332 ? -1.196 11.778 26.970 1.00 88.25 332 LYS A CA 1
ATOM 2749 C C . LYS A 1 332 ? -0.749 10.815 28.066 1.00 88.25 332 LYS A C 1
ATOM 2751 O O . LYS A 1 332 ? 0.445 10.644 28.278 1.00 88.25 332 LYS A O 1
ATOM 2756 N N . GLN A 1 333 ? -1.707 10.189 28.742 1.00 86.31 333 GLN A N 1
ATOM 2757 C CA . GLN A 1 333 ? -1.440 9.233 29.813 1.00 86.31 333 GLN A CA 1
ATOM 2758 C C . GLN A 1 333 ? -0.962 7.871 29.288 1.00 86.31 333 GLN A C 1
ATOM 2760 O O . GLN A 1 333 ? -0.434 7.090 30.069 1.00 86.31 333 GLN A O 1
ATOM 2765 N N . LYS A 1 334 ? -1.113 7.584 27.984 1.00 80.50 334 LYS A N 1
ATOM 2766 C CA . LYS A 1 334 ? -0.829 6.273 27.365 1.00 80.50 334 LYS A CA 1
ATOM 2767 C C . LYS A 1 334 ? -1.616 5.116 28.004 1.00 80.50 334 LYS A C 1
ATOM 2769 O O . LYS A 1 334 ? -1.194 3.969 27.938 1.00 80.50 334 LYS A O 1
ATOM 2774 N N . THR A 1 335 ? -2.755 5.413 28.629 1.00 68.50 335 THR A N 1
ATOM 2775 C CA . THR A 1 335 ? -3.468 4.492 29.535 1.00 68.50 335 THR A CA 1
ATOM 2776 C C . THR A 1 335 ? -4.726 3.876 28.943 1.00 68.50 335 THR A C 1
ATOM 2778 O O . THR A 1 335 ? -5.453 3.191 29.655 1.00 68.50 335 THR A O 1
ATOM 2781 N N . SER A 1 336 ? -5.050 4.105 27.669 1.00 60.03 336 SER A N 1
ATOM 2782 C CA . SER A 1 336 ? -6.251 3.466 27.111 1.00 60.03 336 SER A CA 1
ATOM 2783 C C . SER A 1 336 ? -6.219 3.307 25.601 1.00 60.03 336 SER A C 1
ATOM 2785 O O . SER A 1 336 ? -6.181 4.285 24.855 1.00 60.03 336 SER A O 1
ATOM 2787 N N . GLY A 1 337 ? -6.269 2.036 25.196 1.00 73.44 337 GLY A N 1
ATOM 2788 C CA . GLY A 1 337 ? -6.341 1.563 23.822 1.00 73.44 337 GLY A CA 1
ATOM 2789 C C . GLY A 1 337 ? -7.687 1.866 23.164 1.00 73.44 337 GLY A C 1
ATOM 2790 O O . GLY A 1 337 ? -8.005 3.019 22.863 1.00 73.44 337 GLY A O 1
ATOM 2791 N N . GLY A 1 338 ? -8.491 0.839 22.900 1.00 83.25 338 GLY A N 1
ATOM 2792 C CA . GLY A 1 338 ? -9.686 0.903 22.048 1.00 83.25 338 GLY A CA 1
ATOM 2793 C C . GLY A 1 338 ? -10.713 1.974 22.431 1.00 83.25 338 GLY A C 1
ATOM 2794 O O . GLY A 1 338 ? -11.423 2.497 21.568 1.00 83.25 338 GLY A O 1
ATOM 2795 N N . ALA A 1 339 ? -10.739 2.389 23.701 1.00 88.50 339 ALA A N 1
ATOM 2796 C CA . ALA A 1 339 ? -11.589 3.470 24.202 1.00 88.50 339 ALA A CA 1
ATOM 2797 C C . ALA A 1 339 ? -11.377 4.804 23.465 1.00 88.50 339 ALA A C 1
ATOM 2799 O O . ALA A 1 339 ? -12.347 5.517 23.192 1.00 88.50 339 ALA A O 1
ATOM 2800 N N . VAL A 1 340 ? -10.138 5.139 23.086 1.00 91.94 340 VAL A N 1
ATOM 2801 C CA . VAL A 1 340 ? -9.854 6.352 22.303 1.00 91.94 340 VAL A CA 1
ATOM 2802 C C . VAL A 1 340 ? -10.558 6.285 20.947 1.00 91.94 340 VAL A C 1
ATOM 2804 O O . VAL A 1 340 ? -11.166 7.266 20.522 1.00 91.94 340 VAL A O 1
ATOM 2807 N N . LEU A 1 341 ? -10.557 5.126 20.284 1.00 93.81 341 LEU A N 1
ATOM 2808 C CA . LEU A 1 341 ? -11.238 4.958 18.997 1.00 93.81 341 LEU A CA 1
ATOM 2809 C C . LEU A 1 341 ? -12.758 5.132 19.129 1.00 93.81 341 LEU A C 1
ATOM 2811 O O . LEU A 1 341 ? -13.371 5.757 18.262 1.00 93.81 341 LEU A O 1
ATOM 2815 N N . LEU A 1 342 ? -13.359 4.666 20.227 1.00 92.06 342 LEU A N 1
ATOM 2816 C CA . LEU A 1 342 ? -14.785 4.868 20.520 1.00 92.06 342 LEU A CA 1
ATOM 2817 C C . LEU A 1 342 ? -15.116 6.346 20.790 1.00 92.06 342 LEU A C 1
ATOM 2819 O O . LEU A 1 342 ? -16.067 6.892 20.220 1.00 92.06 342 LEU A O 1
ATOM 2823 N N . LEU A 1 343 ? -14.288 7.042 21.579 1.00 90.12 343 LEU A N 1
ATOM 2824 C CA . LEU A 1 343 ? -14.443 8.480 21.836 1.00 90.12 343 LEU A CA 1
ATOM 2825 C C . LEU A 1 343 ? -14.338 9.307 20.549 1.00 90.12 343 LEU A C 1
ATOM 2827 O O . LEU A 1 343 ? -15.088 10.268 20.376 1.00 90.12 343 LEU A O 1
ATOM 2831 N N . LEU A 1 344 ? -13.480 8.899 19.612 1.00 91.62 344 LEU A N 1
ATOM 2832 C CA . LEU A 1 344 ? -13.315 9.549 18.308 1.00 91.62 344 LEU A CA 1
ATOM 2833 C C . LEU A 1 344 ? -14.415 9.208 17.284 1.00 91.62 344 LEU A C 1
ATOM 2835 O O . LEU A 1 344 ? -14.387 9.747 16.166 1.00 91.62 344 LEU A O 1
ATOM 2839 N N . ARG A 1 345 ? -15.361 8.320 17.634 1.00 91.88 345 ARG A N 1
ATOM 2840 C CA . ARG A 1 345 ? -16.304 7.675 16.696 1.00 91.88 345 ARG A CA 1
ATOM 2841 C C . ARG A 1 345 ? -15.558 7.141 15.476 1.00 91.88 345 ARG A C 1
ATOM 2843 O O . ARG A 1 345 ? -15.804 7.536 14.333 1.00 91.88 345 ARG A O 1
ATOM 2850 N N . GLY A 1 346 ? -14.525 6.360 15.772 1.00 93.38 346 GLY A N 1
ATOM 2851 C CA . GLY A 1 346 ? -13.505 5.930 14.833 1.00 93.38 346 GLY A CA 1
ATOM 2852 C C . GLY A 1 346 ? -13.912 4.754 13.958 1.00 93.38 346 GLY A C 1
ATOM 2853 O O . GLY A 1 346 ? -13.287 4.552 12.915 1.00 93.38 346 GLY A O 1
ATOM 2854 N N . PHE A 1 347 ? -14.953 4.013 14.335 1.00 95.50 347 PHE A N 1
ATOM 2855 C CA . PHE A 1 347 ? -15.389 2.817 13.622 1.00 95.50 347 PHE A CA 1
ATOM 2856 C C . PHE A 1 347 ? -16.292 3.164 12.445 1.00 95.50 347 PHE A C 1
ATOM 2858 O O . PHE A 1 347 ? -17.054 4.134 12.478 1.00 95.50 347 PHE A O 1
ATOM 2865 N N . SER A 1 348 ? -16.177 2.387 11.369 1.00 95.25 348 SER A N 1
ATOM 2866 C CA . SER A 1 348 ? -17.088 2.489 10.229 1.00 95.25 348 SER A CA 1
ATOM 2867 C C . SER A 1 348 ? -18.465 1.910 10.538 1.00 95.25 348 SER A C 1
ATOM 2869 O O . SER A 1 348 ? -19.438 2.337 9.927 1.00 95.25 348 SER A O 1
ATOM 2871 N N . ASP A 1 349 ? -18.530 0.943 11.456 1.00 94.81 349 ASP A N 1
ATOM 2872 C CA . ASP A 1 349 ? -19.784 0.413 11.981 1.00 94.81 349 ASP A CA 1
ATOM 2873 C C . ASP A 1 349 ? -20.290 1.327 13.100 1.00 94.81 349 ASP A C 1
ATOM 2875 O O . ASP A 1 349 ? -19.601 1.569 14.095 1.00 94.81 349 ASP A O 1
ATOM 2879 N N . GLU A 1 350 ? -21.498 1.852 12.924 1.00 92.19 350 GLU A N 1
ATOM 2880 C CA . GLU A 1 350 ? -22.082 2.792 13.868 1.00 92.19 350 GLU A CA 1
ATOM 2881 C C . GLU A 1 350 ? -22.501 2.126 15.185 1.00 92.19 350 GLU A C 1
ATOM 2883 O O . GLU A 1 350 ? -22.477 2.787 16.222 1.00 92.19 350 GLU A O 1
ATOM 2888 N N . ARG A 1 351 ? -22.801 0.822 15.185 1.00 93.50 351 ARG A N 1
ATOM 2889 C CA . ARG A 1 351 ? -23.158 0.070 16.399 1.00 93.50 351 ARG A CA 1
ATOM 2890 C C . ARG A 1 351 ? -22.002 0.067 17.401 1.00 93.50 351 ARG A C 1
ATOM 2892 O O . ARG A 1 351 ? -22.214 0.323 18.581 1.00 93.50 351 ARG A O 1
ATOM 2899 N N . LEU A 1 352 ? -20.760 -0.086 16.924 1.00 92.25 352 LEU A N 1
ATOM 2900 C CA . LEU A 1 352 ? -19.567 0.046 17.772 1.00 92.25 352 LEU A CA 1
ATOM 2901 C C . LEU A 1 352 ? -19.438 1.456 18.355 1.00 92.25 352 LEU A C 1
ATOM 2903 O O . LEU A 1 352 ? -19.223 1.610 19.553 1.00 92.25 352 LEU A O 1
ATOM 2907 N N . ASN A 1 353 ? -19.617 2.500 17.539 1.00 90.56 353 ASN A N 1
ATOM 2908 C CA . ASN A 1 353 ? -19.536 3.886 18.019 1.00 90.56 353 ASN A CA 1
ATOM 2909 C C . ASN A 1 353 ? -20.624 4.218 19.058 1.00 90.56 353 ASN A C 1
ATOM 2911 O O . ASN A 1 353 ? -20.433 5.115 19.885 1.00 90.56 353 ASN A O 1
ATOM 2915 N N . ARG A 1 354 ? -21.757 3.506 19.024 1.00 88.88 354 ARG A N 1
ATOM 2916 C CA . ARG A 1 354 ? -22.855 3.651 19.985 1.00 88.88 354 ARG A CA 1
ATOM 2917 C C . ARG A 1 354 ? -22.582 2.988 21.331 1.00 88.88 354 ARG A C 1
ATOM 2919 O O . ARG A 1 354 ? -23.260 3.350 22.282 1.00 88.88 354 ARG A O 1
ATOM 2926 N N . LEU A 1 355 ? -21.573 2.126 21.478 1.00 87.62 355 LEU A N 1
ATOM 2927 C CA . LEU A 1 355 ? -21.213 1.552 22.787 1.00 87.62 355 LEU A CA 1
ATOM 2928 C C . LEU A 1 355 ? -20.862 2.628 23.827 1.00 87.62 355 LEU A C 1
ATOM 2930 O O . LEU A 1 355 ? -21.090 2.450 25.017 1.00 87.62 355 LEU A O 1
ATOM 2934 N N . SER A 1 356 ? -20.360 3.784 23.388 1.00 82.44 356 SER A N 1
ATOM 2935 C CA . SER A 1 356 ? -20.107 4.927 24.269 1.00 82.44 356 SER A CA 1
ATOM 2936 C C . SER A 1 356 ? -21.261 5.943 24.300 1.00 82.44 356 SER A C 1
ATOM 2938 O O . SER A 1 356 ? -21.026 7.087 24.674 1.00 82.44 356 SER A O 1
ATOM 2940 N N . ALA A 1 357 ? -22.474 5.621 23.841 1.00 80.19 357 ALA A N 1
ATOM 2941 C CA . ALA A 1 357 ? -23.616 6.547 23.812 1.00 80.19 357 ALA A CA 1
ATOM 2942 C C . ALA A 1 357 ? -24.519 6.405 25.052 1.00 80.19 357 ALA A C 1
ATOM 2944 O O . ALA A 1 357 ? -24.465 5.398 25.747 1.00 80.19 357 ALA A O 1
ATOM 2945 N N . ARG A 1 358 ? -25.385 7.400 25.319 1.00 78.00 358 ARG A N 1
ATOM 2946 C CA . ARG A 1 358 ? -26.317 7.404 26.476 1.00 78.00 358 ARG A CA 1
ATOM 2947 C C . ARG A 1 358 ? -27.298 6.222 26.492 1.00 78.00 358 ARG A C 1
ATOM 2949 O O . ARG A 1 358 ? -27.744 5.781 27.556 1.00 78.00 358 ARG A O 1
ATOM 2956 N N . HIS A 1 359 ? -27.648 5.751 25.300 1.00 80.31 359 HIS A N 1
ATOM 2957 C CA . HIS A 1 359 ? -28.403 4.529 25.053 1.00 80.31 359 HIS A CA 1
ATOM 2958 C C . HIS A 1 359 ? -27.515 3.639 24.181 1.00 80.31 359 HIS A C 1
ATOM 2960 O O . HIS A 1 359 ? -27.528 3.792 22.957 1.00 80.31 359 HIS A O 1
ATOM 2966 N N . PRO A 1 360 ? -26.644 2.831 24.807 1.00 80.94 360 PRO A N 1
ATOM 2967 C CA . PRO A 1 360 ? -25.678 2.036 24.078 1.00 80.94 360 PRO A CA 1
ATOM 2968 C C . PRO A 1 360 ? -26.363 0.927 23.283 1.00 80.94 360 PRO A C 1
ATOM 2970 O O . PRO A 1 360 ? -27.344 0.334 23.726 1.00 80.94 360 PRO A O 1
ATOM 2973 N N . ASP A 1 361 ? -25.822 0.659 22.099 1.00 85.19 361 ASP A N 1
ATOM 2974 C CA . ASP A 1 361 ? -26.218 -0.473 21.269 1.00 85.19 361 ASP A CA 1
ATOM 2975 C C . ASP A 1 361 ? -25.435 -1.713 21.715 1.00 85.19 361 ASP A C 1
ATOM 2977 O O . ASP A 1 361 ? -24.211 -1.756 21.593 1.00 85.19 361 ASP A O 1
ATOM 2981 N N . PHE A 1 362 ? -26.131 -2.710 22.260 1.00 87.00 362 PHE A N 1
ATOM 2982 C CA . PHE A 1 362 ? -25.512 -3.923 22.797 1.00 87.00 362 PHE A CA 1
ATOM 2983 C C . PHE A 1 362 ? -25.341 -5.042 21.771 1.00 87.00 362 PHE A C 1
ATOM 2985 O O . PHE A 1 362 ? -25.017 -6.160 22.164 1.00 87.00 362 PHE A O 1
ATOM 2992 N N . HIS A 1 363 ? -25.495 -4.765 20.472 1.00 89.69 363 HIS A N 1
ATOM 2993 C CA . HIS A 1 363 ? -25.354 -5.769 19.414 1.00 89.69 363 HIS A CA 1
ATOM 2994 C C . HIS A 1 363 ? -24.088 -6.642 19.554 1.00 89.69 363 HIS A C 1
ATOM 2996 O O . HIS A 1 363 ? -24.141 -7.854 19.360 1.00 89.69 363 HIS A O 1
ATOM 3002 N N . TYR A 1 364 ? -22.963 -6.039 19.956 1.00 87.31 364 TYR A N 1
ATOM 3003 C CA . TYR A 1 364 ? -21.684 -6.734 20.146 1.00 87.31 364 TYR A CA 1
ATOM 3004 C C . TYR A 1 364 ? -21.378 -7.149 21.597 1.00 87.31 364 TYR A C 1
ATOM 3006 O O . TYR A 1 364 ? -20.379 -7.820 21.841 1.00 87.31 364 TYR A O 1
ATOM 3014 N N . ALA A 1 365 ? -22.208 -6.762 22.568 1.00 88.12 365 ALA A N 1
ATOM 3015 C CA . ALA A 1 365 ? -21.993 -7.031 23.988 1.00 88.12 365 ALA A CA 1
ATOM 3016 C C . ALA A 1 365 ? -22.851 -8.220 24.443 1.00 88.12 365 ALA A C 1
ATOM 3018 O O . ALA A 1 365 ? -23.945 -8.059 24.992 1.00 88.12 365 ALA A O 1
ATOM 3019 N N . ARG A 1 366 ? -22.340 -9.428 24.207 1.00 85.69 366 ARG A N 1
ATOM 3020 C CA . ARG A 1 366 ? -23.017 -10.689 24.533 1.00 85.69 366 ARG A CA 1
ATOM 3021 C C . ARG A 1 366 ? -22.794 -11.119 25.987 1.00 85.69 366 ARG A C 1
ATOM 3023 O O . ARG A 1 366 ? -23.678 -11.739 26.569 1.00 85.69 366 ARG A O 1
ATOM 3030 N N . THR A 1 367 ? -21.658 -10.768 26.593 1.00 86.06 367 THR A N 1
ATOM 3031 C CA . THR A 1 367 ? -21.304 -11.189 27.962 1.00 86.06 367 THR A CA 1
ATOM 3032 C C . THR A 1 367 ? -21.534 -10.098 29.008 1.00 86.06 367 THR A C 1
ATOM 3034 O O . THR A 1 367 ? -21.525 -8.897 28.726 1.00 86.06 367 THR A O 1
ATOM 3037 N N . ASP A 1 368 ? -21.689 -10.507 30.266 1.00 85.25 368 ASP A N 1
ATOM 3038 C CA . ASP A 1 368 ? -21.810 -9.589 31.403 1.00 85.25 368 ASP A CA 1
ATOM 3039 C C . ASP A 1 368 ? -20.564 -8.724 31.621 1.00 85.25 368 ASP A C 1
ATOM 3041 O O . ASP A 1 368 ? -20.681 -7.577 32.069 1.00 85.25 368 ASP A O 1
ATOM 3045 N N . THR A 1 369 ? -19.389 -9.249 31.268 1.00 85.75 369 THR A N 1
ATOM 3046 C CA . THR A 1 369 ? -18.118 -8.517 31.257 1.00 85.75 369 THR A CA 1
ATOM 3047 C C . THR A 1 369 ? -18.136 -7.415 30.202 1.00 85.75 369 THR A C 1
ATOM 3049 O O . THR A 1 369 ? -17.827 -6.267 30.517 1.00 85.75 369 THR A O 1
ATOM 3052 N N . GLN A 1 370 ? -18.595 -7.709 28.981 1.00 86.88 370 GLN A N 1
ATOM 3053 C CA . GLN A 1 370 ? -18.730 -6.713 27.910 1.00 86.88 370 GLN A CA 1
ATOM 3054 C C . GLN A 1 370 ? -19.726 -5.610 28.274 1.00 86.88 370 GLN A C 1
ATOM 3056 O O . GLN A 1 370 ? -19.479 -4.425 28.031 1.00 86.88 370 GLN A O 1
ATOM 3061 N N . LYS A 1 371 ? -20.841 -5.967 28.920 1.00 85.38 371 LYS A N 1
ATOM 3062 C CA . LYS A 1 371 ? -21.808 -4.985 29.431 1.00 85.38 371 LYS A CA 1
ATOM 3063 C C . LYS A 1 371 ? -21.186 -4.087 30.506 1.00 85.38 371 LYS A C 1
ATOM 3065 O O . LYS A 1 371 ? -21.391 -2.876 30.460 1.00 85.38 371 LYS A O 1
ATOM 3070 N N . LEU A 1 372 ? -20.378 -4.632 31.425 1.00 84.81 372 LEU A N 1
ATOM 3071 C CA . LEU A 1 372 ? -19.636 -3.829 32.412 1.00 84.81 372 LEU A CA 1
ATOM 3072 C C . LEU A 1 372 ? -18.602 -2.913 31.763 1.00 84.81 372 LEU A C 1
ATOM 3074 O O . LEU A 1 372 ? -18.519 -1.741 32.119 1.00 84.81 372 LEU A O 1
ATOM 3078 N N . GLN A 1 373 ? -17.840 -3.409 30.793 1.00 85.12 373 GLN A N 1
ATOM 3079 C CA . GLN A 1 373 ? -16.893 -2.585 30.044 1.00 85.12 373 GLN A CA 1
ATOM 3080 C C . GLN A 1 373 ? -17.623 -1.467 29.280 1.00 85.12 373 GLN A C 1
ATOM 3082 O O . GLN A 1 373 ? -17.155 -0.331 29.252 1.00 85.12 373 GLN A O 1
ATOM 3087 N N . THR A 1 374 ? -18.815 -1.741 28.739 1.00 86.00 374 THR A N 1
ATOM 3088 C CA . THR A 1 374 ? -19.679 -0.725 28.113 1.00 86.00 374 THR A CA 1
ATOM 3089 C C . THR A 1 374 ? -20.150 0.312 29.137 1.00 86.00 374 THR A C 1
ATOM 3091 O O . THR A 1 374 ? -20.079 1.512 28.879 1.00 86.00 374 THR A O 1
ATOM 3094 N N . MET A 1 375 ? -20.556 -0.114 30.339 1.00 81.81 375 MET A N 1
ATOM 3095 C CA . MET A 1 375 ? -20.872 0.792 31.453 1.00 81.81 375 MET A CA 1
ATOM 3096 C C . MET A 1 375 ? -19.666 1.646 31.862 1.00 81.81 375 MET A C 1
ATOM 3098 O O . MET A 1 375 ? -19.816 2.839 32.132 1.00 81.81 375 MET A O 1
ATOM 3102 N N . PHE A 1 376 ? -18.466 1.068 31.887 1.00 84.38 376 PHE A N 1
ATOM 3103 C CA . PHE A 1 376 ? -17.232 1.795 32.162 1.00 84.38 376 PHE A CA 1
ATOM 3104 C C . PHE A 1 376 ? -16.947 2.835 31.075 1.00 84.38 376 PHE A C 1
ATOM 3106 O O . PHE A 1 376 ? -16.713 3.994 31.401 1.00 84.38 376 PHE A O 1
ATOM 3113 N N . LEU A 1 377 ? -17.064 2.478 29.794 1.00 83.75 377 LEU A N 1
ATOM 3114 C CA . LEU A 1 377 ? -16.938 3.411 28.668 1.00 83.75 377 LEU A CA 1
ATOM 3115 C C . LEU A 1 377 ? -17.977 4.537 28.732 1.00 83.75 377 LEU A C 1
ATOM 3117 O O . LEU A 1 377 ? -17.645 5.704 28.521 1.00 83.75 377 LEU A O 1
ATOM 3121 N N . HIS A 1 378 ? -19.221 4.211 29.081 1.00 82.06 378 HIS A N 1
ATOM 3122 C CA . HIS A 1 378 ? -20.264 5.199 29.331 1.00 82.06 378 HIS A CA 1
ATOM 3123 C C . HIS A 1 378 ? -19.890 6.128 30.488 1.00 82.06 378 HIS A C 1
ATOM 3125 O O . HIS A 1 378 ? -20.058 7.338 30.385 1.00 82.06 378 HIS A O 1
ATOM 3131 N N . THR A 1 379 ? -19.339 5.593 31.576 1.00 79.62 379 THR A N 1
ATOM 3132 C CA . THR A 1 379 ? -18.903 6.384 32.735 1.00 79.62 379 THR A CA 1
ATOM 3133 C C . THR A 1 379 ? -17.706 7.265 32.380 1.00 79.62 379 THR A C 1
ATOM 3135 O O . THR A 1 379 ? -17.677 8.440 32.739 1.00 79.62 379 THR A O 1
ATOM 3138 N N . LEU A 1 380 ? -16.753 6.754 31.597 1.00 80.06 380 LEU A N 1
ATOM 3139 C CA . LEU A 1 380 ? -15.650 7.537 31.038 1.00 80.06 380 LEU A CA 1
ATOM 3140 C C . LEU A 1 380 ? -16.159 8.700 30.183 1.00 80.06 380 LEU A C 1
ATOM 3142 O O . LEU A 1 380 ? -15.557 9.774 30.196 1.00 80.06 380 LEU A O 1
ATOM 3146 N N . HIS A 1 381 ? -17.248 8.486 29.444 1.00 76.94 381 HIS A N 1
ATOM 3147 C CA . HIS A 1 381 ? -17.802 9.484 28.543 1.00 76.94 381 HIS A CA 1
ATOM 3148 C C . HIS A 1 381 ? -18.749 10.470 29.242 1.00 76.94 381 HIS A C 1
ATOM 3150 O O . HIS A 1 381 ? -18.646 11.661 28.998 1.00 76.94 381 HIS A O 1
ATOM 3156 N N . PHE A 1 382 ? -19.637 10.044 30.132 1.00 79.25 382 PHE A N 1
ATOM 3157 C CA . PHE A 1 382 ? -20.665 10.920 30.711 1.00 79.25 382 PHE A CA 1
ATOM 3158 C C . PHE A 1 382 ? -20.458 11.227 32.192 1.00 79.25 382 PHE A C 1
ATOM 3160 O O . PHE A 1 382 ? -21.215 12.019 32.740 1.00 79.25 382 PHE A O 1
ATOM 3167 N N . ARG A 1 383 ? -19.467 10.609 32.853 1.00 76.44 383 ARG A N 1
ATOM 3168 C CA . ARG A 1 383 ? -19.277 10.647 34.318 1.00 76.44 383 ARG A CA 1
ATOM 3169 C C . ARG A 1 383 ? -20.507 10.197 35.113 1.00 76.44 383 ARG A C 1
ATOM 3171 O O . ARG A 1 383 ? -20.634 10.502 36.291 1.00 76.44 383 ARG A O 1
ATOM 3178 N N . VAL A 1 384 ? -21.396 9.443 34.469 1.00 73.25 384 VAL A N 1
ATOM 3179 C CA . VAL A 1 384 ? -22.597 8.873 35.075 1.00 73.25 384 VAL A CA 1
ATOM 3180 C C . VAL A 1 384 ? -22.481 7.360 35.023 1.00 73.25 384 VAL A C 1
ATOM 3182 O O . VAL A 1 384 ? -22.349 6.775 33.941 1.00 73.25 384 VAL A O 1
ATOM 3185 N N . VAL A 1 385 ? -22.571 6.737 36.197 1.00 71.88 385 VAL A N 1
ATOM 3186 C CA . VAL A 1 385 ? -22.714 5.289 36.322 1.00 71.88 385 VAL A CA 1
ATOM 3187 C C . VAL A 1 385 ? -24.156 4.948 35.972 1.00 71.88 385 VAL A C 1
ATOM 3189 O O . VAL A 1 385 ? -25.068 5.140 36.772 1.00 71.88 385 VAL A O 1
ATOM 3192 N N . LYS A 1 386 ? -24.378 4.474 34.747 1.00 67.25 386 LYS A N 1
ATOM 3193 C CA . LYS A 1 386 ? -25.683 3.973 34.314 1.00 67.25 386 LYS A CA 1
ATOM 3194 C C . LYS A 1 386 ? -25.623 2.456 34.290 1.00 67.25 386 LYS A C 1
ATOM 3196 O O . LYS A 1 386 ? -24.800 1.883 33.582 1.00 67.25 386 LYS A O 1
ATOM 3201 N N . ASN A 1 387 ? -26.461 1.809 35.095 1.00 70.81 387 ASN A N 1
ATOM 3202 C CA . ASN A 1 387 ? -26.552 0.357 35.100 1.00 70.81 387 ASN A CA 1
ATOM 3203 C C . ASN A 1 387 ? -27.444 -0.103 33.947 1.00 70.81 387 ASN A C 1
ATOM 3205 O O . ASN A 1 387 ? -28.663 0.011 34.019 1.00 70.81 387 ASN A O 1
ATOM 3209 N N . PHE A 1 388 ? -26.823 -0.625 32.893 1.00 69.06 388 PHE A N 1
ATOM 3210 C CA . PHE A 1 388 ? -27.532 -1.150 31.728 1.00 69.06 388 PHE A CA 1
ATOM 3211 C C . PHE A 1 388 ? -27.879 -2.642 31.840 1.00 69.06 388 PHE A C 1
ATOM 3213 O O . PHE A 1 388 ? -28.376 -3.227 30.883 1.00 69.06 388 PHE A O 1
ATOM 3220 N N . ARG A 1 389 ? -27.606 -3.288 32.985 1.00 65.62 389 ARG A N 1
ATOM 3221 C CA . ARG A 1 389 ? -27.961 -4.701 33.207 1.00 65.62 389 ARG A CA 1
ATOM 3222 C C . ARG A 1 389 ? -29.448 -4.906 33.480 1.00 65.62 389 ARG A C 1
ATOM 3224 O O . ARG A 1 389 ? -29.936 -6.015 33.307 1.00 65.62 389 ARG A O 1
ATOM 3231 N N . LYS A 1 390 ? -30.164 -3.858 33.896 1.00 56.66 390 LYS A N 1
ATOM 3232 C CA . LYS A 1 390 ? -31.621 -3.903 34.004 1.00 56.66 390 LYS A CA 1
ATOM 3233 C C . LYS A 1 390 ? -32.209 -3.645 32.620 1.00 56.66 390 LYS A C 1
ATOM 3235 O O . LYS A 1 390 ? -32.304 -2.500 32.197 1.00 56.66 390 LYS A O 1
ATOM 3240 N N . THR A 1 391 ? -32.578 -4.708 31.912 1.00 46.41 391 THR A N 1
ATOM 3241 C CA . THR A 1 391 ? -33.706 -4.620 30.981 1.00 46.41 391 THR A CA 1
ATOM 3242 C C . THR A 1 391 ? -34.900 -4.135 31.787 1.00 46.41 391 THR A C 1
ATOM 3244 O O . THR A 1 391 ? -35.199 -4.717 32.830 1.00 46.41 391 THR A O 1
ATOM 3247 N N . ASP A 1 392 ? -35.514 -3.045 31.343 1.00 39.69 392 ASP A N 1
ATOM 3248 C CA . ASP A 1 392 ? -36.684 -2.447 31.966 1.00 39.69 392 ASP A CA 1
ATOM 3249 C C . ASP A 1 392 ? -37.749 -3.519 32.246 1.00 39.69 392 ASP A C 1
ATOM 3251 O O . ASP A 1 392 ? -38.460 -3.974 31.351 1.00 39.69 392 ASP A O 1
ATOM 3255 N N . THR A 1 393 ? -37.921 -3.894 33.513 1.00 33.84 393 THR A N 1
ATOM 3256 C CA . THR A 1 393 ? -39.284 -4.059 33.994 1.00 33.84 393 THR A CA 1
ATOM 3257 C C . THR A 1 393 ? -39.904 -2.677 33.873 1.00 33.84 393 THR A C 1
ATOM 3259 O O . THR A 1 393 ? -39.450 -1.737 34.524 1.00 33.84 393 THR A O 1
ATOM 3262 N N . PHE A 1 394 ? -40.901 -2.540 33.000 1.00 38.00 394 PHE A N 1
ATOM 3263 C CA . PHE A 1 394 ? -41.798 -1.392 32.987 1.00 38.00 394 PHE A CA 1
ATOM 3264 C C . PHE A 1 394 ? -42.335 -1.185 34.410 1.00 38.00 394 PHE A C 1
ATOM 3266 O O . PHE A 1 394 ? -43.325 -1.793 34.807 1.00 38.00 394 PHE A O 1
ATOM 3273 N N . GLN A 1 395 ? -41.689 -0.333 35.203 1.00 31.95 395 GLN A N 1
ATOM 3274 C CA . GLN A 1 395 ? -42.356 0.298 36.324 1.00 31.95 395 GLN A CA 1
ATOM 3275 C C . GLN A 1 395 ? -43.083 1.502 35.753 1.00 31.95 395 GLN A C 1
ATOM 3277 O O . GLN A 1 395 ? -42.534 2.590 35.600 1.00 31.95 395 GLN A O 1
ATOM 3282 N N . VAL A 1 396 ? -44.359 1.279 35.449 1.00 37.69 396 VAL A N 1
ATOM 3283 C CA . VAL A 1 396 ? -45.370 2.322 35.575 1.00 37.69 396 VAL A CA 1
ATOM 3284 C C . VAL A 1 396 ? -45.296 2.793 37.030 1.00 37.69 396 VAL A C 1
ATOM 3286 O O . VAL A 1 396 ? -45.923 2.205 37.909 1.00 37.69 396 VAL A O 1
ATOM 3289 N N . SER A 1 397 ? -44.474 3.800 37.336 1.00 30.44 397 SER A N 1
ATOM 3290 C CA . SER A 1 397 ? -44.568 4.460 38.635 1.00 30.44 397 SER A CA 1
ATOM 3291 C C . SER A 1 397 ? -45.778 5.375 38.567 1.00 30.44 397 SER A C 1
ATOM 3293 O O . SER A 1 397 ? -45.714 6.501 38.067 1.00 30.44 397 SER A O 1
ATOM 3295 N N . MET A 1 398 ? -46.901 4.818 39.014 1.00 29.50 398 MET A N 1
ATOM 3296 C CA . MET A 1 398 ? -48.103 5.556 39.341 1.00 29.50 398 MET A CA 1
ATOM 3297 C C . MET A 1 398 ? -47.757 6.802 40.153 1.00 29.50 398 MET A C 1
ATOM 3299 O O . MET A 1 398 ? -46.952 6.779 41.083 1.00 29.50 398 MET A O 1
ATOM 3303 N N . ILE A 1 399 ? -48.425 7.885 39.777 1.00 39.72 399 ILE A N 1
ATOM 3304 C CA . ILE A 1 399 ? -48.565 9.112 40.543 1.00 39.72 399 ILE A CA 1
ATOM 3305 C C . ILE A 1 399 ? -48.984 8.741 41.971 1.00 39.72 399 ILE A C 1
ATOM 3307 O O . ILE A 1 399 ? -50.103 8.283 42.181 1.00 39.72 399 ILE A O 1
ATOM 3311 N N . SER A 1 400 ? -48.128 8.990 42.960 1.00 29.41 400 SER A N 1
ATOM 3312 C CA . SER A 1 400 ? -48.559 9.102 44.354 1.00 29.41 400 SER A CA 1
ATOM 3313 C C . SER A 1 400 ? -48.370 10.544 44.811 1.00 29.41 400 SER A C 1
ATOM 3315 O O . SER A 1 400 ? -47.274 10.970 45.175 1.00 29.41 400 SER A O 1
ATOM 3317 N N . LYS A 1 401 ? -49.462 11.310 44.768 1.00 37.38 401 LYS A N 1
ATOM 3318 C CA . LYS A 1 401 ? -49.600 12.551 45.531 1.00 37.38 401 LYS A CA 1
ATOM 3319 C C . LYS A 1 401 ? -49.714 12.195 47.014 1.00 37.38 401 LYS A C 1
ATOM 3321 O O . LYS A 1 401 ? -50.640 11.480 47.374 1.00 37.38 401 LYS A O 1
ATOM 3326 N N . ALA A 1 402 ? -48.861 12.772 47.856 1.00 30.56 402 ALA A N 1
ATOM 3327 C CA . ALA A 1 402 ? -49.261 13.318 49.156 1.00 30.56 402 ALA A CA 1
ATOM 3328 C C . ALA A 1 402 ? -48.170 14.268 49.699 1.00 30.56 402 ALA A C 1
ATOM 3330 O O . ALA A 1 402 ? -46.991 14.063 49.406 1.00 30.56 402 ALA A O 1
ATOM 3331 N N . PRO A 1 403 ? -48.546 15.327 50.440 1.00 46.31 403 PRO A N 1
ATOM 3332 C CA . PRO A 1 403 ? -47.717 16.509 50.661 1.00 46.31 403 PRO A CA 1
ATOM 3333 C C . PRO A 1 403 ? -46.977 16.458 52.002 1.00 46.31 403 PRO A C 1
ATOM 3335 O O . PRO A 1 403 ? -47.456 15.828 52.941 1.00 46.31 403 PRO A O 1
ATOM 3338 N N . LYS A 1 404 ? -45.876 17.209 52.135 1.00 32.59 404 LYS A N 1
ATOM 3339 C CA . LYS A 1 404 ? -45.459 17.785 53.425 1.00 32.59 404 LYS A CA 1
ATOM 3340 C C . LYS A 1 404 ? -44.608 19.039 53.220 1.00 32.59 404 LYS A C 1
ATOM 3342 O O . LYS A 1 404 ? -43.561 19.007 52.583 1.00 32.59 404 LYS A O 1
ATOM 3347 N N . GLN A 1 405 ? -45.132 20.138 53.756 1.00 41.72 405 GLN A N 1
ATOM 3348 C CA . GLN A 1 405 ? -44.469 21.421 53.955 1.00 41.72 405 GLN A CA 1
ATOM 3349 C C . GLN A 1 405 ? -43.249 21.278 54.873 1.00 41.72 405 GLN A C 1
ATOM 3351 O O . GLN A 1 405 ? -43.262 20.491 55.817 1.00 41.72 405 GLN A O 1
ATOM 3356 N N . GLY A 1 406 ? -42.244 22.116 54.629 1.00 29.48 406 GLY A N 1
ATOM 3357 C CA . GLY A 1 406 ? -41.100 22.321 55.510 1.00 29.48 406 GLY A CA 1
ATOM 3358 C C . GLY A 1 406 ? -40.087 23.259 54.862 1.00 29.48 406 GLY A C 1
ATOM 3359 O O . GLY A 1 406 ? -39.195 22.809 54.153 1.00 29.48 406 GLY A O 1
ATOM 3360 N N . ASN A 1 407 ? -40.261 24.565 55.073 1.00 38.44 407 ASN A N 1
ATOM 3361 C CA . ASN A 1 407 ? -39.337 25.615 54.647 1.00 38.44 407 ASN A CA 1
ATOM 3362 C C . ASN A 1 407 ? -37.907 25.342 55.133 1.00 38.44 407 ASN A C 1
ATOM 3364 O O . ASN A 1 407 ? -37.677 25.262 56.334 1.00 38.44 407 ASN A O 1
ATOM 3368 N N . THR A 1 408 ? -36.940 25.345 54.219 1.00 30.08 408 THR A N 1
ATOM 3369 C CA . THR A 1 408 ? -35.591 25.867 54.480 1.00 30.08 408 THR A CA 1
ATOM 3370 C C . THR A 1 408 ? -35.071 26.502 53.198 1.00 30.08 408 THR A C 1
ATOM 3372 O O . THR A 1 408 ? -35.006 25.879 52.140 1.00 30.08 408 THR A O 1
ATOM 3375 N N . ALA A 1 409 ? -34.766 27.793 53.296 1.00 39.12 409 ALA A N 1
ATOM 3376 C CA . ALA A 1 409 ? -34.168 28.578 52.237 1.00 39.12 409 ALA A CA 1
ATOM 3377 C C . ALA A 1 409 ? -32.869 27.917 51.755 1.00 39.12 409 ALA A C 1
ATOM 3379 O O . ALA A 1 409 ? -31.976 27.628 52.549 1.00 39.12 409 ALA A O 1
ATOM 3380 N N . SER A 1 410 ? -32.750 27.712 50.449 1.00 28.81 410 SER A N 1
ATOM 3381 C CA . SER A 1 410 ? -31.466 27.467 49.801 1.00 28.81 410 SER A CA 1
ATOM 3382 C C . SER A 1 410 ? -31.384 28.362 48.572 1.00 28.81 410 SER A C 1
ATOM 3384 O O . SER A 1 410 ? -32.247 28.349 47.698 1.00 28.81 410 SER A O 1
ATOM 3386 N N . CYS A 1 411 ? -30.371 29.225 48.580 1.00 30.70 411 CYS A N 1
ATOM 3387 C CA . CYS A 1 411 ? -30.053 30.171 47.527 1.00 30.70 411 CYS A CA 1
ATOM 3388 C C . CYS A 1 411 ? -29.945 29.458 46.174 1.00 30.70 411 CYS A C 1
ATOM 3390 O O . CYS A 1 411 ? -29.018 28.679 45.950 1.00 30.70 411 CYS A O 1
ATOM 3392 N N . PHE A 1 412 ? -30.852 29.763 45.250 1.00 27.62 412 PHE A N 1
ATOM 3393 C CA . PHE A 1 412 ? -30.691 29.400 43.849 1.00 27.62 412 PHE A CA 1
ATOM 3394 C C . PHE A 1 412 ? -29.738 30.400 43.197 1.00 27.62 412 PHE A C 1
ATOM 3396 O O . PHE A 1 412 ? -30.140 31.470 42.746 1.00 27.62 412 PHE A O 1
ATOM 3403 N N . GLY A 1 413 ? -28.452 30.058 43.169 1.00 28.19 413 GLY A N 1
ATOM 3404 C CA . GLY A 1 413 ? -27.539 30.647 42.198 1.00 28.19 413 GLY A CA 1
ATOM 3405 C C . GLY A 1 413 ? -27.863 30.089 40.805 1.00 28.19 413 GLY A C 1
ATOM 3406 O O . GLY A 1 413 ? -28.141 28.891 40.692 1.00 28.19 413 GLY A O 1
ATOM 3407 N N . PRO A 1 414 ? -27.837 30.901 39.735 1.00 30.52 414 PRO A N 1
ATOM 3408 C CA . PRO A 1 414 ? -27.918 30.369 38.384 1.00 30.52 414 PRO A CA 1
ATOM 3409 C C . PRO A 1 414 ? -26.727 29.430 38.165 1.00 30.52 414 PRO A C 1
ATOM 3411 O O . PRO A 1 414 ? -25.575 29.844 38.276 1.00 30.52 414 PRO A O 1
ATOM 3414 N N . VAL A 1 415 ? -26.991 28.158 37.862 1.00 28.42 415 VAL A N 1
ATOM 3415 C CA . VAL A 1 415 ? -25.958 27.266 37.328 1.00 28.42 415 VAL A CA 1
ATOM 3416 C C . VAL A 1 415 ? -25.879 27.567 35.834 1.00 28.42 415 VAL A C 1
ATOM 3418 O O . VAL A 1 415 ? -26.826 27.236 35.115 1.00 28.42 415 VAL A O 1
ATOM 3421 N N . PRO A 1 416 ? -24.805 28.199 35.331 1.00 30.77 416 PRO A N 1
ATOM 3422 C CA . PRO A 1 416 ? -24.648 28.384 33.901 1.00 30.77 416 PRO A CA 1
ATOM 3423 C C . PRO A 1 416 ? -24.558 26.998 33.264 1.00 30.77 416 PRO A C 1
ATOM 3425 O O . PRO A 1 416 ? -23.582 26.266 33.435 1.00 30.77 416 PRO A O 1
ATOM 3428 N N . THR A 1 417 ? -25.597 26.607 32.533 1.00 36.09 417 THR A N 1
ATOM 3429 C CA . THR A 1 417 ? -25.526 25.456 31.639 1.00 36.09 417 THR A CA 1
ATOM 3430 C C . THR A 1 417 ? -24.691 25.905 30.449 1.00 36.09 417 THR A C 1
ATOM 3432 O O . THR A 1 417 ? -25.202 26.411 29.455 1.00 36.09 417 THR A O 1
ATOM 3435 N N . CYS A 1 418 ? -23.369 25.773 30.569 1.00 37.75 418 CYS A N 1
ATOM 3436 C CA . CYS A 1 418 ? -22.472 25.884 29.428 1.00 37.75 418 CYS A CA 1
ATOM 3437 C C . CYS A 1 418 ? -22.842 24.770 28.443 1.00 37.75 418 CYS A C 1
ATOM 3439 O O . CYS A 1 418 ? -22.412 23.623 28.584 1.00 37.75 418 CYS A O 1
ATOM 3441 N N . LEU A 1 419 ? -23.691 25.092 27.469 1.00 39.56 419 LEU A N 1
ATOM 3442 C CA . LEU A 1 419 ? -23.979 24.214 26.346 1.00 39.56 419 LEU A CA 1
ATOM 3443 C C . LEU A 1 419 ? -22.688 24.071 25.537 1.00 39.56 419 LEU A C 1
ATOM 3445 O O . LEU A 1 419 ? -22.255 24.995 24.848 1.00 39.56 419 LEU A O 1
ATOM 3449 N N . TYR A 1 420 ? -22.044 22.910 25.645 1.00 44.91 420 TYR A N 1
ATOM 3450 C CA . TYR A 1 420 ? -20.902 22.576 24.801 1.00 44.91 420 TYR A CA 1
ATOM 3451 C C . TYR A 1 420 ? -21.344 22.539 23.336 1.00 44.91 420 TYR A C 1
ATOM 3453 O O . TYR A 1 420 ? -22.404 21.997 23.005 1.00 44.91 420 TYR A O 1
ATOM 3461 N N . LYS A 1 421 ? -20.503 23.050 22.429 1.00 45.16 421 LYS A N 1
ATOM 3462 C CA . LYS A 1 421 ? -20.731 22.889 20.987 1.00 45.16 421 LYS A CA 1
ATOM 3463 C C . LYS A 1 421 ? -20.869 21.395 20.650 1.00 45.16 421 LYS A C 1
ATOM 3465 O O . LYS A 1 421 ? -20.027 20.583 21.041 1.00 45.16 421 LYS A O 1
ATOM 3470 N N . ASN A 1 422 ? -21.919 21.047 19.900 1.00 53.66 422 ASN A N 1
ATOM 3471 C CA . ASN A 1 422 ? -22.231 19.687 19.433 1.00 53.66 422 ASN A CA 1
ATOM 3472 C C . ASN A 1 422 ? -22.536 18.656 20.544 1.00 53.66 422 ASN A C 1
ATOM 3474 O O . ASN A 1 422 ? -22.056 17.520 20.487 1.00 53.66 422 ASN A O 1
ATOM 3478 N N . GLN A 1 423 ? -23.317 19.025 21.565 1.00 53.06 423 GLN A N 1
ATOM 3479 C CA . GLN A 1 423 ? -23.718 18.093 22.624 1.00 53.06 423 GLN A CA 1
ATOM 3480 C C . GLN A 1 423 ? -24.592 16.946 22.074 1.00 53.06 423 GLN A C 1
ATOM 3482 O O . GLN A 1 423 ? -25.693 17.152 21.568 1.00 53.06 423 GLN A O 1
ATOM 3487 N N . GLU A 1 424 ? -24.092 15.710 22.167 1.00 51.66 424 GLU A N 1
ATOM 3488 C CA . GLU A 1 424 ? -24.800 14.518 21.689 1.00 51.66 424 GLU A CA 1
ATOM 3489 C C . GLU A 1 424 ? -25.997 14.176 22.598 1.00 51.66 424 GLU A C 1
ATOM 3491 O O . GLU A 1 424 ? -25.867 14.127 23.823 1.00 51.66 424 GLU A O 1
ATOM 3496 N N . GLY A 1 425 ? -27.156 13.890 21.994 1.00 46.97 425 GLY A N 1
ATOM 3497 C CA . GLY A 1 425 ? -28.378 13.497 22.710 1.00 46.97 425 GLY A CA 1
ATOM 3498 C C . GLY A 1 425 ? -29.304 14.651 23.109 1.00 46.97 425 GLY A C 1
ATOM 3499 O O . GLY A 1 425 ? -30.271 14.412 23.826 1.00 46.97 425 GLY A O 1
ATOM 3500 N N . VAL A 1 426 ? -29.033 15.876 22.650 1.00 44.97 426 VAL A N 1
ATOM 3501 C CA . VAL A 1 426 ? -30.000 16.982 22.676 1.00 44.97 426 VAL A CA 1
ATOM 3502 C C . VAL A 1 426 ? -30.733 16.972 21.335 1.00 44.97 426 VAL A C 1
ATOM 3504 O O . VAL A 1 426 ? -30.097 17.054 20.282 1.00 44.97 426 VAL A O 1
ATOM 3507 N N . HIS A 1 427 ? -32.058 16.807 21.345 1.00 36.50 427 HIS A N 1
ATOM 3508 C CA . HIS A 1 427 ? -32.849 16.996 20.130 1.00 36.50 427 HIS A CA 1
ATOM 3509 C C . HIS A 1 427 ? -32.661 18.434 19.639 1.00 36.50 427 HIS A C 1
ATOM 3511 O O . HIS A 1 427 ? -32.736 19.368 20.431 1.00 36.50 427 HIS A O 1
ATOM 3517 N N . VAL A 1 428 ? -32.453 18.618 18.333 1.00 36.31 428 VAL A N 1
ATOM 3518 C CA . VAL A 1 428 ? -32.503 19.937 17.687 1.00 36.31 428 VAL A CA 1
ATOM 3519 C C . VAL A 1 428 ? -33.962 20.404 17.697 1.00 36.31 428 VAL A C 1
ATOM 3521 O O . VAL A 1 428 ? -34.674 20.311 16.703 1.00 36.31 428 VAL A O 1
ATOM 3524 N N . ARG A 1 429 ? -34.455 20.822 18.857 1.00 34.44 429 ARG A N 1
ATOM 3525 C CA . ARG A 1 429 ? -35.710 21.548 19.010 1.00 34.44 429 ARG A CA 1
ATOM 3526 C C . ARG A 1 429 ? -35.405 22.779 19.838 1.00 34.44 429 ARG A C 1
ATOM 3528 O O . ARG A 1 429 ? -35.302 22.669 21.048 1.00 34.44 429 ARG A O 1
ATOM 3535 N N . GLY A 1 430 ? -35.270 23.903 19.136 1.00 35.53 430 GLY A N 1
ATOM 3536 C CA . GLY A 1 430 ? -35.315 25.250 19.696 1.00 35.53 430 GLY A CA 1
ATOM 3537 C C . GLY A 1 430 ? -34.142 25.625 20.598 1.00 35.53 430 GLY A C 1
ATOM 3538 O O . GLY A 1 430 ? -33.733 24.894 21.489 1.00 35.53 430 GLY A O 1
ATOM 3539 N N . LEU A 1 431 ? -33.610 26.823 20.389 1.00 33.53 431 LEU A N 1
ATOM 3540 C CA . LEU A 1 431 ? -32.900 27.533 21.449 1.00 33.53 431 LEU A CA 1
ATOM 3541 C C . LEU A 1 431 ? -33.853 27.665 22.654 1.00 33.53 431 LEU A C 1
ATOM 3543 O O . LEU A 1 431 ? -34.981 28.116 22.443 1.00 33.53 431 LEU A O 1
ATOM 3547 N N . PRO A 1 432 ? -33.460 27.324 23.893 1.00 38.75 432 PRO A N 1
ATOM 3548 C CA . PRO A 1 432 ? -34.274 27.649 25.048 1.00 38.75 432 PRO A CA 1
ATOM 3549 C C . PRO A 1 432 ? -34.042 29.125 25.379 1.00 38.75 432 PRO A C 1
ATOM 3551 O O . PRO A 1 432 ? -33.162 29.477 26.158 1.00 38.75 432 PRO A O 1
ATOM 3554 N N . CYS A 1 433 ? -34.840 29.997 24.774 1.00 34.69 433 CYS A N 1
ATOM 3555 C CA . CYS A 1 433 ? -35.292 31.182 25.487 1.00 34.69 433 CYS A CA 1
ATOM 3556 C C . CYS A 1 433 ? -36.585 30.773 26.199 1.00 34.69 433 CYS A C 1
ATOM 3558 O O . CYS A 1 433 ? -37.673 31.008 25.685 1.00 34.69 433 CYS A O 1
ATOM 3560 N N . GLU A 1 434 ? -36.485 30.105 27.349 1.00 29.38 434 GLU A N 1
ATOM 3561 C CA . GLU A 1 434 ? -37.638 29.978 28.241 1.00 29.38 434 GLU A CA 1
ATOM 3562 C C . GLU A 1 434 ? -37.672 31.213 29.141 1.00 29.38 434 GLU A C 1
ATOM 3564 O O . GLU A 1 434 ? -37.076 31.259 30.215 1.00 29.38 434 GLU A O 1
ATOM 3569 N N . CYS A 1 435 ? -38.374 32.247 28.677 1.00 29.88 435 CYS A N 1
ATOM 3570 C CA . CYS A 1 435 ? -38.980 33.198 29.594 1.00 29.88 435 CYS A CA 1
ATOM 3571 C C . CYS A 1 435 ? -40.171 32.490 30.247 1.00 29.88 435 CYS A C 1
ATOM 3573 O O . CYS A 1 435 ? -41.196 32.257 29.608 1.00 29.88 435 CYS A O 1
ATOM 3575 N N . ILE A 1 436 ? -40.034 32.149 31.527 1.00 32.94 436 ILE A N 1
ATOM 3576 C CA . ILE A 1 436 ? -41.173 31.801 32.374 1.00 32.94 436 ILE A CA 1
ATOM 3577 C C . ILE A 1 436 ? -42.015 33.069 32.495 1.00 32.94 436 ILE A C 1
ATOM 3579 O O . ILE A 1 436 ? -41.603 33.999 33.180 1.00 32.94 436 ILE A O 1
ATOM 3583 N N . ASN A 1 437 ? -43.125 33.122 31.757 1.00 31.19 437 ASN A N 1
ATOM 3584 C CA . ASN A 1 437 ? -44.391 33.747 32.146 1.00 31.19 437 ASN A CA 1
ATOM 3585 C C . ASN A 1 437 ? -45.411 33.610 31.007 1.00 31.19 437 ASN A C 1
ATOM 3587 O O . ASN A 1 437 ? -45.493 34.455 30.123 1.00 31.19 437 ASN A O 1
ATOM 3591 N N . SER A 1 438 ? -46.255 32.583 31.065 1.00 29.16 438 SER A N 1
ATOM 3592 C CA . SER A 1 438 ? -47.689 32.809 30.864 1.00 29.16 438 SER A CA 1
ATOM 3593 C C . SER A 1 438 ? -48.481 31.707 31.561 1.00 29.16 438 SER A C 1
ATOM 3595 O O . SER A 1 438 ? -48.425 30.528 31.226 1.00 29.16 438 SER A O 1
ATOM 3597 N N . LEU A 1 439 ? -49.183 32.130 32.609 1.00 39.34 439 LEU A N 1
ATOM 3598 C CA . LEU A 1 439 ? -50.379 31.476 33.106 1.00 39.34 439 LEU A CA 1
ATOM 3599 C C . LEU A 1 439 ? -51.444 31.587 32.009 1.00 39.34 439 LEU A C 1
ATOM 3601 O O . LEU A 1 439 ? -51.724 32.689 31.545 1.00 39.34 439 LEU A O 1
ATOM 3605 N N . GLY A 1 440 ? -52.042 30.468 31.617 1.00 29.28 440 GLY A N 1
ATOM 3606 C CA . GLY A 1 440 ? -53.183 30.454 30.707 1.00 29.28 440 GLY A CA 1
ATOM 3607 C C . GLY A 1 440 ? -53.418 29.060 30.150 1.00 29.28 440 GLY A C 1
ATOM 3608 O O . GLY A 1 440 ? -52.563 28.514 29.462 1.00 29.28 440 GLY A O 1
ATOM 3609 N N . GLN A 1 441 ? -54.561 28.466 30.487 1.00 35.59 441 GLN A N 1
ATOM 3610 C CA . GLN A 1 441 ? -55.048 27.233 29.866 1.00 35.59 441 GLN A CA 1
ATOM 3611 C C . GLN A 1 441 ? -55.086 27.355 28.330 1.00 35.59 441 GLN A C 1
ATOM 3613 O O . GLN A 1 441 ? -55.287 28.459 27.819 1.00 35.59 441 GLN A O 1
ATOM 3618 N N . PRO A 1 442 ? -54.960 26.244 27.583 1.00 34.00 442 PRO A N 1
ATOM 3619 C CA . PRO A 1 442 ? -55.174 26.270 26.142 1.00 34.00 442 PRO A CA 1
ATOM 3620 C C . PRO A 1 442 ? -56.682 26.357 25.828 1.00 34.00 442 PRO A C 1
ATOM 3622 O O . PRO A 1 442 ? -57.461 25.663 26.486 1.00 34.00 442 PRO A O 1
ATOM 3625 N N . PRO A 1 443 ? -57.115 27.146 24.827 1.00 31.20 443 PRO A N 1
ATOM 3626 C CA . PRO A 1 443 ? -58.428 26.981 24.210 1.00 31.20 443 PRO A CA 1
ATOM 3627 C C . PRO A 1 443 ? -58.317 26.400 22.784 1.00 31.20 443 PRO A C 1
ATOM 3629 O O . PRO A 1 443 ? -57.311 26.636 22.111 1.00 31.20 443 PRO A O 1
ATOM 3632 N N . PRO A 1 444 ? -59.439 25.886 22.253 1.00 39.75 444 PRO A N 1
ATOM 3633 C CA . PRO A 1 444 ? -59.891 24.493 22.341 1.00 39.75 444 PRO A CA 1
ATOM 3634 C C . PRO A 1 444 ? -59.021 23.470 21.585 1.00 39.75 444 PRO A C 1
ATOM 3636 O O . PRO A 1 444 ? -58.422 23.826 20.545 1.00 39.75 444 PRO A O 1
#